Protein AF-0000000076132997 (afdb_homodimer)

Solvent-accessible surface area (backbone atoms only — not comparable to full-atom values): 40543 Å² total; per-residue (Å²): 135,85,76,78,79,75,76,79,73,79,73,77,73,76,73,78,69,74,70,75,71,73,73,69,75,58,68,64,57,65,65,56,61,73,71,50,74,66,46,76,61,50,54,50,43,50,59,69,36,38,69,49,48,53,42,41,68,69,57,68,76,78,86,68,78,77,67,80,53,58,55,96,90,33,54,37,46,26,43,32,27,31,47,39,60,66,30,21,49,60,46,42,64,18,65,30,39,36,47,31,55,47,46,53,37,48,62,67,44,53,37,32,36,37,35,36,40,25,42,33,83,62,15,62,50,51,49,40,44,38,55,59,55,49,78,49,71,70,61,56,66,55,81,64,80,68,66,42,55,48,77,49,64,54,68,75,31,30,78,47,94,95,37,48,23,25,39,33,41,40,33,25,42,70,73,41,44,40,81,64,48,72,50,58,53,42,70,48,85,95,46,76,68,69,44,83,34,37,40,39,37,36,33,36,35,33,66,49,19,54,38,40,41,34,40,39,52,48,53,54,32,61,78,93,46,74,29,40,65,62,27,51,53,33,53,66,39,47,62,49,46,51,51,35,49,41,67,65,38,60,63,55,44,31,41,36,41,31,27,38,54,52,46,50,77,83,40,73,79,44,45,65,46,43,75,70,46,35,43,69,62,52,64,86,89,58,44,27,30,33,43,86,93,40,68,74,37,87,42,36,27,59,51,40,33,30,24,61,54,32,51,76,31,46,68,82,49,50,40,70,54,73,74,70,49,50,25,44,64,22,59,41,76,57,46,60,46,14,55,64,29,55,38,37,40,34,37,38,31,30,44,26,82,50,55,90,56,82,44,68,75,82,62,75,71,90,66,86,54,41,112,132,85,79,77,80,80,71,81,75,79,81,82,78,76,77,79,72,76,72,73,74,72,72,69,70,60,68,62,55,66,67,55,60,74,71,52,74,68,47,76,61,50,55,50,46,49,59,70,36,36,69,47,49,54,41,42,70,68,56,68,76,76,86,67,77,76,68,81,51,56,55,96,88,33,53,38,44,28,42,31,27,31,46,39,58,66,30,20,50,60,46,42,63,18,64,30,41,35,49,32,56,48,47,52,38,48,62,67,45,54,37,33,36,37,36,36,39,25,43,33,83,62,15,62,50,52,48,40,45,39,56,62,55,49,78,50,71,70,61,55,65,54,80,65,80,68,66,43,57,49,77,49,66,54,67,75,32,32,78,47,94,94,36,49,22,26,40,33,41,41,34,26,42,70,74,39,43,41,82,64,48,73,50,58,51,41,71,48,86,97,45,75,69,70,44,82,32,37,42,39,38,37,34,38,36,32,67,49,20,56,39,40,40,32,39,38,51,50,52,54,33,60,79,94,46,74,28,41,65,61,29,49,52,34,53,66,39,46,63,48,46,50,51,34,47,42,66,65,40,63,62,53,44,31,41,36,42,30,26,37,53,53,46,52,77,84,41,72,78,44,45,64,47,44,76,69,47,35,43,68,61,53,65,85,90,58,42,27,31,32,43,87,94,40,69,74,38,86,40,35,28,61,51,42,34,30,24,61,55,32,52,75,31,46,69,83,51,50,43,71,53,74,74,69,49,50,25,44,65,22,59,40,76,56,46,60,46,14,56,64,28,56,40,34,41,34,38,39,31,30,44,25,84,51,54,91,57,82,42,66,73,83,61,75,71,91,65,87,54,42,112

Secondary structure (DSSP, 8-state):
------------------------TTHHHHHHGGGS---HHHHHHHHHTHHHHHHHHH-----PPPP-SEETTEEEEEEEEEEEEEE-HHHHHSHHHHHHHHHHHHHTT-SEEEEEEES-TTHHHHHHHHHHS--SHHHHH--S----EEEEE-S--EEETTEEEEEEEEEEGGGTEEEEEEEEPPPPTTS--S-SS--EEEEEEETTEEEEEEEEEPPP--GGGTTHHHHHHHHHHHHHHHHHHHHHSTT---EEEEEE-SS-TTSGGGHHHHHTT-EE-SPTT---B--SS-TT-S---EEEEE-HHHHTTEEEEEEE--TT-EETTS-BTTBS-EES-SB--EEEEEE-S---S---TTSPP-S----/------------------------THHHHHHHGGGS---HHHHHHHHHTHHHHHHHHH-----PPPP-SEETTEEEEEEEEEEEEEE-HHHHHSHHHHHHHHHHHHHTT-SEEEEEEES-TTHHHHHHHHHHS--SHHHHH--S----EEEEE-S--EEETTEEEEEEEEEEGGGTEEEEEEEEPBPPTTS--S-SS--EEEEEEETTEEEEEEEEEPPP--GGGTTHHHHHHHHHHHHHHHHHHHHHSTT---EEEEEE-SS-TTSGGGHHHHHTT-EE-SPTT---B--SS-TT-S---EEEEE-HHHHTTEEEEEEE--TT-EEEEEEETTEEEEES-SB--EEEEEE-S---S---TTSPP-S--B-

InterPro domains:
  IPR005135 Endonuclease/exonuclease/phosphatase [PF03372] (80-343)
  IPR036691 Endonuclease/exonuclease/phosphatase superfamily [G3DSA:3.60.10.10] (77-350)
  IPR036691 Endonuclease/exonuclease/phosphatase superfamily [SSF56219] (77-350)
  IPR051675 Endonuclease/exonuclease/phosphatase family domain-containing protein 1 [PTHR21180] (56-235)

Radius of gyration: 35.88 Å; Cα contacts (8 Å, |Δi|>4): 1536; chains: 2; bounding box: 86×121×114 Å

Foldseek 3Di:
DPPPPPPPPPPPPPDPPVPPPPPPPVVVVVVVPVPPDPDVVNVVVCVVCVVLVVQQVPQDDDQDDFDPQDDPRFGKAKEKEDEQAQQEQVLLPQLFLLLLVLCVCRSVRHFKYKYWNHFYQCSVVSSLCCLQPPDDDVSVPDDHDSARKDKDKADFQADDVVGTIIMMMIGGCRQVKDWADKDWADADPPDDDQANGTWIWTWIAGQAATAIEIEDDGDALDDVSVCVVVLLSNLVCVVVLVVLVCVQFPWGQKYKYWYFSNAACPDCSVVVVVVQVKDWLEDPPQDFFAWPVRLRHDHHGITIITGPLQVVFFPSDKYWDRPSQWHQSDDDDVHGTTGSGRGTMIITMTGNPHYRTDTDPNDHGPDRRYD/DPPDPPPPPPDDDDDPPVPPCVVPPVVVVVVPPVPPDPDVVNVVVCVVCVQLVVQQVPQDDDQDDFDPQDDPNFGKAKEKEDEQAQQEQVLLPQPLLLLLVLCVCRSVRHFKYKYWNHQYQCSVVSSLCCLQPPDDDVSVPDDHDSARKDKDKAPFQADDVVGTIIMMMIGGCRQVKDWADKDWADADPPDDDQANGTWIWTWIAGQAATAIEIEDDGDALDDVSPCVVVLLSNLVCVVVLVVLVCVQFPWGQKYKYWYFSNAACPDCSVVVVVVQVKDWLEDPPQDFFAWPVRLRHDHHGITIITGPLQVVFFSSDKYWDRPSQWHQSPDDDVHGTTGSGRGTMIITMTGNPHYRTDTDPNDHGPDRRYD

Sequence (742 aa):
MGIVNSCFDCGSQGGEVEEKEVKRNYDVTETICMHKHLSESTENIINLLEPIITIIKSSSRPQGTQFNFKHKNKGVVRIASWNVERFDEDKANNPGVREVVCMTILENGLGLVAFQELADKMALEKICEELNTPSLSCTKKWHGHRGEWKVVVSEATGRMYRSNEYNGFLYDSSQGITFNHSELLEKAKKAPKAFTRAPFIGTFKIKKFDCVIVSVHLKATGLGNEDLSRLQEEIDKVPELINAIEQRYPGEEDIIILGDFNLDPQKEDFDILRKKDYDNCLPVGEFTNISNSNPKGSQTYDHIWISNGTRKAFSGNSGVIRGNLTSPLIPNGWSWGGVVSDHCPVWTELYTGKDYDSADLSVIPDTNFTLMGIVNSCFDCGSQGGEVEEKEVKRNYDVTETICMHKHLSESTENIINLLEPIITIIKSSSRPQGTQFNFKHKNKGVVRIASWNVERFDEDKANNPGVREVVCMTILENGLGLVAFQELADKMALEKICEELNTPSLSCTKKWHGHRGEWKVVVSEATGRMYRSNEYNGFLYDSSQGITFNHSELLEKAKKAPKAFTRAPFIGTFKIKKFDCVIVSVHLKATGLGNEDLSRLQEEIDKVPELINAIEQRYPGEEDIIILGDFNLDPQKEDFDILRKKDYDNCLPVGEFTNISNSNPKGSQTYDHIWISNGTRKAFSGNSGVIRGNLTSPLIPNGWSWGGVVSDHCPVWTELYTGKDYDSADLSVIPDTNFTL

pLDDT: mean 83.11, std 22.91, range [18.78, 98.94]

Structure (mmCIF, N/CA/C/O backbone):
data_AF-0000000076132997-model_v1
#
loop_
_entity.id
_entity.type
_entity.pdbx_description
1 polymer 'Endonuclease/exonuclease/phosphatase family domain-containing protein 1'
#
loop_
_atom_site.group_PDB
_atom_site.id
_atom_site.type_symbol
_atom_site.label_atom_id
_atom_site.label_alt_id
_atom_site.label_comp_id
_atom_site.label_asym_id
_atom_site.label_entity_id
_atom_site.label_seq_id
_atom_site.pdbx_PDB_ins_code
_atom_site.Cartn_x
_atom_site.Cartn_y
_atom_site.Cartn_z
_atom_site.occupancy
_atom_site.B_iso_or_equiv
_atom_site.auth_seq_id
_atom_site.auth_comp_id
_atom_site.auth_asym_id
_atom_site.auth_atom_id
_atom_site.pdbx_PDB_model_num
ATOM 1 N N . MET A 1 1 ? -39.656 32.75 74.188 1 21.64 1 MET A N 1
ATOM 2 C CA . MET A 1 1 ? -39.656 31.734 75.25 1 21.64 1 MET A CA 1
ATOM 3 C C . MET A 1 1 ? -38.625 30.641 74.938 1 21.64 1 MET A C 1
ATOM 5 O O . MET A 1 1 ? -38.594 30.125 73.812 1 21.64 1 MET A O 1
ATOM 9 N N . GLY A 1 2 ? -37.469 30.625 75.688 1 22.41 2 GLY A N 1
ATOM 10 C CA . GLY A 1 2 ? -36.062 30.344 75.562 1 22.41 2 GLY A CA 1
ATOM 11 C C . GLY A 1 2 ? -35.75 28.859 75.5 1 22.41 2 GLY A C 1
ATOM 12 O O . GLY A 1 2 ? -35.719 28.188 76.562 1 22.41 2 GLY A O 1
ATOM 13 N N . ILE A 1 3 ? -36.406 28.125 74.5 1 22.02 3 ILE A N 1
ATOM 14 C CA . ILE A 1 3 ? -36.719 26.703 74.5 1 22.02 3 ILE A CA 1
ATOM 15 C C . ILE A 1 3 ? -35.406 25.906 74.625 1 22.02 3 ILE A C 1
ATOM 17 O O . ILE A 1 3 ? -34.5 26.078 73.812 1 22.02 3 ILE A O 1
ATOM 21 N N . VAL A 1 4 ? -35.094 25.453 75.875 1 20.66 4 VAL A N 1
ATOM 22 C CA . VAL A 1 4 ? -33.938 24.922 76.562 1 20.66 4 VAL A CA 1
ATOM 23 C C . VAL A 1 4 ? -33.5 23.594 75.938 1 20.66 4 VAL A C 1
ATOM 25 O O . VAL A 1 4 ? -34.281 22.625 75.938 1 20.66 4 VAL A O 1
ATOM 28 N N . ASN A 1 5 ? -32.812 23.656 74.75 1 20.16 5 ASN A N 1
ATOM 29 C CA . ASN A 1 5 ? -32.375 22.719 73.688 1 20.16 5 ASN A CA 1
ATOM 30 C C . ASN A 1 5 ? -31.469 21.641 74.312 1 20.16 5 ASN A C 1
ATOM 32 O O . ASN A 1 5 ? -30.312 21.906 74.625 1 20.16 5 ASN A O 1
ATOM 36 N N . SER A 1 6 ? -32.031 20.891 75.312 1 19.62 6 SER A N 1
ATOM 37 C CA . SER A 1 6 ? -31.297 19.984 76.188 1 19.62 6 SER A CA 1
ATOM 38 C C . SER A 1 6 ? -30.578 18.906 75.438 1 19.62 6 SER A C 1
ATOM 40 O O . SER A 1 6 ? -31.188 18.203 74.625 1 19.62 6 SER A O 1
ATOM 42 N N . CYS A 1 7 ? -29.25 19 75.125 1 21.17 7 CYS A N 1
ATOM 43 C CA . CYS A 1 7 ? -28.156 18.406 74.375 1 21.17 7 CYS A CA 1
ATOM 44 C C . CYS A 1 7 ? -27.844 17 74.938 1 21.17 7 CYS A C 1
ATOM 46 O O . CYS A 1 7 ? -26.844 16.781 75.625 1 21.17 7 CYS A O 1
ATOM 48 N N . PHE A 1 8 ? -28.969 16.172 75.188 1 19.67 8 PHE A N 1
ATOM 49 C CA . PHE A 1 8 ? -28.672 14.977 76 1 19.67 8 PHE A CA 1
ATOM 50 C C . PHE A 1 8 ? -27.578 14.148 75.312 1 19.67 8 PHE A C 1
ATOM 52 O O . PHE A 1 8 ? -27.594 13.969 74.125 1 19.67 8 PHE A O 1
ATOM 59 N N . ASP A 1 9 ? -26.359 13.984 75.938 1 20.27 9 ASP A N 1
ATOM 60 C CA . ASP A 1 9 ? -25.016 13.43 75.812 1 20.27 9 ASP A CA 1
ATOM 61 C C . ASP A 1 9 ? -25.062 11.906 75.75 1 20.27 9 ASP A C 1
ATOM 63 O O . ASP A 1 9 ? -24.562 11.211 76.625 1 20.27 9 ASP A O 1
ATOM 67 N N . CYS A 1 10 ? -26.172 11.375 75.062 1 19.44 10 CYS A N 1
ATOM 68 C CA . CYS A 1 10 ? -26.344 9.945 75.312 1 19.44 10 CYS A CA 1
ATOM 69 C C . CYS A 1 10 ? -25.078 9.18 74.875 1 19.44 10 CYS A C 1
ATOM 71 O O . CYS A 1 10 ? -24.547 9.383 73.812 1 19.44 10 CYS A O 1
ATOM 73 N N . GLY A 1 11 ? -24.234 8.758 75.875 1 21.73 11 GLY A N 1
ATOM 74 C CA . GLY A 1 11 ? -22.984 8.031 76 1 21.73 11 GLY A CA 1
ATOM 75 C C . GLY A 1 11 ? -23.031 6.664 75.312 1 21.73 11 GLY A C 1
ATOM 76 O O . GLY A 1 11 ? -22.172 5.82 75.562 1 21.73 11 GLY A O 1
ATOM 77 N N . SER A 1 12 ? -23.828 6.547 74.188 1 19.83 12 SER A N 1
ATOM 78 C CA . SER A 1 12 ? -24.125 5.199 73.75 1 19.83 12 SER A CA 1
ATOM 79 C C . SER A 1 12 ? -22.859 4.383 73.562 1 19.83 12 SER A C 1
ATOM 81 O O . SER A 1 12 ? -21.859 4.891 73.062 1 19.83 12 SER A O 1
ATOM 83 N N . GLN A 1 13 ? -22.625 3.41 74.438 1 22.19 13 GLN A N 1
ATOM 84 C CA . GLN A 1 13 ? -21.656 2.369 74.75 1 22.19 13 GLN A CA 1
ATOM 85 C C . GLN A 1 13 ? -21.406 1.454 73.562 1 22.19 13 GLN A C 1
ATOM 87 O O . GLN A 1 13 ? -21.422 0.229 73.688 1 22.19 13 GLN A O 1
ATOM 92 N N . GLY A 1 14 ? -21.531 1.933 72.375 1 21.75 14 GLY A N 1
ATOM 93 C CA . GLY A 1 14 ? -21.688 1.015 71.25 1 21.75 14 GLY A CA 1
ATOM 94 C C . GLY A 1 14 ? -20.562 0.007 71.188 1 21.75 14 GLY A C 1
ATOM 95 O O . GLY A 1 14 ? -19.391 0.348 71.375 1 21.75 14 GLY A O 1
ATOM 96 N N . GLY A 1 15 ? -20.891 -1.261 71.625 1 24.06 15 GLY A N 1
ATOM 97 C CA . GLY A 1 15 ? -20.188 -2.539 71.688 1 24.06 15 GLY A CA 1
ATOM 98 C C . GLY A 1 15 ? -19.375 -2.812 70.438 1 24.06 15 GLY A C 1
ATOM 99 O O . GLY A 1 15 ? -19.734 -2.357 69.312 1 24.06 15 GLY A O 1
ATOM 100 N N . GLU A 1 16 ? -18.078 -2.965 70.688 1 23.44 16 GLU A N 1
ATOM 101 C CA . GLU A 1 16 ? -16.906 -3.117 69.812 1 23.44 16 GLU A CA 1
ATOM 102 C C . GLU A 1 16 ? -17.047 -4.336 68.938 1 23.44 16 GLU A C 1
ATOM 104 O O . GLU A 1 16 ? -16.953 -5.477 69.375 1 23.44 16 GLU A O 1
ATOM 109 N N . VAL A 1 17 ? -18.281 -4.438 68.375 1 24.16 17 VAL A N 1
ATOM 110 C CA . VAL A 1 17 ? -18.406 -5.652 67.562 1 24.16 17 VAL A CA 1
ATOM 111 C C . VAL A 1 17 ? -17.172 -5.816 66.688 1 24.16 17 VAL A C 1
ATOM 113 O O . VAL A 1 17 ? -16.812 -4.906 65.938 1 24.16 17 VAL A O 1
ATOM 116 N N . GLU A 1 18 ? -16.234 -6.535 67.25 1 22.23 18 GLU A N 1
ATOM 117 C CA . GLU A 1 18 ? -15 -6.965 66.562 1 22.23 18 GLU A CA 1
ATOM 118 C C . GLU A 1 18 ? -15.289 -7.574 65.188 1 22.23 18 GLU A C 1
ATOM 120 O O . GLU A 1 18 ? -15.906 -8.641 65.125 1 22.23 18 GLU A O 1
ATOM 125 N N . GLU A 1 19 ? -16 -6.828 64.438 1 21.75 19 GLU A N 1
ATOM 126 C CA . GLU A 1 19 ? -16.297 -7.434 63.125 1 21.75 19 GLU A CA 1
ATOM 127 C C . GLU A 1 19 ? -15.031 -8 62.5 1 21.75 19 GLU A C 1
ATOM 129 O O . GLU A 1 19 ? -14.062 -7.277 62.281 1 21.75 19 GLU A O 1
ATOM 134 N N . LYS A 1 20 ? -14.828 -9.289 62.906 1 26.02 20 LYS A N 1
ATOM 135 C CA . LYS A 1 20 ? -13.883 -10.211 62.281 1 26.02 20 LYS A CA 1
ATOM 136 C C . LYS A 1 20 ? -13.922 -10.094 60.75 1 26.02 20 LYS A C 1
ATOM 138 O O . LYS A 1 20 ? -14.938 -10.383 60.125 1 26.02 20 LYS A O 1
ATOM 143 N N . GLU A 1 21 ? -13.492 -8.938 60.312 1 22.14 21 GLU A N 1
ATOM 144 C CA . GLU A 1 21 ? -13.391 -8.766 58.875 1 22.14 21 GLU A CA 1
ATOM 145 C C . GLU A 1 21 ? -12.766 -10 58.219 1 22.14 21 GLU A C 1
ATOM 147 O O . GLU A 1 21 ? -11.609 -10.336 58.469 1 22.14 21 GLU A O 1
ATOM 152 N N . VAL A 1 22 ? -13.523 -11.062 58.188 1 22.73 22 VAL A N 1
ATOM 153 C CA . VAL A 1 22 ? -13.195 -12.203 57.312 1 22.73 22 VAL A CA 1
ATOM 154 C C . VAL A 1 22 ? -12.719 -11.711 55.969 1 22.73 22 VAL A C 1
ATOM 156 O O . VAL A 1 22 ? -13.516 -11.203 55.156 1 22.73 22 VAL A O 1
ATOM 159 N N . LYS A 1 23 ? -11.719 -10.992 55.969 1 22.91 23 LYS A N 1
ATOM 160 C CA . LYS A 1 23 ? -11 -10.703 54.719 1 22.91 23 LYS A CA 1
ATOM 161 C C . LYS A 1 23 ? -10.828 -11.961 53.875 1 22.91 23 LYS A C 1
ATOM 163 O O . LYS A 1 23 ? -10.016 -12.828 54.219 1 22.91 23 LYS A O 1
ATOM 168 N N . ARG A 1 24 ? -12 -12.477 53.469 1 22.11 24 ARG A N 1
ATOM 169 C CA . ARG A 1 24 ? -12.031 -13.617 52.531 1 22.11 24 ARG A CA 1
ATOM 170 C C . ARG A 1 24 ? -10.969 -13.477 51.469 1 22.11 24 ARG A C 1
ATOM 172 O O . ARG A 1 24 ? -10.836 -12.414 50.844 1 22.11 24 ARG A O 1
ATOM 179 N N . ASN A 1 25 ? -9.93 -14.242 51.625 1 24.09 25 ASN A N 1
ATOM 180 C CA . ASN A 1 25 ? -8.805 -14.672 50.781 1 24.09 25 ASN A CA 1
ATOM 181 C C . ASN A 1 25 ? -9.219 -14.867 49.344 1 24.09 25 ASN A C 1
ATOM 183 O O . ASN A 1 25 ? -9.117 -15.977 48.812 1 24.09 25 ASN A O 1
ATOM 187 N N . TYR A 1 26 ? -10.453 -14.445 49.062 1 23.94 26 TYR A N 1
ATOM 188 C CA . TYR A 1 26 ? -10.938 -14.758 47.719 1 23.94 26 TYR A CA 1
ATOM 189 C C . TYR A 1 26 ? -10.016 -14.18 46.656 1 23.94 26 TYR A C 1
ATOM 191 O O . TYR A 1 26 ? -10.203 -14.43 45.438 1 23.94 26 TYR A O 1
ATOM 199 N N . ASP A 1 27 ? -9.461 -13.055 47.094 1 25.5 27 ASP A N 1
ATOM 200 C CA . ASP A 1 27 ? -8.945 -12.242 46 1 25.5 27 ASP A CA 1
ATOM 201 C C . ASP A 1 27 ? -7.824 -12.969 45.25 1 25.5 27 ASP A C 1
ATOM 203 O O . ASP A 1 27 ? -7.445 -12.57 44.156 1 25.5 27 ASP A O 1
ATOM 207 N N . VAL A 1 28 ? -7.098 -13.703 46.062 1 27.81 28 VAL A N 1
ATOM 208 C CA . VAL A 1 28 ? -5.852 -14.258 45.562 1 27.81 28 VAL A CA 1
ATOM 209 C C . VAL A 1 28 ? -6.156 -15.328 44.531 1 27.81 28 VAL A C 1
ATOM 211 O O . VAL A 1 28 ? -5.301 -15.664 43.688 1 27.81 28 VAL A O 1
ATOM 214 N N . THR A 1 29 ? -7.27 -15.977 44.781 1 26.83 29 THR A N 1
ATOM 215 C CA . THR A 1 29 ? -7.484 -17.188 44 1 26.83 29 THR A CA 1
ATOM 216 C C . THR A 1 29 ? -7.695 -16.859 42.531 1 26.83 29 THR A C 1
ATOM 218 O O . THR A 1 29 ? -7.348 -17.656 41.656 1 26.83 29 THR A O 1
ATOM 221 N N . GLU A 1 30 ? -8.539 -15.781 42.406 1 26.33 30 GLU A N 1
ATOM 222 C CA . GLU A 1 30 ? -8.953 -15.602 41 1 26.33 30 GLU A CA 1
ATOM 223 C C . GLU A 1 30 ? -7.789 -15.117 40.125 1 26.33 30 GLU A C 1
ATOM 225 O O . GLU A 1 30 ? -7.871 -15.133 38.906 1 26.33 30 GLU A O 1
ATOM 230 N N . THR A 1 31 ? -6.832 -14.445 40.781 1 26.95 31 THR A N 1
ATOM 231 C CA . THR A 1 31 ? -5.645 -13.922 40.094 1 26.95 31 THR A CA 1
ATOM 232 C C . THR A 1 31 ? -4.805 -15.062 39.531 1 26.95 31 THR A C 1
ATOM 234 O O . THR A 1 31 ? -3.93 -14.844 38.688 1 26.95 31 THR A O 1
ATOM 237 N N . ILE A 1 32 ? -4.801 -16.203 40.219 1 28.19 32 ILE A N 1
ATOM 238 C CA . ILE A 1 32 ? -4.004 -17.391 39.875 1 28.19 32 ILE A CA 1
ATOM 239 C C . ILE A 1 32 ? -4.355 -17.859 38.469 1 28.19 32 ILE A C 1
ATOM 241 O O . ILE A 1 32 ? -3.475 -18.281 37.719 1 28.19 32 ILE A O 1
ATOM 245 N N . CYS A 1 33 ? -5.734 -17.953 38.219 1 25.14 33 CYS A N 1
ATOM 246 C CA . CYS A 1 33 ? -6.188 -18.797 37.125 1 25.14 33 CYS A CA 1
ATOM 247 C C . CYS A 1 33 ? -5.805 -18.188 35.781 1 25.14 33 CYS A C 1
ATOM 249 O O . CYS A 1 33 ? -5.91 -18.859 34.75 1 25.14 33 CYS A O 1
ATOM 251 N N . MET A 1 34 ? -5.762 -16.891 35.75 1 26.61 34 MET A N 1
ATOM 252 C CA . MET A 1 34 ? -5.574 -16.344 34.406 1 26.61 34 MET A CA 1
ATOM 253 C C . MET A 1 34 ? -4.152 -16.594 33.906 1 26.61 34 MET A C 1
ATOM 255 O O . MET A 1 34 ? -3.799 -16.172 32.781 1 26.61 34 MET A O 1
ATOM 259 N N . HIS A 1 35 ? -3.105 -16.75 34.75 1 31.22 35 HIS A N 1
ATOM 260 C CA . HIS A 1 35 ? -1.769 -17.172 34.344 1 31.22 35 HIS A CA 1
ATOM 261 C C . HIS A 1 35 ? -1.817 -18.469 33.562 1 31.22 35 HIS A C 1
ATOM 263 O O . HIS A 1 35 ? -0.805 -19.156 33.438 1 31.22 35 HIS A O 1
ATOM 269 N N . LYS A 1 36 ? -2.904 -19.203 33.562 1 32.22 36 LYS A N 1
ATOM 270 C CA . LYS A 1 36 ? -2.914 -20.484 32.844 1 32.22 36 LYS A CA 1
ATOM 271 C C . LYS A 1 36 ? -2.15 -20.406 31.547 1 32.22 36 LYS A C 1
ATOM 273 O O . LYS A 1 36 ? -1.949 -19.312 31 1 32.22 36 LYS A O 1
ATOM 278 N N . HIS A 1 37 ? -2.215 -21.562 30.719 1 31.28 37 HIS A N 1
ATOM 279 C CA . HIS A 1 37 ? -1.721 -22.078 29.453 1 31.28 37 HIS A CA 1
ATOM 280 C C . HIS A 1 37 ? -1.869 -21.047 28.328 1 31.28 37 HIS A C 1
ATOM 282 O O . HIS A 1 37 ? -2.988 -20.703 27.953 1 31.28 37 HIS A O 1
ATOM 288 N N . LEU A 1 38 ? -1.151 -19.906 28.406 1 37.09 38 LEU A N 1
ATOM 289 C CA . LEU A 1 38 ? -1.262 -19.344 27.062 1 37.09 38 LEU A CA 1
ATOM 290 C C . LEU A 1 38 ? -1.556 -20.438 26.047 1 37.09 38 LEU A C 1
ATOM 292 O O . LEU A 1 38 ? -0.8 -21.406 25.922 1 37.09 38 LEU A O 1
ATOM 296 N N . SER A 1 39 ? -2.666 -20.672 25.703 1 44.03 39 SER A N 1
ATOM 297 C CA . SER A 1 39 ? -2.969 -21.75 24.75 1 44.03 39 SER A CA 1
ATOM 298 C C . SER A 1 39 ? -1.992 -21.734 23.578 1 44.03 39 SER A C 1
ATOM 300 O O . SER A 1 39 ? -1.34 -20.734 23.312 1 44.03 39 SER A O 1
ATOM 302 N N . GLU A 1 40 ? -1.302 -22.828 23.203 1 49.16 40 GLU A N 1
ATOM 303 C CA . GLU A 1 40 ? -0.546 -23.062 21.969 1 49.16 40 GLU A CA 1
ATOM 304 C C . GLU A 1 40 ? -0.91 -22.047 20.891 1 49.16 40 GLU A C 1
ATOM 306 O O . GLU A 1 40 ? -0.042 -21.578 20.141 1 49.16 40 GLU A O 1
ATOM 311 N N . SER A 1 41 ? -2.125 -21.516 21.094 1 53.88 41 SER A N 1
ATOM 312 C CA . SER A 1 41 ? -2.666 -20.562 20.125 1 53.88 41 SER A CA 1
ATOM 313 C C . SER A 1 41 ? -2.09 -19.172 20.344 1 53.88 41 SER A C 1
ATOM 315 O O . SER A 1 41 ? -1.721 -18.5 19.375 1 53.88 41 SER A O 1
ATOM 317 N N . THR A 1 42 ? -1.961 -18.781 21.547 1 54.81 42 THR A N 1
ATOM 318 C CA . THR A 1 42 ? -1.441 -17.453 21.844 1 54.81 42 THR A CA 1
ATOM 319 C C . THR A 1 42 ? 0.052 -17.375 21.531 1 54.81 42 THR A C 1
ATOM 321 O O . THR A 1 42 ? 0.534 -16.375 21.016 1 54.81 42 THR A O 1
ATOM 324 N N . GLU A 1 43 ? 0.728 -18.422 21.891 1 55.59 43 GLU A N 1
ATOM 325 C CA . GLU A 1 43 ? 2.154 -18.453 21.578 1 55.59 43 GLU A CA 1
ATOM 326 C C . GLU A 1 43 ? 2.395 -18.344 20.078 1 55.59 43 GLU A C 1
ATOM 328 O O . GLU A 1 43 ? 3.322 -17.672 19.625 1 55.59 43 GLU A O 1
ATOM 333 N N . ASN A 1 44 ? 1.559 -18.984 19.359 1 58.03 44 ASN A N 1
ATOM 334 C CA . ASN A 1 44 ? 1.66 -18.938 17.906 1 58.03 44 ASN A CA 1
ATOM 335 C C . ASN A 1 44 ? 1.42 -17.531 17.375 1 58.03 44 ASN A C 1
ATOM 337 O O . ASN A 1 44 ? 2.098 -17.078 16.453 1 58.03 44 ASN A O 1
ATOM 341 N N . ILE A 1 45 ? 0.554 -16.938 18.141 1 60.62 45 ILE A N 1
ATOM 342 C CA . ILE A 1 45 ? 0.231 -15.578 17.734 1 60.62 45 ILE A CA 1
ATOM 343 C C . ILE A 1 45 ? 1.42 -14.656 18.016 1 60.62 45 ILE A C 1
ATOM 345 O O . ILE A 1 45 ? 1.791 -13.844 17.156 1 60.62 45 ILE A O 1
ATOM 349 N N . ILE A 1 46 ? 1.963 -14.859 19.156 1 61.06 46 ILE A N 1
ATOM 350 C CA . ILE A 1 46 ? 3.086 -14.016 19.547 1 61.06 46 ILE A CA 1
ATOM 351 C C . ILE A 1 46 ? 4.262 -14.258 18.594 1 61.06 46 ILE A C 1
ATOM 353 O O . ILE A 1 46 ? 4.926 -13.312 18.172 1 61.06 46 ILE A O 1
ATOM 357 N N . ASN A 1 47 ? 4.383 -15.469 18.281 1 60.53 47 ASN A N 1
ATOM 358 C CA . ASN A 1 47 ? 5.465 -15.797 17.359 1 60.53 47 ASN A CA 1
ATOM 359 C C . ASN A 1 47 ? 5.234 -15.172 15.984 1 60.53 47 ASN A C 1
ATOM 361 O O . ASN A 1 47 ? 6.168 -14.664 15.359 1 60.53 47 ASN A O 1
ATOM 365 N N . LEU A 1 48 ? 4.004 -15.18 15.617 1 61.12 48 LEU A N 1
ATOM 366 C CA . LEU A 1 48 ? 3.645 -14.617 14.32 1 61.12 48 LEU A CA 1
ATOM 367 C C . LEU A 1 48 ? 3.879 -13.109 14.305 1 61.12 48 LEU A C 1
ATOM 369 O O . LEU A 1 48 ? 4.289 -12.555 13.281 1 61.12 48 LEU A O 1
ATOM 373 N N . LEU A 1 49 ? 3.699 -12.594 15.461 1 67.69 49 LEU A N 1
ATOM 374 C CA . LEU A 1 49 ? 3.746 -11.141 15.531 1 67.69 49 LEU A CA 1
ATOM 375 C C . LEU A 1 49 ? 5.125 -10.664 15.961 1 67.69 49 LEU A C 1
ATOM 377 O O . LEU A 1 49 ? 5.34 -9.461 16.156 1 67.69 49 LEU A O 1
ATOM 381 N N . GLU A 1 50 ? 6.055 -11.578 16.062 1 62.12 50 GLU A N 1
ATOM 382 C CA . GLU A 1 50 ? 7.383 -11.258 16.578 1 62.12 50 GLU A CA 1
ATOM 383 C C . GLU A 1 50 ? 8.008 -10.094 15.812 1 62.12 50 GLU A C 1
ATOM 385 O O . GLU A 1 50 ? 8.578 -9.18 16.406 1 62.12 50 GLU A O 1
ATOM 390 N N . PRO A 1 51 ? 7.844 -10.141 14.578 1 58.81 51 PRO A N 1
ATOM 391 C CA . PRO A 1 51 ? 8.469 -9.016 13.883 1 58.81 51 PRO A CA 1
ATOM 392 C C . PRO A 1 51 ? 7.855 -7.672 14.266 1 58.81 51 PRO A C 1
ATOM 394 O O . PRO A 1 51 ? 8.57 -6.672 14.383 1 58.81 51 PRO A O 1
ATOM 397 N N . ILE A 1 52 ? 6.566 -7.727 14.383 1 64.12 52 ILE A N 1
ATOM 398 C CA . ILE A 1 52 ? 5.883 -6.492 14.758 1 64.12 52 ILE A CA 1
ATOM 399 C C . ILE A 1 52 ? 6.203 -6.148 16.219 1 64.12 52 ILE A C 1
ATOM 401 O O . ILE A 1 52 ? 6.438 -4.984 16.547 1 64.12 52 ILE A O 1
ATOM 405 N N . ILE A 1 53 ? 6.238 -7.188 17.031 1 62.34 53 ILE A N 1
ATOM 406 C CA . ILE A 1 53 ? 6.508 -7.004 18.453 1 62.34 53 ILE A CA 1
ATOM 407 C C . ILE A 1 53 ? 7.906 -6.418 18.641 1 62.34 53 ILE A C 1
ATOM 409 O O . ILE A 1 53 ? 8.109 -5.535 19.484 1 62.34 53 ILE A O 1
ATOM 413 N N . THR A 1 54 ? 8.82 -6.938 17.875 1 56.47 54 THR A N 1
ATOM 414 C CA . THR A 1 54 ? 10.18 -6.418 17.953 1 56.47 54 THR A CA 1
ATOM 415 C C . THR A 1 54 ? 10.211 -4.926 17.641 1 56.47 54 THR A C 1
ATOM 417 O O . THR A 1 54 ? 10.922 -4.16 18.297 1 56.47 54 THR A O 1
ATOM 420 N N . ILE A 1 55 ? 9.469 -4.574 16.719 1 55.47 55 ILE A N 1
ATOM 421 C CA . ILE A 1 55 ? 9.406 -3.164 16.344 1 55.47 55 ILE A CA 1
ATOM 422 C C . ILE A 1 55 ? 8.781 -2.354 17.469 1 55.47 55 ILE A C 1
ATOM 424 O O . ILE A 1 55 ? 9.258 -1.264 17.797 1 55.47 55 ILE A O 1
ATOM 428 N N . ILE A 1 56 ? 7.746 -2.922 18 1 60.38 56 ILE A N 1
ATOM 429 C CA . ILE A 1 56 ? 7.035 -2.24 19.078 1 60.38 56 ILE A CA 1
ATOM 430 C C . ILE A 1 56 ? 7.977 -2.031 20.266 1 60.38 56 ILE A C 1
ATOM 432 O O . ILE A 1 56 ? 7.996 -0.955 20.859 1 60.38 56 ILE A O 1
ATOM 436 N N . LYS A 1 57 ? 8.719 -3.053 20.562 1 55.59 57 LYS A N 1
ATOM 437 C CA . LYS A 1 57 ? 9.609 -2.984 21.719 1 55.59 57 LYS A CA 1
ATOM 438 C C . LYS A 1 57 ? 10.68 -1.911 21.516 1 55.59 57 LYS A C 1
ATOM 440 O O . LYS A 1 57 ? 11.133 -1.291 22.484 1 55.59 57 LYS A O 1
ATOM 445 N N . SER A 1 58 ? 11.016 -1.702 20.359 1 51.09 58 SER A N 1
ATOM 446 C CA . SER A 1 58 ? 12.062 -0.723 20.078 1 51.09 58 SER A CA 1
ATOM 447 C C . SER A 1 58 ? 11.484 0.682 19.953 1 51.09 58 SER A C 1
ATOM 449 O O . SER A 1 58 ? 12.227 1.662 19.875 1 51.09 58 SER A O 1
ATOM 451 N N . SER A 1 59 ? 10.203 0.743 19.922 1 52.09 59 SER A N 1
ATOM 452 C CA . SER A 1 59 ? 9.609 2.037 19.594 1 52.09 59 SER A CA 1
ATOM 453 C C . SER A 1 59 ? 9.164 2.771 20.859 1 52.09 59 SER A C 1
ATOM 455 O O . SER A 1 59 ? 8.008 2.668 21.266 1 52.09 59 SER A O 1
ATOM 457 N N . SER A 1 60 ? 9.93 2.736 21.922 1 53.16 60 SER A N 1
ATOM 458 C CA . SER A 1 60 ? 9.5 3.527 23.078 1 53.16 60 SER A CA 1
ATOM 459 C C . SER A 1 60 ? 9.586 5.02 22.781 1 53.16 60 SER A C 1
ATOM 461 O O . SER A 1 60 ? 10.562 5.488 22.188 1 53.16 60 SER A O 1
ATOM 463 N N . ARG A 1 61 ? 8.352 5.73 22.906 1 62.62 61 ARG A N 1
ATOM 464 C CA . ARG A 1 61 ? 8.344 7.184 22.75 1 62.62 61 ARG A CA 1
ATOM 465 C C . ARG A 1 61 ? 8.992 7.859 23.953 1 62.62 61 ARG A C 1
ATOM 467 O O . ARG A 1 61 ? 8.617 7.602 25.109 1 62.62 61 ARG A O 1
ATOM 474 N N . PRO A 1 62 ? 10.141 8.445 23.766 1 56.16 62 PRO A N 1
ATOM 475 C CA . PRO A 1 62 ? 10.766 9.125 24.906 1 56.16 62 PRO A CA 1
ATOM 476 C C . PRO A 1 62 ? 9.82 10.117 25.594 1 56.16 62 PRO A C 1
ATOM 478 O O . PRO A 1 62 ? 8.992 10.742 24.922 1 56.16 62 PRO A O 1
ATOM 481 N N . GLN A 1 63 ? 9.695 9.977 26.969 1 58.19 63 GLN A N 1
ATOM 482 C CA . GLN A 1 63 ? 8.922 10.945 27.734 1 58.19 63 GLN A CA 1
ATOM 483 C C . GLN A 1 63 ? 9.602 12.312 27.734 1 58.19 63 GLN A C 1
ATOM 485 O O . GLN A 1 63 ? 10.758 12.445 28.156 1 58.19 63 GLN A O 1
ATOM 490 N N . GLY A 1 64 ? 9.289 13.133 26.812 1 60.12 64 GLY A N 1
ATOM 491 C CA . GLY A 1 64 ? 9.883 14.461 26.828 1 60.12 64 GLY A CA 1
ATOM 492 C C . GLY A 1 64 ? 9.328 15.359 27.906 1 60.12 64 GLY A C 1
ATOM 493 O O . GLY A 1 64 ? 8.422 14.969 28.641 1 60.12 64 GLY A O 1
ATOM 494 N N . THR A 1 65 ? 10.086 16.453 28.203 1 69.75 65 THR A N 1
ATOM 495 C CA . THR A 1 65 ? 9.633 17.484 29.125 1 69.75 65 THR A CA 1
ATOM 496 C C . THR A 1 65 ? 8.328 18.109 28.641 1 69.75 65 THR A C 1
ATOM 498 O O . THR A 1 65 ? 8.172 18.406 27.453 1 69.75 65 THR A O 1
ATOM 501 N N . GLN A 1 66 ? 7.406 18.188 29.562 1 84.81 66 GLN A N 1
ATOM 502 C CA . GLN A 1 66 ? 6.09 18.75 29.266 1 84.81 66 GLN A CA 1
ATOM 503 C C . GLN A 1 66 ? 6.176 20.25 29.016 1 84.81 66 GLN A C 1
ATOM 505 O O . GLN A 1 66 ? 6.883 20.969 29.734 1 84.81 66 GLN A O 1
ATOM 510 N N . PHE A 1 67 ? 5.648 20.688 27.984 1 90.88 67 PHE A N 1
ATOM 511 C CA . PHE A 1 67 ? 5.555 22.109 27.672 1 90.88 67 PHE A CA 1
ATOM 512 C C . PHE A 1 67 ? 4.598 22.812 28.625 1 90.88 67 PHE A C 1
ATOM 514 O O . PHE A 1 67 ? 3.518 22.312 28.922 1 90.88 67 PHE A O 1
ATOM 521 N N . ASN A 1 68 ? 4.949 23.953 29.125 1 92.31 68 ASN A N 1
ATOM 522 C CA . ASN A 1 68 ? 4.148 24.609 30.156 1 92.31 68 ASN A CA 1
ATOM 523 C C . ASN A 1 68 ? 3.381 25.797 29.594 1 92.31 68 ASN A C 1
ATOM 525 O O . ASN A 1 68 ? 2.795 26.578 30.344 1 92.31 68 ASN A O 1
ATOM 529 N N . PHE A 1 69 ? 3.479 26.125 28.312 1 95.94 69 PHE A N 1
ATOM 530 C CA . PHE A 1 69 ? 2.699 27.141 27.609 1 95.94 69 PHE A CA 1
ATOM 531 C C . PHE A 1 69 ? 3.139 28.547 28 1 95.94 69 PHE A C 1
ATOM 533 O O . PHE A 1 69 ? 2.33 29.469 28 1 95.94 69 PHE A O 1
ATOM 540 N N . LYS A 1 70 ? 4.359 28.562 28.438 1 96.5 70 LYS A N 1
ATOM 541 C CA . LYS A 1 70 ? 4.965 29.859 28.766 1 96.5 70 LYS A CA 1
ATOM 542 C C . LYS A 1 70 ? 6.348 29.984 28.125 1 96.5 70 LYS A C 1
ATOM 544 O O . LYS A 1 70 ? 7.027 29 27.891 1 96.5 70 LYS A O 1
ATOM 549 N N . HIS A 1 71 ? 6.633 31.203 27.812 1 96.62 71 HIS A N 1
ATOM 550 C CA . HIS A 1 71 ? 7.969 31.609 27.391 1 96.62 71 HIS A CA 1
ATOM 551 C C . HIS A 1 71 ? 8.359 32.938 28 1 96.62 71 HIS A C 1
ATOM 553 O O . HIS A 1 71 ? 7.641 33.938 27.859 1 96.62 71 HIS A O 1
ATOM 559 N N . LYS A 1 72 ? 9.484 33.031 28.719 1 96.25 72 LYS A N 1
ATOM 560 C CA . LYS A 1 72 ? 9.922 34.188 29.453 1 96.25 72 LYS A CA 1
ATOM 561 C C . LYS A 1 72 ? 8.805 34.75 30.328 1 96.25 72 LYS A C 1
ATOM 563 O O . LYS A 1 72 ? 8.492 35.938 30.266 1 96.25 72 LYS A O 1
ATOM 568 N N . ASN A 1 73 ? 8.086 33.875 30.953 1 94.69 73 ASN A N 1
ATOM 569 C CA . ASN A 1 73 ? 7.055 34.125 31.953 1 94.69 73 ASN A CA 1
ATOM 570 C C . ASN A 1 73 ? 5.809 34.75 31.328 1 94.69 73 ASN A C 1
ATOM 572 O O . ASN A 1 73 ? 4.988 35.344 32.031 1 94.69 73 ASN A O 1
ATOM 576 N N . LYS A 1 74 ? 5.711 34.688 30.047 1 97.38 74 LYS A N 1
ATOM 577 C CA . LYS A 1 74 ? 4.512 35.125 29.344 1 97.38 74 LYS A CA 1
ATOM 578 C C . LYS A 1 74 ? 3.812 33.938 28.672 1 97.38 74 LYS A C 1
ATOM 580 O O . LYS A 1 74 ? 4.461 33 28.25 1 97.38 74 LYS A O 1
ATOM 585 N N . GLY A 1 75 ? 2.533 34.062 28.625 1 97.81 75 GLY A N 1
ATOM 586 C CA . GLY A 1 75 ? 1.76 33.031 27.969 1 97.81 75 GLY A CA 1
ATOM 587 C C . GLY A 1 75 ? 2.004 32.938 26.469 1 97.81 75 GLY A C 1
ATOM 588 O O . GLY A 1 75 ? 2.145 33.969 25.812 1 97.81 75 GLY A O 1
ATOM 589 N N . VAL A 1 76 ? 2.102 31.719 25.938 1 98.56 76 VAL A N 1
ATOM 590 C CA . VAL A 1 76 ? 2.34 31.516 24.5 1 98.56 76 VAL A CA 1
ATOM 591 C C . VAL A 1 76 ? 1.438 30.406 23.984 1 98.56 76 VAL A C 1
ATOM 593 O O . VAL A 1 76 ? 0.898 29.609 24.766 1 98.56 76 VAL A O 1
ATOM 596 N N . VAL A 1 77 ? 1.234 30.359 22.75 1 98.62 77 VAL A N 1
ATOM 597 C CA . VAL A 1 77 ? 0.562 29.281 22.031 1 98.62 77 VAL A CA 1
ATOM 598 C C . VAL A 1 77 ? 1.447 28.797 20.891 1 98.62 77 VAL A C 1
ATOM 600 O O . VAL A 1 77 ? 2.205 29.578 20.312 1 98.62 77 VAL A O 1
ATOM 603 N N . ARG A 1 78 ? 1.396 27.516 20.641 1 98.75 78 ARG A N 1
ATOM 604 C CA . ARG A 1 78 ? 2.084 26.938 19.484 1 98.75 78 ARG A CA 1
ATOM 605 C C . ARG A 1 78 ? 1.098 26.609 18.375 1 98.75 78 ARG A C 1
ATOM 607 O O . ARG A 1 78 ? 0.186 25.797 18.578 1 98.75 78 ARG A O 1
ATOM 614 N N . ILE A 1 79 ? 1.297 27.25 17.219 1 98.88 79 ILE A N 1
ATOM 615 C CA . ILE A 1 79 ? 0.503 27.031 16.016 1 98.88 79 ILE A CA 1
ATOM 616 C C . ILE A 1 79 ? 1.301 26.188 15.016 1 98.88 79 ILE A C 1
ATOM 618 O O . ILE A 1 79 ? 2.467 26.484 14.742 1 98.88 79 ILE A O 1
ATOM 622 N N . ALA A 1 80 ? 0.621 25.156 14.477 1 98.94 80 ALA A N 1
ATOM 623 C CA . ALA A 1 80 ? 1.366 24.219 13.641 1 98.94 80 ALA A CA 1
ATOM 624 C C . ALA A 1 80 ? 0.648 23.969 12.32 1 98.94 80 ALA A C 1
ATOM 626 O O . ALA A 1 80 ? -0.527 24.328 12.172 1 98.94 80 ALA A O 1
ATOM 627 N N . SER A 1 81 ? 1.405 23.5 11.375 1 98.94 81 SER A N 1
ATOM 628 C CA . SER A 1 81 ? 0.914 23 10.094 1 98.94 81 SER A CA 1
ATOM 629 C C . SER A 1 81 ? 1.444 21.594 9.805 1 98.94 81 SER A C 1
ATOM 631 O O . SER A 1 81 ? 2.609 21.297 10.078 1 98.94 81 SER A O 1
ATOM 633 N N . TRP A 1 82 ? 0.521 20.75 9.312 1 98.94 82 TRP A N 1
ATOM 634 C CA . TRP A 1 82 ? 0.945 19.391 9.016 1 98.94 82 TRP A CA 1
ATOM 635 C C . TRP A 1 82 ? 0.184 18.828 7.812 1 98.94 82 TRP A C 1
ATOM 637 O O . TRP A 1 82 ? -1.023 18.594 7.895 1 98.94 82 TRP A O 1
ATOM 647 N N . ASN A 1 83 ? 0.906 18.656 6.707 1 98.75 83 ASN A N 1
ATOM 648 C CA . ASN A 1 83 ? 0.362 17.859 5.613 1 98.75 83 ASN A CA 1
ATOM 649 C C . ASN A 1 83 ? 0.382 16.375 5.941 1 98.75 83 ASN A C 1
ATOM 651 O O . ASN A 1 83 ? 1.451 15.773 6.062 1 98.75 83 ASN A O 1
ATOM 655 N N . VAL A 1 84 ? -0.827 15.758 6.023 1 98.44 84 VAL A N 1
ATOM 656 C CA . VAL A 1 84 ? -0.92 14.398 6.555 1 98.44 84 VAL A CA 1
ATOM 657 C C . VAL A 1 84 ? -1.106 13.406 5.41 1 98.44 84 VAL A C 1
ATOM 659 O O . VAL A 1 84 ? -1.456 12.25 5.637 1 98.44 84 VAL A O 1
ATOM 662 N N . GLU A 1 85 ? -0.861 13.766 4.246 1 97 85 GLU A N 1
ATOM 663 C CA . GLU A 1 85 ? -0.734 12.945 3.047 1 97 85 GLU A CA 1
ATOM 664 C C . GLU A 1 85 ? -1.941 12.023 2.879 1 97 85 GLU A C 1
ATOM 666 O O . GLU A 1 85 ? -1.908 10.867 3.293 1 97 85 GLU A O 1
ATOM 671 N N . ARG A 1 86 ? -2.908 12.383 2.217 1 95.62 86 ARG A N 1
ATOM 672 C CA . ARG A 1 86 ? -4.098 11.617 1.856 1 95.62 86 ARG A CA 1
ATOM 673 C C . ARG A 1 86 ? -4.738 10.984 3.09 1 95.62 86 ARG A C 1
ATOM 675 O O . ARG A 1 86 ? -4.922 9.766 3.145 1 95.62 86 ARG A O 1
ATOM 682 N N . PHE A 1 87 ? -5.074 11.781 4.039 1 97.56 87 PHE A N 1
ATOM 683 C CA . PHE A 1 87 ? -5.594 11.359 5.336 1 97.56 87 PHE A CA 1
ATOM 684 C C . PHE A 1 87 ? -7.09 11.078 5.25 1 97.56 87 PHE A C 1
ATOM 686 O O . PHE A 1 87 ? -7.91 11.969 5.484 1 97.56 87 PHE A O 1
ATOM 693 N N . ASP A 1 88 ? -7.422 9.828 4.973 1 96.31 88 ASP A N 1
ATOM 694 C CA . ASP A 1 88 ? -8.82 9.43 4.906 1 96.31 88 ASP A CA 1
ATOM 695 C C . ASP A 1 88 ? -9.242 8.68 6.168 1 96.31 88 ASP A C 1
ATOM 697 O O . ASP A 1 88 ? -8.477 8.586 7.125 1 96.31 88 ASP A O 1
ATOM 701 N N . GLU A 1 89 ? -10.422 8.227 6.172 1 95.19 89 GLU A N 1
ATOM 702 C CA . GLU A 1 89 ? -10.977 7.574 7.352 1 95.19 89 GLU A CA 1
ATOM 703 C C . GLU A 1 89 ? -10.219 6.285 7.672 1 95.19 89 GLU A C 1
ATOM 705 O O . GLU A 1 89 ? -9.977 5.977 8.844 1 95.19 89 GLU A O 1
ATOM 710 N N . ASP A 1 90 ? -9.883 5.465 6.652 1 92.69 90 ASP A N 1
ATOM 711 C CA . ASP A 1 90 ? -9.133 4.23 6.863 1 92.69 90 ASP A CA 1
ATOM 712 C C . ASP A 1 90 ? -7.793 4.512 7.539 1 92.69 90 ASP A C 1
ATOM 714 O O . ASP A 1 90 ? -7.391 3.793 8.453 1 92.69 90 ASP A O 1
ATOM 718 N N . LYS A 1 91 ? -7.094 5.512 7.035 1 95.44 91 LYS A N 1
ATOM 719 C CA . LYS A 1 91 ? -5.824 5.918 7.633 1 95.44 91 LYS A CA 1
ATOM 720 C C . LYS A 1 91 ? -6.02 6.398 9.07 1 95.44 91 LYS A C 1
ATOM 722 O O . LYS A 1 91 ? -5.242 6.047 9.953 1 95.44 91 LYS A O 1
ATOM 727 N N . ALA A 1 92 ? -7.031 7.176 9.328 1 96.44 92 ALA A N 1
ATOM 728 C CA . ALA A 1 92 ? -7.316 7.68 10.672 1 96.44 92 ALA A CA 1
ATOM 729 C C . ALA A 1 92 ? -7.656 6.535 11.625 1 96.44 92 ALA A C 1
ATOM 731 O O . ALA A 1 92 ? -7.406 6.629 12.828 1 96.44 92 ALA A O 1
ATOM 732 N N . ASN A 1 93 ? -8.203 5.508 11.07 1 92.44 93 ASN A N 1
ATOM 733 C CA . ASN A 1 93 ? -8.625 4.375 11.891 1 92.44 93 ASN A CA 1
ATOM 734 C C . ASN A 1 93 ? -7.457 3.447 12.203 1 92.44 93 ASN A C 1
ATOM 736 O O . ASN A 1 93 ? -7.57 2.574 13.07 1 92.44 93 ASN A O 1
ATOM 740 N N . ASN A 1 94 ? -6.402 3.553 11.484 1 90.69 94 ASN A N 1
ATOM 741 C CA . ASN A 1 94 ? -5.199 2.83 11.891 1 90.69 94 ASN A CA 1
ATOM 742 C C . ASN A 1 94 ? -4.703 3.291 13.258 1 90.69 94 ASN A C 1
ATOM 744 O O . ASN A 1 94 ? -4.383 4.465 13.445 1 90.69 94 ASN A O 1
ATOM 748 N N . PRO A 1 95 ? -4.613 2.426 14.203 1 87.38 95 PRO A N 1
ATOM 749 C CA . PRO A 1 95 ? -4.273 2.852 15.562 1 87.38 95 PRO A CA 1
ATOM 750 C C . PRO A 1 95 ? -2.885 3.48 15.648 1 87.38 95 PRO A C 1
ATOM 752 O O . PRO A 1 95 ? -2.664 4.383 16.469 1 87.38 95 PRO A O 1
ATOM 755 N N . GLY A 1 96 ? -1.96 2.955 14.859 1 88.69 96 GLY A N 1
ATOM 756 C CA . GLY A 1 96 ? -0.636 3.559 14.852 1 88.69 96 GLY A CA 1
ATOM 757 C C . GLY A 1 96 ? -0.642 5 14.375 1 88.69 96 GLY A C 1
ATOM 758 O O . GLY A 1 96 ? 0 5.859 14.977 1 88.69 96 GLY A O 1
ATOM 759 N N . VAL A 1 97 ? -1.377 5.234 13.344 1 94.94 97 VAL A N 1
ATOM 760 C CA . VAL A 1 97 ? -1.468 6.586 12.789 1 94.94 97 VAL A CA 1
ATOM 761 C C . VAL A 1 97 ? -2.133 7.512 13.805 1 94.94 97 VAL A C 1
ATOM 763 O O . VAL A 1 97 ? -1.614 8.594 14.109 1 94.94 97 VAL A O 1
ATOM 766 N N . ARG A 1 98 ? -3.26 7.082 14.297 1 95.38 98 ARG A N 1
ATOM 767 C CA . ARG A 1 98 ? -4.016 7.895 15.25 1 95.38 98 ARG A CA 1
ATOM 768 C C . ARG A 1 98 ? -3.182 8.211 16.484 1 95.38 98 ARG A C 1
ATOM 770 O O . ARG A 1 98 ? -3.184 9.352 16.969 1 95.38 98 ARG A O 1
ATOM 777 N N . GLU A 1 99 ? -2.492 7.254 16.953 1 91.69 99 GLU A N 1
ATOM 778 C CA . GLU A 1 99 ? -1.643 7.453 18.125 1 91.69 99 GLU A CA 1
ATOM 779 C C . GLU A 1 99 ? -0.531 8.453 17.844 1 91.69 99 GLU A C 1
ATOM 781 O O . GLU A 1 99 ? -0.281 9.359 18.641 1 91.69 99 GLU A O 1
ATOM 786 N N . VAL A 1 100 ? 0.139 8.258 16.766 1 94.69 100 VAL A N 1
ATOM 787 C CA . VAL A 1 100 ? 1.259 9.125 16.422 1 94.69 100 VAL A CA 1
ATOM 788 C C . VAL A 1 100 ? 0.77 10.562 16.281 1 94.69 100 VAL A C 1
ATOM 790 O O . VAL A 1 100 ? 1.383 11.492 16.812 1 94.69 100 VAL A O 1
ATOM 793 N N . VAL A 1 101 ? -0.32 10.773 15.594 1 98 101 VAL A N 1
ATOM 794 C CA . VAL A 1 101 ? -0.832 12.117 15.367 1 98 101 VAL A CA 1
ATOM 795 C C . VAL A 1 101 ? -1.195 12.766 16.703 1 98 101 VAL A C 1
ATOM 797 O O . VAL A 1 101 ? -0.768 13.883 17 1 98 101 VAL A O 1
ATOM 800 N N . CYS A 1 102 ? -1.93 12.062 17.516 1 97.25 102 CYS A N 1
ATOM 801 C CA . CYS A 1 102 ? -2.363 12.602 18.812 1 97.25 102 CYS A CA 1
ATOM 802 C C . CYS A 1 102 ? -1.169 12.891 19.703 1 97.25 102 CYS A C 1
ATOM 804 O O . CYS A 1 102 ? -1.069 13.977 20.281 1 97.25 102 CYS A O 1
ATOM 806 N N . MET A 1 103 ? -0.275 11.961 19.781 1 94.44 103 MET A N 1
ATOM 807 C CA . MET A 1 103 ? 0.864 12.125 20.672 1 94.44 103 MET A CA 1
ATOM 808 C C . MET A 1 103 ? 1.789 13.234 20.188 1 94.44 103 MET A C 1
ATOM 810 O O . MET A 1 103 ? 2.393 13.945 21 1 94.44 103 MET A O 1
ATOM 814 N N . THR A 1 104 ? 1.972 13.367 18.906 1 96.75 104 THR A N 1
ATOM 815 C CA . THR A 1 104 ? 2.76 14.469 18.375 1 96.75 104 THR A CA 1
ATOM 816 C C . THR A 1 104 ? 2.191 15.812 18.828 1 96.75 104 THR A C 1
ATOM 818 O O . THR A 1 104 ? 2.939 16.703 19.25 1 96.75 104 THR A O 1
ATOM 821 N N . ILE A 1 105 ? 0.887 15.938 18.781 1 97.81 105 ILE A N 1
ATOM 822 C CA . ILE A 1 105 ? 0.209 17.156 19.203 1 97.81 105 ILE A CA 1
ATOM 823 C C . ILE A 1 105 ? 0.422 17.391 20.688 1 97.81 105 ILE A C 1
ATOM 825 O O . ILE A 1 105 ? 0.837 18.484 21.109 1 97.81 105 ILE A O 1
ATOM 829 N N . LEU A 1 106 ? 0.246 16.391 21.469 1 96.38 106 LEU A N 1
ATOM 830 C CA . LEU A 1 106 ? 0.293 16.5 22.922 1 96.38 106 LEU A CA 1
ATOM 831 C C . LEU A 1 106 ? 1.723 16.719 23.406 1 96.38 106 LEU A C 1
ATOM 833 O O . LEU A 1 106 ? 1.98 17.641 24.188 1 96.38 106 LEU A O 1
ATOM 837 N N . GLU A 1 107 ? 2.631 15.938 22.906 1 94.81 107 GLU A N 1
ATOM 838 C CA . GLU A 1 107 ? 4.016 15.984 23.359 1 94.81 107 GLU A CA 1
ATOM 839 C C . GLU A 1 107 ? 4.664 17.328 23.031 1 94.81 107 GLU A C 1
ATOM 841 O O . GLU A 1 107 ? 5.543 17.781 23.766 1 94.81 107 GLU A O 1
ATOM 846 N N . ASN A 1 108 ? 4.242 17.953 22.031 1 96 108 ASN A N 1
ATOM 847 C CA . ASN A 1 108 ? 4.891 19.172 21.578 1 96 108 ASN A CA 1
ATOM 848 C C . ASN A 1 108 ? 4.109 20.422 22.016 1 96 108 ASN A C 1
ATOM 850 O O . ASN A 1 108 ? 4.484 21.547 21.688 1 96 108 ASN A O 1
ATOM 854 N N . GLY A 1 109 ? 3.049 20.219 22.656 1 96.62 109 GLY A N 1
ATOM 855 C CA . GLY A 1 109 ? 2.266 21.312 23.203 1 96.62 109 GLY A CA 1
ATOM 856 C C . GLY A 1 109 ? 1.605 22.172 22.125 1 96.62 109 GLY A C 1
ATOM 857 O O . GLY A 1 109 ? 1.525 23.391 22.266 1 96.62 109 GLY A O 1
ATOM 858 N N . LEU A 1 110 ? 1.167 21.547 21.094 1 98.19 110 LEU A N 1
ATOM 859 C CA . LEU A 1 110 ? 0.504 22.297 20.031 1 98.19 110 LEU A CA 1
ATOM 860 C C . LEU A 1 110 ? -0.906 22.688 20.453 1 98.19 110 LEU A C 1
ATOM 862 O O . LEU A 1 110 ? -1.617 21.906 21.094 1 98.19 110 LEU A O 1
ATOM 866 N N . GLY A 1 111 ? -1.28 23.922 20.109 1 98.69 111 GLY A N 1
ATOM 867 C CA . GLY A 1 111 ? -2.604 24.406 20.453 1 98.69 111 GLY A CA 1
ATOM 868 C C . GLY A 1 111 ? -3.549 24.484 19.281 1 98.69 111 GLY A C 1
ATOM 869 O O . GLY A 1 111 ? -4.766 24.375 19.438 1 98.69 111 GLY A O 1
ATOM 870 N N . LEU A 1 112 ? -3.01 24.766 18.188 1 98.88 112 LEU A N 1
ATOM 871 C CA . LEU A 1 112 ? -3.75 24.844 16.922 1 98.88 112 LEU A CA 1
ATOM 872 C C . LEU A 1 112 ? -2.945 24.25 15.781 1 98.88 112 LEU A C 1
ATOM 874 O O . LEU A 1 112 ? -1.765 24.562 15.609 1 98.88 112 LEU A O 1
ATOM 878 N N . VAL A 1 113 ? -3.586 23.312 15.07 1 98.94 113 VAL A N 1
ATOM 879 C CA . VAL A 1 113 ? -2.898 22.672 13.953 1 98.94 113 VAL A CA 1
ATOM 880 C C . VAL A 1 113 ? -3.738 22.797 12.68 1 98.94 113 VAL A C 1
ATOM 882 O O . VAL A 1 113 ? -4.918 22.453 12.672 1 98.94 113 VAL A O 1
ATOM 885 N N . ALA A 1 114 ? -3.143 23.375 11.633 1 98.94 114 ALA A N 1
ATOM 886 C CA . ALA A 1 114 ? -3.727 23.344 10.297 1 98.94 114 ALA A CA 1
ATOM 887 C C . ALA A 1 114 ? -3.301 22.078 9.547 1 98.94 114 ALA A C 1
ATOM 889 O O . ALA A 1 114 ? -2.105 21.797 9.414 1 98.94 114 ALA A O 1
ATOM 890 N N . PHE A 1 115 ? -4.277 21.328 9.094 1 98.81 115 PHE A N 1
ATOM 891 C CA . PHE A 1 115 ? -3.992 20.094 8.375 1 98.81 115 PHE A CA 1
ATOM 892 C C . PHE A 1 115 ? -4.293 20.25 6.887 1 98.81 115 PHE A C 1
ATOM 894 O O . PHE A 1 115 ? -5.301 20.844 6.512 1 98.81 115 PHE A O 1
ATOM 901 N N . GLN A 1 116 ? -3.365 19.781 6.062 1 98.25 116 GLN A N 1
ATOM 902 C CA . GLN A 1 116 ? -3.588 19.672 4.625 1 98.25 116 GLN A CA 1
ATOM 903 C C . GLN A 1 116 ? -3.729 18.219 4.195 1 98.25 116 GLN A C 1
ATOM 905 O O . GLN A 1 116 ? -3.365 17.297 4.941 1 98.25 116 GLN A O 1
ATOM 910 N N . GLU A 1 117 ? -4.316 17.969 3.037 1 97.44 117 GLU A N 1
ATOM 911 C CA . GLU A 1 117 ? -4.473 16.672 2.359 1 97.44 117 GLU A CA 1
ATOM 912 C C . GLU A 1 117 ? -5.344 15.727 3.176 1 97.44 117 GLU A C 1
ATOM 914 O O . GLU A 1 117 ? -5.035 14.539 3.289 1 97.44 117 GLU A O 1
ATOM 919 N N . LEU A 1 118 ? -6.336 16.344 3.74 1 97.81 118 LEU A N 1
ATOM 920 C CA . LEU A 1 118 ? -7.418 15.492 4.23 1 97.81 118 LEU A CA 1
ATOM 921 C C . LEU A 1 118 ? -8.227 14.93 3.072 1 97.81 118 LEU A C 1
ATOM 923 O O . LEU A 1 118 ? -8.594 15.656 2.145 1 97.81 118 LEU A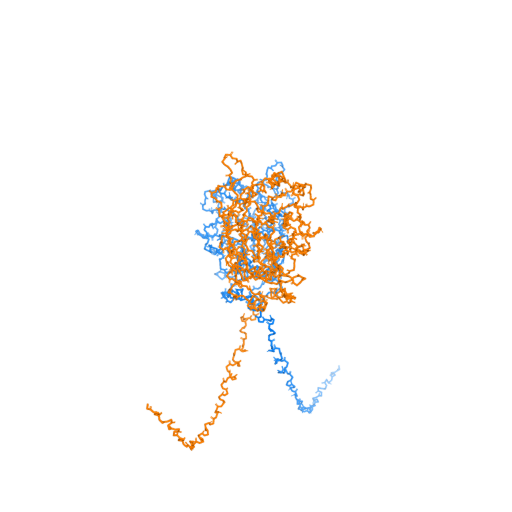 O 1
ATOM 927 N N . ALA A 1 119 ? -8.461 13.594 3.078 1 96.81 119 ALA A N 1
ATOM 928 C CA . ALA A 1 119 ? -9.156 12.938 1.976 1 96.81 119 ALA A CA 1
ATOM 929 C C . ALA A 1 119 ? -10.578 12.562 2.369 1 96.81 119 ALA A C 1
ATOM 931 O O . ALA A 1 119 ? -11.32 11.977 1.57 1 96.81 119 ALA A O 1
ATOM 932 N N . ASP A 1 120 ? -10.938 12.805 3.605 1 94.62 120 ASP A N 1
ATOM 933 C CA . ASP A 1 120 ? -12.266 12.555 4.164 1 94.62 120 ASP A CA 1
ATOM 934 C C . ASP A 1 120 ? -12.609 13.57 5.246 1 94.62 120 ASP A C 1
ATOM 936 O O . ASP A 1 120 ? -11.789 13.852 6.129 1 94.62 120 ASP A O 1
ATOM 940 N N . LYS A 1 121 ? -13.805 14.07 5.262 1 92.31 121 LYS A N 1
ATOM 941 C CA . LYS A 1 121 ? -14.219 15.109 6.207 1 92.31 121 LYS A CA 1
ATOM 942 C C . LYS A 1 121 ? -14.234 14.57 7.633 1 92.31 121 LYS A C 1
ATOM 944 O O . LYS A 1 121 ? -14 15.32 8.586 1 92.31 121 LYS A O 1
ATOM 949 N N . MET A 1 122 ? -14.477 13.328 7.723 1 94.94 122 MET A N 1
ATOM 950 C CA . MET A 1 122 ? -14.656 12.75 9.047 1 94.94 122 MET A CA 1
ATOM 951 C C . MET A 1 122 ? -13.328 12.281 9.625 1 94.94 122 MET A C 1
ATOM 953 O O . MET A 1 122 ? -13.227 12 10.82 1 94.94 122 MET A O 1
ATOM 957 N N . ALA A 1 123 ? -12.312 12.242 8.828 1 97.19 123 ALA A N 1
ATOM 958 C CA . ALA A 1 123 ? -11.031 11.68 9.258 1 97.19 123 ALA A CA 1
ATOM 959 C C . ALA A 1 123 ? -10.453 12.461 10.43 1 97.19 123 ALA A C 1
ATOM 961 O O . ALA A 1 123 ? -10.023 11.875 11.43 1 97.19 123 ALA A O 1
ATOM 962 N N . LEU A 1 124 ? -10.477 13.766 10.344 1 98 124 LEU A N 1
ATOM 963 C CA . LEU A 1 124 ? -9.898 14.609 11.383 1 98 124 LEU A CA 1
ATOM 964 C C . LEU A 1 124 ? -10.711 14.523 12.664 1 98 124 LEU A C 1
ATOM 966 O O . LEU A 1 124 ? -10.164 14.703 13.758 1 98 124 LEU A O 1
ATOM 970 N N . GLU A 1 125 ? -11.977 14.211 12.562 1 98.06 125 GLU A N 1
ATOM 971 C CA . GLU A 1 125 ? -12.836 14.031 13.734 1 98.06 125 GLU A CA 1
ATOM 972 C C . GLU A 1 125 ? -12.352 12.867 14.594 1 98.06 125 GLU A C 1
ATOM 974 O O . GLU A 1 125 ? -12.477 12.898 15.82 1 98.06 125 GLU A O 1
ATOM 979 N N . LYS A 1 126 ? -11.836 11.867 13.969 1 97.44 126 LYS A N 1
ATOM 980 C CA . LYS A 1 126 ? -11.312 10.719 14.711 1 97.44 126 LYS A CA 1
ATOM 981 C C . LYS A 1 126 ? -10.141 11.133 15.602 1 97.44 126 LYS A C 1
ATOM 983 O O . LYS A 1 126 ? -10 10.625 16.719 1 97.44 126 LYS A O 1
ATOM 988 N N . ILE A 1 127 ? -9.328 11.977 15.109 1 98.38 127 ILE A N 1
ATOM 989 C CA . ILE A 1 127 ? -8.219 12.5 15.891 1 98.38 127 ILE A CA 1
ATOM 990 C C . ILE A 1 127 ? -8.75 13.32 17.062 1 98.38 127 ILE A C 1
ATOM 992 O O . ILE A 1 127 ? -8.297 13.164 18.203 1 98.38 127 ILE A O 1
ATOM 996 N N . CYS A 1 128 ? -9.68 14.188 16.719 1 98.62 128 CYS A N 1
ATOM 997 C CA . CYS A 1 128 ? -10.297 15.031 17.734 1 98.62 128 CYS A CA 1
ATOM 998 C C . CYS A 1 128 ? -10.906 14.195 18.844 1 98.62 128 CYS A C 1
ATOM 1000 O O . CYS A 1 128 ? -10.719 14.492 20.031 1 98.62 128 CYS A O 1
ATOM 1002 N N . GLU A 1 129 ? -11.602 13.148 18.469 1 98.25 129 GLU A N 1
ATOM 1003 C CA . GLU A 1 129 ? -12.234 12.258 19.438 1 98.25 129 GLU A CA 1
ATOM 1004 C C . GLU A 1 129 ? -11.195 11.57 20.328 1 98.25 129 GLU A C 1
ATOM 1006 O O . GLU A 1 129 ? -11.367 11.484 21.547 1 98.25 129 GLU A O 1
ATOM 1011 N N . GLU A 1 130 ? -10.156 11.117 19.766 1 96.94 130 GLU A N 1
ATOM 1012 C CA . GLU A 1 130 ? -9.109 10.43 20.531 1 96.94 130 GLU A CA 1
ATOM 1013 C C . GLU A 1 130 ? -8.422 11.383 21.5 1 96.94 130 GLU A C 1
ATOM 1015 O O . GLU A 1 130 ? -8.031 10.984 22.594 1 96.94 130 GLU A O 1
ATOM 1020 N N . LEU A 1 131 ? -8.242 12.586 21.094 1 98.06 131 LEU A N 1
ATOM 1021 C CA . LEU A 1 131 ? -7.633 13.578 21.984 1 98.06 131 LEU A CA 1
ATOM 1022 C C . LEU A 1 131 ? -8.539 13.867 23.172 1 98.06 131 LEU A C 1
ATOM 1024 O O . LEU A 1 131 ? -8.062 14.039 24.297 1 98.06 131 LEU A O 1
ATOM 1028 N N . ASN A 1 132 ? -9.805 13.914 22.922 1 98.56 132 ASN A N 1
ATOM 1029 C CA . ASN A 1 132 ? -10.773 14.273 23.953 1 98.56 132 ASN A CA 1
ATOM 1030 C C . ASN A 1 132 ? -11.133 13.07 24.828 1 98.56 132 ASN A C 1
ATOM 1032 O O . ASN A 1 132 ? -11.336 13.219 26.031 1 98.56 132 ASN A O 1
ATOM 1036 N N . THR A 1 133 ? -11.32 11.922 24.188 1 97.38 133 THR A N 1
ATOM 1037 C CA . THR A 1 133 ? -11.656 10.664 24.844 1 97.38 133 THR A CA 1
ATOM 1038 C C . THR A 1 133 ? -10.664 9.57 24.469 1 97.38 133 THR A C 1
ATOM 1040 O O . THR A 1 133 ? -10.977 8.711 23.625 1 97.38 133 THR A O 1
ATOM 1043 N N . PRO A 1 134 ? -9.523 9.625 25.203 1 94.06 134 PRO A N 1
ATOM 1044 C CA . PRO A 1 134 ? -8.453 8.703 24.812 1 94.06 134 PRO A CA 1
ATOM 1045 C C . PRO A 1 134 ? -8.867 7.234 24.922 1 94.06 134 PRO A C 1
ATOM 1047 O O . PRO A 1 134 ? -9.422 6.824 25.953 1 94.06 134 PRO A O 1
ATOM 1050 N N . SER A 1 135 ? -8.648 6.504 23.859 1 86.81 135 SER A N 1
ATOM 1051 C CA . SER A 1 135 ? -8.961 5.082 23.828 1 86.81 135 SER A CA 1
ATOM 1052 C C . SER A 1 135 ? -7.707 4.242 23.609 1 86.81 135 SER A C 1
ATOM 1054 O O . SER A 1 135 ? -7.668 3.068 24 1 86.81 135 SER A O 1
ATOM 1056 N N . LEU A 1 136 ? -6.691 4.797 23.094 1 83 136 LEU A N 1
ATOM 1057 C CA . LEU A 1 136 ? -5.449 4.094 22.797 1 83 136 LEU A CA 1
ATOM 1058 C C . LEU A 1 136 ? -4.492 4.156 23.984 1 83 136 LEU A C 1
ATOM 1060 O O . LEU A 1 136 ? -4.543 5.098 24.781 1 83 136 LEU A O 1
ATOM 1064 N N . SER A 1 137 ? -3.596 3.24 24.078 1 76.75 137 SER A N 1
ATOM 1065 C CA . SER A 1 137 ? -2.758 3.055 25.25 1 76.75 137 SER A CA 1
ATOM 1066 C C . SER A 1 137 ? -1.9 4.289 25.516 1 76.75 137 SER A C 1
ATOM 1068 O O . SER A 1 137 ? -1.896 4.82 26.641 1 76.75 137 SER A O 1
ATOM 1070 N N . CYS A 1 138 ? -1.197 4.758 24.531 1 81.5 138 CYS A N 1
ATOM 1071 C CA . CYS A 1 138 ? -0.281 5.871 24.734 1 81.5 138 CYS A CA 1
ATOM 1072 C C . CYS A 1 138 ? -1.042 7.152 25.062 1 81.5 138 CYS A C 1
ATOM 1074 O O . CYS A 1 138 ? -0.598 7.945 25.891 1 81.5 138 CYS A O 1
ATOM 1076 N N . THR A 1 139 ? -2.172 7.359 24.406 1 89.81 139 THR A N 1
ATOM 1077 C CA . THR A 1 139 ? -2.947 8.57 24.656 1 89.81 139 THR A CA 1
ATOM 1078 C C . THR A 1 139 ? -3.578 8.531 26.047 1 89.81 139 THR A C 1
ATOM 1080 O O . THR A 1 139 ? -3.662 9.555 26.719 1 89.81 139 THR A O 1
ATOM 1083 N N . LYS A 1 140 ? -3.957 7.348 26.469 1 86.56 140 LYS A N 1
ATOM 1084 C CA . LYS A 1 140 ? -4.516 7.188 27.812 1 86.56 140 LYS A CA 1
ATOM 1085 C C . LYS A 1 140 ? -3.471 7.477 28.891 1 86.56 140 LYS A C 1
ATOM 1087 O O . LYS A 1 140 ? -3.789 8.047 29.938 1 86.56 140 LYS A O 1
ATOM 1092 N N . LYS A 1 141 ? -2.305 7.117 28.594 1 83.5 141 LYS A N 1
ATOM 1093 C CA . LYS A 1 141 ? -1.237 7.203 29.594 1 83.5 141 LYS A CA 1
ATOM 1094 C C . LYS A 1 141 ? -0.627 8.602 29.625 1 83.5 141 LYS A C 1
ATOM 1096 O O . LYS A 1 141 ? 0.202 8.898 30.484 1 83.5 141 LYS A O 1
ATOM 1101 N N . TRP A 1 142 ? -1.03 9.438 28.719 1 89.94 142 TRP A N 1
ATOM 1102 C CA . TRP A 1 142 ? -0.495 10.797 28.688 1 89.94 142 TRP A CA 1
ATOM 1103 C C . TRP A 1 142 ? -0.895 11.562 29.938 1 89.94 142 TRP A C 1
ATOM 1105 O O . TRP A 1 142 ? -2.076 11.633 30.281 1 89.94 142 TRP A O 1
ATOM 1115 N N . HIS A 1 143 ? 0.143 12.164 30.609 1 89.25 143 HIS A N 1
ATOM 1116 C CA . HIS A 1 143 ? -0.122 12.812 31.891 1 89.25 143 HIS A CA 1
ATOM 1117 C C . HIS A 1 143 ? 0.024 14.328 31.781 1 89.25 143 HIS A C 1
ATOM 1119 O O . HIS A 1 143 ? -0.211 15.055 32.75 1 89.25 143 HIS A O 1
ATOM 1125 N N . GLY A 1 144 ? 0.385 14.758 30.641 1 92.31 144 GLY A N 1
ATOM 1126 C CA . GLY A 1 144 ? 0.498 16.188 30.453 1 92.31 144 GLY A CA 1
ATOM 1127 C C . GLY A 1 144 ? -0.831 16.859 30.156 1 92.31 144 GLY A C 1
ATOM 1128 O O . GLY A 1 144 ? -1.892 16.297 30.453 1 92.31 144 GLY A O 1
ATOM 1129 N N . HIS A 1 145 ? -0.702 18.062 29.688 1 94.44 145 HIS A N 1
ATOM 1130 C CA . HIS A 1 145 ? -1.902 18.812 29.312 1 94.44 145 HIS A CA 1
ATOM 1131 C C . HIS A 1 145 ? -2.668 18.094 28.203 1 94.44 145 HIS A C 1
ATOM 1133 O O . HIS A 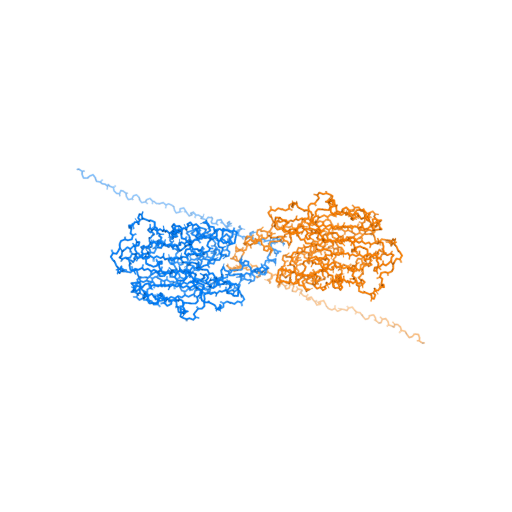1 145 ? -2.141 17.922 27.094 1 94.44 145 HIS A O 1
ATOM 1139 N N . ARG A 1 146 ? -3.865 17.75 28.344 1 94.62 146 ARG A N 1
ATOM 1140 C CA . ARG A 1 146 ? -4.668 17.031 27.375 1 94.62 146 ARG A CA 1
ATOM 1141 C C . ARG A 1 146 ? -5.477 17.984 26.5 1 94.62 146 ARG A C 1
ATOM 1143 O O . ARG A 1 146 ? -5.57 17.797 25.297 1 94.62 146 ARG A O 1
ATOM 1150 N N . GLY A 1 147 ? -6.152 18.891 27.188 1 96.94 147 GLY A N 1
ATOM 1151 C CA . GLY A 1 147 ? -6.875 19.906 26.438 1 96.94 147 GLY A CA 1
ATOM 1152 C C . GLY A 1 147 ? -8.32 19.531 26.172 1 96.94 147 GLY A C 1
ATOM 1153 O O . GLY A 1 147 ? -8.812 18.516 26.672 1 96.94 147 GLY A O 1
ATOM 1154 N N . GLU A 1 148 ? -9.109 20.469 25.531 1 98.62 148 GLU A N 1
ATOM 1155 C CA . GLU A 1 148 ? -10.445 20.344 24.969 1 98.62 148 GLU A CA 1
ATOM 1156 C C . GLU A 1 148 ? -10.461 20.703 23.484 1 98.62 148 GLU A C 1
ATOM 1158 O O . GLU A 1 148 ? -10.523 21.891 23.125 1 98.62 148 GLU A O 1
ATOM 1163 N N . TRP A 1 149 ? -10.57 19.672 22.688 1 98.81 149 TRP A N 1
ATOM 1164 C CA . TRP A 1 149 ? -10.25 19.859 21.281 1 98.81 149 TRP A CA 1
ATOM 1165 C C . TRP A 1 149 ? -11.516 19.984 20.438 1 98.81 149 TRP A C 1
ATOM 1167 O O . TRP A 1 149 ? -12.5 19.297 20.688 1 98.81 149 TRP A O 1
ATOM 1177 N N . LYS A 1 150 ? -11.438 20.891 19.469 1 98.69 150 LYS A N 1
ATOM 1178 C CA . LYS A 1 150 ? -12.477 21.109 18.469 1 98.69 150 LYS A CA 1
ATOM 1179 C C . LYS A 1 150 ? -11.898 21.094 17.062 1 98.69 150 LYS A C 1
ATOM 1181 O O . LYS A 1 150 ? -10.688 21.266 16.875 1 98.69 150 LYS A O 1
ATOM 1186 N N . VAL A 1 151 ? -12.797 20.781 16.094 1 98.38 151 VAL A N 1
ATOM 1187 C CA . VAL A 1 151 ? -12.32 20.609 14.727 1 98.38 151 VAL A CA 1
ATOM 1188 C C . VAL A 1 151 ? -13.211 21.406 13.773 1 98.38 151 VAL A C 1
ATOM 1190 O O . VAL A 1 151 ? -14.422 21.516 14 1 98.38 151 VAL A O 1
ATOM 1193 N N . VAL A 1 152 ? -12.609 22.078 12.797 1 98.19 152 VAL A N 1
ATOM 1194 C CA . VAL A 1 152 ? -13.281 22.688 11.656 1 98.19 152 VAL A CA 1
ATOM 1195 C C . VAL A 1 152 ? -12.68 22.156 10.359 1 98.19 152 VAL A C 1
ATOM 1197 O O . VAL A 1 152 ? -11.469 22.219 10.156 1 98.19 152 VAL A O 1
ATOM 1200 N N . VAL A 1 153 ? -13.539 21.578 9.477 1 98 153 VAL A N 1
ATOM 1201 C CA . VAL A 1 153 ? -13.062 21.031 8.211 1 98 153 VAL A CA 1
ATOM 1202 C C . VAL A 1 153 ? -13.672 21.828 7.047 1 98 153 VAL A C 1
ATOM 1204 O O . VAL A 1 153 ? -14.852 22.172 7.074 1 98 153 VAL A O 1
ATOM 1207 N N . SER A 1 154 ? -12.898 22.078 6.109 1 97 154 SER A N 1
ATOM 1208 C CA . SER A 1 154 ? -13.336 22.859 4.953 1 97 154 SER A CA 1
ATOM 1209 C C . SER A 1 154 ? -14.242 22.031 4.043 1 97 154 SER A C 1
ATOM 1211 O O . SER A 1 154 ? -14.336 20.812 4.191 1 97 154 SER A O 1
ATOM 1213 N N . GLU A 1 155 ? -14.945 22.766 3.113 1 94.31 155 GLU A N 1
ATOM 1214 C CA . GLU A 1 155 ? -15.406 22.094 1.901 1 94.31 155 GLU A CA 1
ATOM 1215 C C . GLU A 1 155 ? -14.234 21.688 1.017 1 94.31 155 GLU A C 1
ATOM 1217 O O . GLU A 1 155 ? -13.078 21.969 1.339 1 94.31 155 GLU A O 1
ATOM 1222 N N . ALA A 1 156 ? -14.555 20.938 -0.102 1 92.88 156 ALA A N 1
ATOM 1223 C CA . ALA A 1 156 ? -13.5 20.453 -0.987 1 92.88 156 ALA A CA 1
ATOM 1224 C C . ALA A 1 156 ? -12.648 21.609 -1.511 1 92.88 156 ALA A C 1
ATOM 1226 O O . ALA A 1 156 ? -13.18 22.594 -2.039 1 92.88 156 ALA A O 1
ATOM 1227 N N . THR A 1 157 ? -11.359 21.531 -1.338 1 91.88 157 THR A N 1
ATOM 1228 C CA . THR A 1 157 ? -10.43 22.562 -1.802 1 91.88 157 THR A CA 1
ATOM 1229 C C . THR A 1 157 ? -9.977 22.266 -3.229 1 91.88 157 THR A C 1
ATOM 1231 O O . THR A 1 157 ? -9.492 23.172 -3.928 1 91.88 157 THR A O 1
ATOM 1234 N N . GLY A 1 158 ? -9.984 21.062 -3.578 1 90.75 158 GLY A N 1
ATOM 1235 C CA . GLY A 1 158 ? -9.562 20.531 -4.863 1 90.75 158 GLY A CA 1
ATOM 1236 C C . GLY A 1 158 ? -9.688 19.031 -4.965 1 90.75 158 GLY A C 1
ATOM 1237 O O . GLY A 1 158 ? -10.391 18.406 -4.164 1 90.75 158 GLY A O 1
ATOM 1238 N N . ARG A 1 159 ? -9.016 18.484 -6.055 1 83.81 159 ARG A N 1
ATOM 1239 C CA . ARG A 1 159 ? -9.102 17.047 -6.289 1 83.81 159 ARG A CA 1
ATOM 1240 C C . ARG A 1 159 ? -7.766 16.359 -6.027 1 83.81 159 ARG A C 1
ATOM 1242 O O . ARG A 1 159 ? -6.711 16.984 -6.184 1 83.81 159 ARG A O 1
ATOM 1249 N N . MET A 1 160 ? -7.875 15.234 -5.434 1 83.62 160 MET A N 1
ATOM 1250 C CA . MET A 1 160 ? -6.738 14.328 -5.328 1 83.62 160 MET A CA 1
ATOM 1251 C C . MET A 1 160 ? -7.031 13.008 -6.035 1 83.62 160 MET A C 1
ATOM 1253 O O . MET A 1 160 ? -8.102 12.836 -6.617 1 83.62 160 MET A O 1
ATOM 1257 N N . TYR A 1 161 ? -6 12.141 -6.066 1 68.31 161 TYR A N 1
ATOM 1258 C CA . TYR A 1 161 ? -6.191 10.836 -6.695 1 68.31 161 TYR A CA 1
ATOM 1259 C C . TYR A 1 161 ? -7.375 10.102 -6.074 1 68.31 161 TYR A C 1
ATOM 1261 O O . TYR A 1 161 ? -7.344 9.742 -4.898 1 68.31 161 TYR A O 1
ATOM 1269 N N . ARG A 1 162 ? -8.398 10 -6.754 1 70.38 162 ARG A N 1
ATOM 1270 C CA . ARG A 1 162 ? -9.586 9.203 -6.488 1 70.38 162 ARG A CA 1
ATOM 1271 C C . ARG A 1 162 ? -10.422 9.805 -5.363 1 70.38 162 ARG A C 1
ATOM 1273 O O . ARG A 1 162 ? -11.219 9.117 -4.73 1 70.38 162 ARG A O 1
ATOM 1280 N N . SER A 1 163 ? -10.117 11.109 -4.988 1 84.94 163 SER A N 1
ATOM 1281 C CA . SER A 1 163 ? -10.922 11.719 -3.934 1 84.94 163 SER A CA 1
ATOM 1282 C C . SER A 1 163 ? -10.789 13.242 -3.955 1 84.94 163 SER A C 1
ATOM 1284 O O . SER A 1 163 ? -9.938 13.781 -4.66 1 84.94 163 SER A O 1
ATOM 1286 N N . ASN A 1 164 ? -11.68 13.883 -3.18 1 93.25 164 ASN A N 1
ATOM 1287 C CA . ASN A 1 164 ? -11.547 15.305 -2.906 1 93.25 164 ASN A CA 1
ATOM 1288 C C . ASN A 1 164 ? -10.523 15.57 -1.801 1 93.25 164 ASN A C 1
ATOM 1290 O O . ASN A 1 164 ? -10.266 14.703 -0.968 1 93.25 164 ASN A O 1
ATOM 1294 N N . GLU A 1 165 ? -9.969 16.734 -1.916 1 96 165 GLU A N 1
ATOM 1295 C CA . GLU A 1 165 ? -9.078 17.172 -0.846 1 96 165 GLU A CA 1
ATOM 1296 C C . GLU A 1 165 ? -9.758 18.203 0.058 1 96 165 GLU A C 1
ATOM 1298 O O . GLU A 1 165 ? -10.477 19.078 -0.42 1 96 165 GLU A O 1
ATOM 1303 N N . TYR A 1 166 ? -9.484 18.109 1.335 1 97.38 166 TYR A N 1
ATOM 1304 C CA . TYR A 1 166 ? -9.984 19.031 2.342 1 97.38 166 TYR A CA 1
ATOM 1305 C C . TYR A 1 166 ? -8.844 19.578 3.199 1 97.38 166 TYR A C 1
ATOM 1307 O O . TYR A 1 166 ? -7.742 19.016 3.195 1 97.38 166 TYR A O 1
ATOM 1315 N N . ASN A 1 167 ? -9.102 20.688 3.824 1 97.81 167 ASN A N 1
ATOM 1316 C CA . ASN A 1 167 ? -8.266 21.25 4.879 1 97.81 167 ASN A CA 1
ATOM 1317 C C . ASN A 1 167 ? -9 21.281 6.215 1 97.81 167 ASN A C 1
ATOM 1319 O O . ASN A 1 167 ? -10.219 21.156 6.262 1 97.81 167 ASN A O 1
ATOM 1323 N N . GLY A 1 168 ? -8.25 21.328 7.25 1 98.5 168 GLY A N 1
ATOM 1324 C CA . GLY A 1 168 ? -8.898 21.359 8.555 1 98.5 168 GLY A CA 1
ATOM 1325 C C . GLY A 1 168 ? -8.07 22.062 9.609 1 98.5 168 GLY A C 1
ATOM 1326 O O . GLY A 1 168 ? -6.844 22.141 9.5 1 98.5 168 GLY A O 1
ATOM 1327 N N . PHE A 1 169 ? -8.766 22.672 10.609 1 98.88 169 PHE A N 1
ATOM 1328 C CA . PHE A 1 169 ? -8.164 23.203 11.828 1 98.88 169 PHE A CA 1
ATOM 1329 C C . PHE A 1 169 ? -8.578 22.391 13.039 1 98.88 169 PHE A C 1
ATOM 1331 O O . PHE A 1 169 ? -9.766 22.109 13.234 1 98.88 169 PHE A O 1
ATOM 1338 N N . LEU A 1 170 ? -7.637 21.906 13.703 1 98.88 170 LEU A N 1
ATOM 1339 C CA . LEU A 1 170 ? -7.805 21.297 15.016 1 98.88 170 LEU A CA 1
ATOM 1340 C C . LEU A 1 170 ? -7.227 22.188 16.109 1 98.88 170 LEU A C 1
ATOM 1342 O O . LEU A 1 170 ? -6.074 22.609 16.031 1 98.88 170 LEU A O 1
ATOM 1346 N N . TYR A 1 171 ? -8.07 22.516 17.156 1 98.88 171 TYR A N 1
ATOM 1347 C CA . TYR A 1 171 ? -7.551 23.469 18.125 1 98.88 171 TYR A CA 1
ATOM 1348 C C . TYR A 1 171 ? -8.039 23.125 19.531 1 98.88 171 TYR A C 1
ATOM 1350 O O . TYR A 1 171 ? -9.109 22.531 19.688 1 98.88 171 TYR A O 1
ATOM 1358 N N . ASP A 1 172 ? -7.254 23.5 20.484 1 98.75 172 ASP A N 1
ATOM 1359 C CA . ASP A 1 172 ? -7.508 23.266 21.891 1 98.75 172 ASP A CA 1
ATOM 1360 C C . ASP A 1 172 ? -8.195 24.453 22.547 1 98.75 172 ASP A C 1
ATOM 1362 O O . ASP A 1 172 ? -7.531 25.406 22.984 1 98.75 172 ASP A O 1
ATOM 1366 N N . SER A 1 173 ? -9.461 24.375 22.812 1 98.69 173 SER A N 1
ATOM 1367 C CA . SER A 1 173 ? -10.219 25.5 23.359 1 98.69 173 SER A CA 1
ATOM 1368 C C . SER A 1 173 ? -9.805 25.781 24.812 1 98.69 173 SER A C 1
ATOM 1370 O O . SER A 1 173 ? -9.969 26.906 25.297 1 98.69 173 SER A O 1
ATOM 1372 N N . SER A 1 174 ? -9.242 24.859 25.5 1 98.25 174 SER A N 1
ATOM 1373 C CA . SER A 1 174 ? -8.82 25.047 26.875 1 98.25 174 SER A CA 1
ATOM 1374 C C . SER A 1 174 ? -7.621 25.984 26.984 1 98.25 174 SER A C 1
ATOM 1376 O O . SER A 1 174 ? -7.32 26.5 28.062 1 98.25 174 SER A O 1
ATOM 1378 N N . GLN A 1 175 ? -6.973 26.234 25.922 1 97.62 175 GLN A N 1
ATOM 1379 C CA . GLN A 1 175 ? -5.859 27.172 25.891 1 97.62 175 GLN A CA 1
ATOM 1380 C C . GLN A 1 175 ? -6.344 28.594 25.578 1 97.62 175 GLN A C 1
ATOM 1382 O O . GLN A 1 175 ? -5.535 29.484 25.297 1 97.62 175 GLN A O 1
ATOM 1387 N N . GLY A 1 176 ? -7.602 28.75 25.531 1 97.75 176 GLY A N 1
ATOM 1388 C CA . GLY A 1 176 ? -8.18 30.047 25.234 1 97.75 176 GLY A CA 1
ATOM 1389 C C . GLY A 1 176 ? -8.328 30.328 23.75 1 97.75 176 GLY A C 1
ATOM 1390 O O . GLY A 1 176 ? -8.43 31.469 23.328 1 97.75 176 GLY A O 1
ATOM 1391 N N . ILE A 1 177 ? -8.297 29.297 22.969 1 98.31 177 ILE A N 1
ATOM 1392 C CA . ILE A 1 177 ? -8.438 29.453 21.516 1 98.31 177 ILE A CA 1
ATOM 1393 C C . ILE A 1 177 ? -9.922 29.375 21.141 1 98.31 177 ILE A C 1
ATOM 1395 O O . ILE A 1 177 ? -10.594 28.375 21.438 1 98.31 177 ILE A O 1
ATOM 1399 N N . THR A 1 178 ? -10.383 30.391 20.5 1 97.12 178 THR A N 1
ATOM 1400 C CA . THR A 1 178 ? -11.758 30.453 20.016 1 97.12 178 THR A CA 1
ATOM 1401 C C . THR A 1 178 ? -11.781 30.609 18.484 1 97.12 178 THR A C 1
ATOM 1403 O O . THR A 1 178 ? -11.07 31.453 17.938 1 97.12 178 THR A O 1
ATOM 1406 N N . PHE A 1 179 ? -12.633 29.812 17.938 1 96.75 179 PHE A N 1
ATOM 1407 C CA . PHE A 1 179 ? -12.852 29.875 16.5 1 96.75 179 PHE A CA 1
ATOM 1408 C C . PHE A 1 179 ? -13.977 30.844 16.172 1 96.75 179 PHE A C 1
ATOM 1410 O O . PHE A 1 179 ? -15.055 30.781 16.781 1 96.75 179 PHE A O 1
ATOM 1417 N N . ASN A 1 180 ? -13.758 31.672 15.18 1 94.56 180 ASN A N 1
ATOM 1418 C CA . ASN A 1 180 ? -14.773 32.656 14.789 1 94.56 180 ASN A CA 1
ATOM 1419 C C . ASN A 1 180 ? -15.469 32.25 13.5 1 94.56 180 ASN A C 1
ATOM 1421 O O . ASN A 1 180 ? -16.688 32.062 13.469 1 94.56 180 ASN A O 1
ATOM 1425 N N . HIS A 1 181 ? -14.562 32.156 12.477 1 93.31 181 HIS A N 1
ATOM 1426 C CA . HIS A 1 181 ? -15.102 31.906 11.141 1 93.31 181 HIS A CA 1
ATOM 1427 C C . HIS A 1 181 ? -14.062 31.266 10.234 1 93.31 181 HIS A C 1
ATOM 1429 O O . HIS A 1 181 ? -12.859 31.391 10.469 1 93.31 181 HIS A O 1
ATOM 1435 N N . SER A 1 182 ? -14.656 30.469 9.281 1 94.56 182 SER A N 1
ATOM 1436 C CA . SER A 1 182 ? -13.758 29.938 8.258 1 94.56 182 SER A CA 1
ATOM 1437 C C . SER A 1 182 ? -14.375 30.047 6.871 1 94.56 182 SER A C 1
ATOM 1439 O O . SER A 1 182 ? -15.602 30.125 6.73 1 94.56 182 SER A O 1
ATOM 1441 N N . GLU A 1 183 ? -13.539 30.078 5.875 1 94 183 GLU A N 1
ATOM 1442 C CA . GLU A 1 183 ? -13.992 30.141 4.488 1 94 183 GLU A CA 1
ATOM 1443 C C . GLU A 1 183 ? -12.891 29.719 3.525 1 94 183 GLU A C 1
ATOM 1445 O O . GLU A 1 183 ? -11.711 29.719 3.889 1 94 183 GLU A O 1
ATOM 1450 N N . LEU A 1 184 ? -13.336 29.312 2.352 1 93.75 184 LEU A N 1
ATOM 1451 C CA . LEU A 1 184 ? -12.414 29.016 1.257 1 93.75 184 LEU A CA 1
ATOM 1452 C C . LEU A 1 184 ? -12.336 30.203 0.286 1 93.75 184 LEU A C 1
ATOM 1454 O O . LEU A 1 184 ? -13.336 30.875 0.053 1 93.75 184 LEU A O 1
ATOM 1458 N N . LEU A 1 185 ? -11.148 30.328 -0.216 1 91.12 185 LEU A N 1
ATOM 1459 C CA . LEU A 1 185 ? -11.062 31.25 -1.339 1 91.12 185 LEU A CA 1
ATOM 1460 C C . LEU A 1 185 ? -11.898 30.75 -2.516 1 91.12 185 LEU A C 1
ATOM 1462 O O . LEU A 1 185 ? -11.719 29.625 -2.971 1 91.12 185 LEU A O 1
ATOM 1466 N N . GLU A 1 186 ? -12.766 31.516 -2.961 1 86.44 186 GLU A N 1
ATOM 1467 C CA . GLU A 1 186 ? -13.648 31.125 -4.055 1 86.44 186 GLU A CA 1
ATOM 1468 C C . GLU A 1 186 ? -13.062 31.531 -5.406 1 86.44 186 GLU A C 1
ATOM 1470 O O . GLU A 1 186 ? -12.273 32.469 -5.488 1 86.44 186 GLU A O 1
ATOM 1475 N N . LYS A 1 187 ? -13.453 30.734 -6.309 1 80.19 187 LYS A N 1
ATOM 1476 C CA . LYS A 1 187 ? -13.102 31.094 -7.68 1 80.19 187 LYS A CA 1
ATOM 1477 C C . LYS A 1 187 ? -13.914 32.281 -8.156 1 80.19 187 LYS A C 1
ATOM 1479 O O . LYS A 1 187 ? -15.133 32.312 -7.973 1 80.19 187 LYS A O 1
ATOM 1484 N N . ALA A 1 188 ? -13.141 33.25 -8.602 1 75.81 188 ALA A N 1
ATOM 1485 C CA . ALA A 1 188 ? -13.875 34.375 -9.195 1 75.81 188 ALA A CA 1
ATOM 1486 C C . ALA A 1 188 ? -14.633 33.938 -10.445 1 75.81 188 ALA A C 1
ATOM 1488 O O . ALA A 1 188 ? -14.219 33 -11.125 1 75.81 188 ALA A O 1
ATOM 1489 N N . LYS A 1 189 ? -15.695 34.562 -10.797 1 67.88 189 LYS A N 1
ATOM 1490 C CA . LYS A 1 189 ? -16.484 34.25 -11.984 1 67.88 189 LYS A CA 1
ATOM 1491 C C . LYS A 1 189 ? -15.648 34.375 -13.25 1 67.88 189 LYS A C 1
ATOM 1493 O O . LYS A 1 189 ? -14.938 35.344 -13.438 1 67.88 189 LYS A O 1
ATOM 1498 N N . LYS A 1 190 ? -15.617 33.406 -14 1 68 190 LYS A N 1
ATOM 1499 C CA . LYS A 1 190 ? -15.047 33.375 -15.344 1 68 190 LYS A CA 1
ATOM 1500 C C . LYS A 1 190 ? -13.523 33.406 -15.297 1 68 190 LYS A C 1
ATOM 1502 O O . LYS A 1 190 ? -12.875 33.875 -16.234 1 68 190 LYS A O 1
ATOM 1507 N N . ALA A 1 191 ? -12.914 33.281 -14.227 1 70.75 191 ALA A N 1
ATOM 1508 C CA . ALA A 1 191 ? -11.453 33.25 -14.133 1 70.75 191 ALA A CA 1
ATOM 1509 C C . ALA A 1 191 ? -10.961 31.828 -13.836 1 70.75 191 ALA A C 1
ATOM 1511 O O . ALA A 1 191 ? -11.68 31.031 -13.242 1 70.75 191 ALA A O 1
ATOM 1512 N N . PRO A 1 192 ? -9.867 31.656 -14.461 1 77.12 192 PRO A N 1
ATOM 1513 C CA . PRO A 1 192 ? -9.281 30.359 -14.094 1 77.12 192 PRO A CA 1
ATOM 1514 C C . PRO A 1 192 ? -8.992 30.234 -12.602 1 77.12 192 PRO A C 1
ATOM 1516 O O . PRO A 1 192 ? -8.859 31.25 -11.914 1 77.12 192 PRO A O 1
ATOM 1519 N N . LYS A 1 193 ? -9.016 29.062 -12.172 1 81.88 193 LYS A N 1
ATOM 1520 C CA . LYS A 1 193 ? -8.688 28.828 -10.773 1 81.88 193 LYS A CA 1
ATOM 1521 C C . LYS A 1 193 ? -7.281 29.328 -10.445 1 81.88 193 LYS A C 1
ATOM 1523 O O . LYS A 1 193 ? -6.316 28.953 -11.117 1 81.88 193 LYS A O 1
ATOM 1528 N N . ALA A 1 194 ? -7.285 30.25 -9.453 1 85.5 194 ALA A N 1
ATOM 1529 C CA . ALA A 1 194 ? -6.004 30.812 -9.039 1 85.5 194 ALA A CA 1
ATOM 1530 C C . ALA A 1 194 ? -5.121 29.75 -8.391 1 85.5 194 ALA A C 1
ATOM 1532 O O . ALA A 1 194 ? -3.9 29.75 -8.562 1 85.5 194 ALA A O 1
ATOM 1533 N N . PHE A 1 195 ? -5.738 28.891 -7.668 1 92.19 195 PHE A N 1
ATOM 1534 C CA . PHE A 1 195 ? -5.047 27.812 -6.969 1 92.19 195 PHE A CA 1
ATOM 1535 C C . PHE A 1 195 ? -5.66 26.453 -7.316 1 92.19 195 PHE A C 1
ATOM 1537 O O . PHE A 1 195 ? -6.883 26.328 -7.426 1 92.19 195 PHE A O 1
ATOM 1544 N N . THR A 1 196 ? -4.77 25.453 -7.559 1 90.25 196 THR A N 1
ATOM 1545 C CA . THR A 1 196 ? -5.273 24.109 -7.777 1 90.25 196 THR A CA 1
ATOM 1546 C C . THR A 1 196 ? -6.086 23.641 -6.574 1 90.25 196 THR A C 1
ATOM 1548 O O . THR A 1 196 ? -7.102 22.953 -6.734 1 90.25 196 THR A O 1
ATOM 1551 N N . ARG A 1 197 ? -5.641 23.938 -5.41 1 94 197 ARG A N 1
ATOM 1552 C CA . ARG A 1 197 ? -6.344 23.75 -4.145 1 94 197 ARG A CA 1
ATOM 1553 C C . ARG A 1 197 ? -6.598 25.078 -3.447 1 94 197 ARG A C 1
ATOM 1555 O O . ARG A 1 197 ? -5.652 25.797 -3.109 1 94 197 ARG A O 1
ATOM 1562 N N . ALA A 1 198 ? -7.82 25.359 -3.172 1 94.81 198 ALA A N 1
ATOM 1563 C CA . ALA A 1 198 ? -8.188 26.672 -2.615 1 94.81 198 ALA A CA 1
ATOM 1564 C C . ALA A 1 198 ? -7.641 26.828 -1.2 1 94.81 198 ALA A C 1
ATOM 1566 O O . ALA A 1 198 ? -7.805 25.953 -0.356 1 94.81 198 ALA A O 1
ATOM 1567 N N . PRO A 1 199 ? -6.973 28.016 -0.965 1 96.69 199 PRO A N 1
ATOM 1568 C CA . PRO A 1 199 ? -6.547 28.297 0.405 1 96.69 199 PRO A CA 1
ATOM 1569 C C . PRO A 1 199 ? -7.703 28.297 1.399 1 96.69 199 PRO A C 1
ATOM 1571 O O . PRO A 1 199 ? -8.805 28.734 1.071 1 96.69 199 PRO A O 1
ATOM 1574 N N . PHE A 1 200 ? -7.488 27.766 2.58 1 97.75 200 PHE A N 1
ATOM 1575 C CA . PHE A 1 200 ? -8.477 27.672 3.648 1 97.75 200 PHE A CA 1
ATOM 1576 C C . PHE A 1 200 ? -8.172 28.688 4.746 1 97.75 200 PHE A C 1
ATOM 1578 O O . PHE A 1 200 ? -7.109 28.641 5.367 1 97.75 200 PHE A O 1
ATOM 1585 N N . ILE A 1 201 ? -9.133 29.594 5.008 1 97.12 201 ILE A N 1
ATOM 1586 C CA . ILE A 1 201 ? -8.906 30.703 5.926 1 97.12 201 ILE A CA 1
ATOM 1587 C C . ILE A 1 201 ? -9.734 30.5 7.191 1 97.12 201 ILE A C 1
ATOM 1589 O O . ILE A 1 201 ? -10.891 30.078 7.129 1 97.12 201 ILE A O 1
ATOM 1593 N N . GLY A 1 202 ? -9.117 30.688 8.297 1 97 202 GLY A N 1
ATOM 1594 C CA . GLY A 1 202 ? -9.789 30.703 9.586 1 97 202 GLY A CA 1
ATOM 1595 C C . GLY A 1 202 ? -9.406 31.906 10.438 1 97 202 GLY A C 1
ATOM 1596 O O . GLY A 1 202 ? -8.25 32.344 10.438 1 97 202 GLY A O 1
ATOM 1597 N N . THR A 1 203 ? -10.406 32.469 11.102 1 96.94 203 THR A N 1
ATOM 1598 C CA . THR A 1 203 ? -10.156 33.531 12.055 1 96.94 203 THR A CA 1
ATOM 1599 C C . THR A 1 203 ? -10.297 33.031 13.492 1 96.94 203 THR A C 1
ATOM 1601 O O . THR A 1 203 ? -11.234 32.281 13.805 1 96.94 203 THR A O 1
ATOM 1604 N N . PHE A 1 204 ? -9.32 33.469 14.312 1 97.75 204 PHE A N 1
ATOM 1605 C CA . PHE A 1 204 ? -9.25 32.938 15.672 1 97.75 204 PHE A CA 1
ATOM 1606 C C . PHE A 1 204 ? -8.977 34.031 16.672 1 97.75 204 PHE A C 1
ATOM 1608 O O . PHE A 1 204 ? -8.328 35.031 16.344 1 97.75 204 PHE A O 1
ATOM 1615 N N . LYS A 1 205 ? -9.523 33.844 17.828 1 96.75 205 LYS A N 1
ATOM 1616 C CA . LYS A 1 205 ? -9.109 34.562 19.016 1 96.75 205 LYS A CA 1
ATOM 1617 C C . LYS A 1 205 ? -8.406 33.656 20.016 1 96.75 205 LYS A C 1
ATOM 1619 O O . LYS A 1 205 ? -8.938 32.625 20.391 1 96.75 205 LYS A O 1
ATOM 1624 N N . ILE A 1 206 ? -7.199 34 20.359 1 97.81 206 ILE A N 1
ATOM 1625 C CA . ILE A 1 206 ? -6.391 33.25 21.312 1 97.81 206 ILE A CA 1
ATOM 1626 C C . ILE A 1 206 ? -6.066 34.125 22.516 1 97.81 206 ILE A C 1
ATOM 1628 O O . ILE A 1 206 ? -5.078 34.875 22.516 1 97.81 206 ILE A O 1
ATOM 1632 N N . LYS A 1 207 ? -6.867 33.938 23.531 1 97 207 LYS A N 1
ATOM 1633 C CA . LYS A 1 207 ? -6.824 34.844 24.656 1 97 207 LYS A CA 1
ATOM 1634 C C . LYS A 1 207 ? -6.973 36.281 24.188 1 97 207 LYS A C 1
ATOM 1636 O O . LYS A 1 207 ? -7.969 36.656 23.562 1 97 207 LYS A O 1
ATOM 1641 N N . LYS A 1 208 ? -5.887 37.062 24.266 1 95.69 208 LYS A N 1
ATOM 1642 C CA . LYS A 1 208 ? -6.02 38.469 23.859 1 95.69 208 LYS A CA 1
ATOM 1643 C C . LYS A 1 208 ? -5.559 38.656 22.406 1 95.69 208 LYS A C 1
ATOM 1645 O O . LYS A 1 208 ? -5.855 39.656 21.797 1 95.69 208 LYS A O 1
ATOM 1650 N N . PHE A 1 209 ? -4.918 37.719 21.891 1 95.75 209 PHE A N 1
ATOM 1651 C CA . PHE A 1 209 ? -4.348 37.781 20.547 1 95.75 209 PHE A CA 1
ATOM 1652 C C . PHE A 1 209 ? -5.336 37.25 19.516 1 95.75 209 PHE A C 1
ATOM 1654 O O . PHE A 1 209 ? -5.863 36.156 19.656 1 95.75 209 PHE A O 1
ATOM 1661 N N . ASP A 1 210 ? -5.742 38.031 18.531 1 94.88 210 ASP A N 1
ATOM 1662 C CA . ASP A 1 210 ? -6.566 37.5 17.438 1 94.88 210 ASP A CA 1
ATOM 1663 C C . ASP A 1 210 ? -5.801 37.5 16.125 1 94.88 210 ASP A C 1
ATOM 1665 O O . ASP A 1 210 ? -4.84 38.25 15.953 1 94.88 210 ASP A O 1
ATOM 1669 N N . CYS A 1 211 ? -6.102 36.625 15.234 1 96.88 211 CYS A N 1
ATOM 1670 C CA . CYS A 1 211 ? -5.336 36.5 14 1 96.88 211 CYS A CA 1
ATOM 1671 C C . CYS A 1 211 ? -6.152 35.812 12.922 1 96.88 211 CYS A C 1
ATOM 1673 O O . CYS A 1 211 ? -7.184 35.188 13.211 1 96.88 211 CYS A O 1
ATOM 1675 N N . VAL A 1 212 ? -5.742 36 11.672 1 96.88 212 VAL A N 1
ATOM 1676 C CA . VAL A 1 212 ? -6.203 35.25 10.516 1 96.88 212 VAL A CA 1
ATOM 1677 C C . VAL A 1 212 ? -5.168 34.188 10.141 1 96.88 212 VAL A C 1
ATOM 1679 O O . VAL A 1 212 ? -3.988 34.5 9.961 1 96.88 212 VAL A O 1
ATOM 1682 N N . ILE A 1 213 ? -5.602 32.938 10.102 1 98.5 213 ILE A N 1
ATOM 1683 C CA . ILE A 1 213 ? -4.719 31.844 9.719 1 98.5 213 ILE A CA 1
ATOM 1684 C C . ILE A 1 213 ? -5.133 31.312 8.352 1 98.5 213 ILE A C 1
ATOM 1686 O O . ILE A 1 213 ? -6.305 30.984 8.133 1 98.5 213 ILE A O 1
ATOM 1690 N N . VAL A 1 214 ? -4.129 31.219 7.461 1 98.19 214 VAL A N 1
ATOM 1691 C CA . VAL A 1 214 ? -4.367 30.75 6.102 1 98.19 214 VAL A CA 1
ATOM 1692 C C . VAL A 1 214 ? -3.586 29.469 5.852 1 98.19 214 VAL A C 1
ATOM 1694 O O . VAL A 1 214 ? -2.354 29.469 5.859 1 98.19 214 VAL A O 1
ATOM 1697 N N . SER A 1 215 ? -4.332 28.406 5.633 1 98.56 215 SER A N 1
ATOM 1698 C CA . SER A 1 215 ? -3.719 27.125 5.281 1 98.56 215 SER A CA 1
ATOM 1699 C C . SER A 1 215 ? -3.631 26.953 3.77 1 98.56 215 SER A C 1
ATOM 1701 O O . SER A 1 215 ? -4.641 27.047 3.068 1 98.56 215 SER A O 1
ATOM 1703 N N . VAL A 1 216 ? -2.393 26.641 3.264 1 97.75 216 VAL A N 1
ATOM 1704 C CA . VAL A 1 216 ? -2.227 26.5 1.821 1 97.75 216 VAL A CA 1
ATOM 1705 C C . VAL A 1 216 ? -1.632 25.125 1.497 1 97.75 216 VAL A C 1
ATOM 1707 O O . VAL A 1 216 ? -0.905 24.547 2.311 1 97.75 216 VAL A O 1
ATOM 1710 N N . HIS A 1 217 ? -1.947 24.547 0.427 1 97.19 217 HIS A N 1
ATOM 1711 C CA . HIS A 1 217 ? -1.357 23.391 -0.233 1 97.19 217 HIS A CA 1
ATOM 1712 C C . HIS A 1 217 ? -1.143 23.656 -1.72 1 97.19 217 HIS A C 1
ATOM 1714 O O . HIS A 1 217 ? -2.035 23.406 -2.533 1 97.19 217 HIS A O 1
ATOM 1720 N N . LEU A 1 218 ? 0.078 24.109 -2.008 1 95.25 218 LEU A N 1
ATOM 1721 C CA . LEU A 1 218 ? 0.375 24.5 -3.383 1 95.25 218 LEU A CA 1
ATOM 1722 C C . LEU A 1 218 ? 0.765 23.281 -4.219 1 95.25 218 LEU A C 1
ATOM 1724 O O . LEU A 1 218 ? 1.059 22.219 -3.67 1 95.25 218 LEU A O 1
ATOM 1728 N N . LYS A 1 219 ? 0.768 23.484 -5.512 1 90.25 219 LYS A N 1
ATOM 1729 C CA . LYS A 1 219 ? 1.034 22.391 -6.441 1 90.25 219 LYS A CA 1
ATOM 1730 C C . LYS A 1 219 ? 2.471 21.891 -6.309 1 90.25 219 LYS A C 1
ATOM 1732 O O . LYS A 1 219 ? 3.398 22.688 -6.164 1 90.25 219 LYS A O 1
ATOM 1737 N N . ALA A 1 220 ? 2.541 20.578 -6.312 1 84.75 220 ALA A N 1
ATOM 1738 C CA . ALA A 1 220 ? 3.873 19.984 -6.312 1 84.75 220 ALA A CA 1
ATOM 1739 C C . ALA A 1 220 ? 4.559 20.172 -7.664 1 84.75 220 ALA A C 1
ATOM 1741 O O . ALA A 1 220 ? 3.891 20.375 -8.68 1 84.75 220 ALA A O 1
ATOM 1742 N N . THR A 1 221 ? 5.797 20.094 -7.648 1 77.06 221 THR A N 1
ATOM 1743 C CA . THR A 1 221 ? 6.566 20.312 -8.867 1 77.06 221 THR A CA 1
ATOM 1744 C C . THR A 1 221 ? 6.426 19.125 -9.812 1 77.06 221 THR A C 1
ATOM 1746 O O . THR A 1 221 ? 6.586 19.25 -11.023 1 77.06 221 THR A O 1
ATOM 1749 N N . GLY A 1 222 ? 6.039 17.938 -9.297 1 73.06 222 GLY A N 1
ATOM 1750 C CA . GLY A 1 222 ? 5.926 16.734 -10.094 1 73.06 222 GLY A CA 1
ATOM 1751 C C . GLY A 1 222 ? 7.266 16.125 -10.453 1 73.06 222 GLY A C 1
ATOM 1752 O O . GLY A 1 222 ? 8.312 16.672 -10.109 1 73.06 222 GLY A O 1
ATOM 1753 N N . LEU A 1 223 ? 7.121 14.914 -11.148 1 68.19 223 LEU A N 1
ATOM 1754 C CA . LEU A 1 223 ? 8.336 14.266 -11.633 1 68.19 223 LEU A CA 1
ATOM 1755 C C . LEU A 1 223 ? 9.016 15.109 -12.711 1 68.19 223 LEU A C 1
ATOM 1757 O O . LEU A 1 223 ? 8.344 15.664 -13.586 1 68.19 223 LEU A O 1
ATOM 1761 N N . GLY A 1 224 ? 10.328 15.328 -12.586 1 68.75 224 GLY A N 1
ATOM 1762 C CA . GLY A 1 224 ? 11.07 16.094 -13.57 1 68.75 224 GLY A CA 1
ATOM 1763 C C . GLY A 1 224 ? 10.664 17.562 -13.617 1 68.75 224 GLY A C 1
ATOM 1764 O O . GLY A 1 224 ? 10.812 18.219 -14.648 1 68.75 224 GLY A O 1
ATOM 1765 N N . ASN A 1 225 ? 9.891 17.984 -12.742 1 73.88 225 ASN A N 1
ATOM 1766 C CA . ASN A 1 225 ? 9.484 19.391 -12.625 1 73.88 225 ASN A CA 1
ATOM 1767 C C . ASN A 1 225 ? 8.453 19.766 -13.68 1 73.88 225 ASN A C 1
ATOM 1769 O O . ASN A 1 225 ? 8.414 20.906 -14.141 1 73.88 225 ASN A O 1
ATOM 1773 N N . GLU A 1 226 ? 7.676 18.781 -14.109 1 75.94 226 GLU A N 1
ATOM 1774 C CA . GLU A 1 226 ? 6.68 19.016 -15.156 1 75.94 226 GLU A CA 1
ATOM 1775 C C . GLU A 1 226 ? 5.637 20.031 -14.703 1 75.94 226 GLU A C 1
ATOM 1777 O O . GLU A 1 226 ? 5.027 20.719 -15.531 1 75.94 226 GLU A O 1
ATOM 1782 N N . ASP A 1 227 ? 5.535 20.25 -13.391 1 81.12 227 ASP A N 1
ATOM 1783 C CA . ASP A 1 227 ? 4.484 21.125 -12.883 1 81.12 227 ASP A CA 1
ATOM 1784 C C . ASP A 1 227 ? 5.074 22.391 -12.258 1 81.12 227 ASP A C 1
ATOM 1786 O O . ASP A 1 227 ? 4.402 23.094 -11.492 1 81.12 227 ASP A O 1
ATOM 1790 N N . LEU A 1 228 ? 6.258 22.688 -12.547 1 82.25 228 LEU A N 1
ATOM 1791 C CA . LEU A 1 228 ? 6.941 23.844 -11.961 1 82.25 228 LEU A CA 1
ATOM 1792 C C . LEU A 1 228 ? 6.258 25.141 -12.367 1 82.25 228 LEU A C 1
ATOM 1794 O O . LEU A 1 228 ? 6.145 26.062 -11.562 1 82.25 228 LEU A O 1
ATOM 1798 N N . SER A 1 229 ? 5.824 25.203 -13.57 1 85.88 229 SER A N 1
ATOM 1799 C CA . SER A 1 229 ? 5.164 26.406 -14.055 1 85.88 229 SER A CA 1
ATOM 1800 C C . SER A 1 229 ? 3.875 26.688 -13.289 1 85.88 229 SER A C 1
ATOM 1802 O O . SER A 1 229 ? 3.611 27.812 -12.891 1 85.88 229 SER A O 1
ATOM 1804 N N . ARG A 1 230 ? 3.143 25.641 -13.148 1 87.62 230 ARG A N 1
ATOM 1805 C CA . ARG A 1 230 ? 1.898 25.812 -12.406 1 87.62 230 ARG A CA 1
ATOM 1806 C C . ARG A 1 230 ? 2.174 26.203 -10.953 1 87.62 230 ARG A C 1
ATOM 1808 O O . ARG A 1 230 ? 1.443 27.016 -10.383 1 87.62 230 ARG A O 1
ATOM 1815 N N . LEU A 1 231 ? 3.119 25.688 -10.367 1 89.62 231 LEU A N 1
ATOM 1816 C CA . LEU A 1 231 ? 3.523 26.062 -9.016 1 89.62 231 LEU A CA 1
ATOM 1817 C C . LEU A 1 231 ? 3.889 27.531 -8.953 1 89.62 231 LEU A C 1
ATOM 1819 O O . LEU A 1 231 ? 3.465 28.234 -8.031 1 89.62 231 LEU A O 1
ATOM 1823 N N . GLN A 1 232 ? 4.605 28 -9.914 1 88.38 232 GLN A N 1
ATOM 1824 C CA . GLN A 1 232 ? 5.004 29.406 -9.953 1 88.38 232 GLN A CA 1
ATOM 1825 C C . GLN A 1 232 ? 3.785 30.328 -10.055 1 88.38 232 GLN A C 1
ATOM 1827 O O . GLN A 1 232 ? 3.727 31.375 -9.406 1 88.38 232 GLN A O 1
ATOM 1832 N N . GLU A 1 233 ? 2.912 29.859 -10.875 1 90 233 GLU A N 1
ATOM 1833 C CA . GLU A 1 233 ? 1.685 30.641 -11.016 1 90 233 GLU A CA 1
ATOM 1834 C C . GLU A 1 233 ? 0.958 30.781 -9.68 1 90 233 GLU A C 1
ATOM 1836 O O . GLU A 1 233 ? 0.422 31.844 -9.367 1 90 233 GLU A O 1
ATOM 1841 N N . GLU A 1 234 ? 0.918 29.75 -8.953 1 92.44 234 GLU A N 1
ATOM 1842 C CA . GLU A 1 234 ? 0.238 29.766 -7.66 1 92.44 234 GLU A CA 1
ATOM 1843 C C . GLU A 1 234 ? 0.987 30.641 -6.656 1 92.44 234 GLU A C 1
ATOM 1845 O O . GLU A 1 234 ? 0.371 31.406 -5.906 1 92.44 234 GLU A O 1
ATOM 1850 N N . ILE A 1 235 ? 2.248 30.516 -6.656 1 90.88 235 ILE A N 1
ATOM 1851 C CA . ILE A 1 235 ? 3.062 31.312 -5.754 1 90.88 235 ILE A CA 1
ATOM 1852 C C . ILE A 1 235 ? 2.852 32.812 -6.051 1 90.88 235 ILE A C 1
ATOM 1854 O O . ILE A 1 235 ? 2.736 33.625 -5.133 1 90.88 235 ILE A O 1
ATOM 1858 N N . ASP A 1 236 ? 2.715 33.094 -7.309 1 90.94 236 ASP A N 1
ATOM 1859 C CA . ASP A 1 236 ? 2.516 34.469 -7.746 1 90.94 236 ASP A CA 1
ATOM 1860 C C . ASP A 1 236 ? 1.168 35 -7.27 1 90.94 236 ASP A C 1
ATOM 1862 O O . ASP A 1 236 ? 0.959 36.219 -7.227 1 90.94 236 ASP A O 1
ATOM 1866 N N . LYS A 1 237 ? 0.335 34.125 -6.918 1 92.25 237 LYS A N 1
ATOM 1867 C CA . LYS A 1 237 ? -1.002 34.531 -6.504 1 92.25 237 LYS A CA 1
ATOM 1868 C C . LYS A 1 237 ? -1.065 34.781 -4.996 1 92.25 237 LYS A C 1
ATOM 1870 O O . LYS A 1 237 ? -2.027 35.344 -4.488 1 92.25 237 LYS A O 1
ATOM 1875 N N . VAL A 1 238 ? -0.059 34.406 -4.277 1 91.88 238 VAL A N 1
ATOM 1876 C CA . VAL A 1 238 ? -0.072 34.5 -2.818 1 91.88 238 VAL A CA 1
ATOM 1877 C C . VAL A 1 238 ? -0.172 35.969 -2.387 1 91.88 238 VAL A C 1
ATOM 1879 O O . VAL A 1 238 ? -0.952 36.281 -1.492 1 91.88 238 VAL A O 1
ATOM 1882 N N . PRO A 1 239 ? 0.531 36.875 -3.062 1 90.69 239 PRO A N 1
ATOM 1883 C CA . PRO A 1 239 ? 0.359 38.281 -2.695 1 90.69 239 PRO A CA 1
ATOM 1884 C C . PRO A 1 239 ? -1.065 38.781 -2.928 1 90.69 239 PRO A C 1
ATOM 1886 O O . PRO A 1 239 ? -1.577 39.594 -2.143 1 90.69 239 PRO A O 1
ATOM 1889 N N . GLU A 1 240 ? -1.61 38.312 -4 1 91.69 240 GLU A N 1
ATOM 1890 C CA . GLU A 1 240 ? -3 38.688 -4.246 1 91.69 240 GLU A CA 1
ATOM 1891 C C . GLU A 1 240 ? -3.922 38.125 -3.172 1 91.69 240 GLU A C 1
ATOM 1893 O O . GLU A 1 240 ? -4.906 38.75 -2.789 1 91.69 240 GLU A O 1
ATOM 1898 N N . LEU A 1 241 ? -3.621 37 -2.771 1 93.56 241 LEU A N 1
ATOM 1899 C CA . LEU A 1 241 ? -4.363 36.375 -1.679 1 93.56 241 LEU A CA 1
ATOM 1900 C C . LEU A 1 241 ? -4.262 37.219 -0.41 1 93.56 241 LEU A C 1
ATOM 1902 O O . LEU A 1 241 ? -5.262 37.438 0.277 1 93.56 241 LEU A O 1
ATOM 1906 N N . ILE A 1 242 ? -3.115 37.688 -0.107 1 93.69 242 ILE A N 1
ATOM 1907 C CA . ILE A 1 242 ? -2.885 38.531 1.061 1 93.69 242 ILE A CA 1
ATOM 1908 C C . ILE A 1 242 ? -3.715 39.812 0.946 1 93.69 242 ILE A C 1
ATOM 1910 O O . ILE A 1 242 ? -4.387 40.219 1.898 1 93.69 242 ILE A O 1
ATOM 1914 N N . ASN A 1 243 ? -3.695 40.375 -0.246 1 92.19 243 ASN A N 1
ATOM 1915 C CA . ASN A 1 243 ? -4.484 41.594 -0.478 1 92.19 243 ASN A CA 1
ATOM 1916 C C . ASN A 1 243 ? -5.973 41.312 -0.261 1 92.19 243 ASN A C 1
ATOM 1918 O O . ASN A 1 243 ? -6.676 42.156 0.316 1 92.19 243 ASN A O 1
ATOM 1922 N N . ALA A 1 244 ? -6.375 40.25 -0.742 1 91.88 244 ALA A N 1
ATOM 1923 C CA . ALA A 1 244 ? -7.781 39.875 -0.586 1 91.88 244 ALA A CA 1
ATOM 1924 C C . ALA A 1 244 ? -8.148 39.719 0.887 1 91.88 244 ALA A C 1
ATOM 1926 O O . ALA A 1 244 ? -9.234 40.125 1.31 1 91.88 244 ALA A O 1
ATOM 1927 N N . ILE A 1 245 ? -7.293 39.156 1.659 1 92.69 245 ILE A N 1
ATOM 1928 C CA . ILE A 1 245 ? -7.512 38.938 3.086 1 92.69 245 ILE A CA 1
ATOM 1929 C C . ILE A 1 245 ? -7.566 40.312 3.799 1 92.69 245 ILE A C 1
ATOM 1931 O O . ILE A 1 245 ? -8.43 40.531 4.648 1 92.69 245 ILE A O 1
ATOM 1935 N N . GLU A 1 246 ? -6.66 41.156 3.412 1 90.25 246 GLU A N 1
ATOM 1936 C CA . GLU A 1 246 ? -6.625 42.5 4.008 1 90.25 246 GLU A CA 1
ATOM 1937 C C . GLU A 1 246 ? -7.91 43.25 3.711 1 90.25 246 GLU A C 1
ATOM 1939 O O . GLU A 1 246 ? -8.391 44.031 4.547 1 90.25 246 GLU A O 1
ATOM 1944 N N . GLN A 1 247 ? -8.391 43.031 2.52 1 89.56 247 GLN A N 1
ATOM 1945 C CA . GLN A 1 247 ? -9.648 43.656 2.148 1 89.56 247 GLN A CA 1
ATOM 1946 C C . GLN A 1 247 ? -10.828 43.031 2.883 1 89.56 247 GLN A C 1
ATOM 1948 O O . GLN A 1 247 ? -11.773 43.719 3.256 1 89.56 247 GLN A O 1
ATOM 1953 N N . ARG A 1 248 ? -10.742 41.781 3.088 1 89.31 248 ARG A N 1
ATOM 1954 C CA . ARG A 1 248 ? -11.805 41.031 3.738 1 89.31 248 ARG A CA 1
ATOM 1955 C C . ARG A 1 248 ? -11.891 41.344 5.223 1 89.31 248 ARG A C 1
ATOM 1957 O O . ARG A 1 248 ? -12.977 41.375 5.805 1 89.31 248 ARG A O 1
ATOM 1964 N N . TYR A 1 249 ? -10.766 41.562 5.82 1 90.38 249 TYR A N 1
ATOM 1965 C CA . TYR A 1 249 ? -10.656 41.875 7.238 1 90.38 249 TYR A CA 1
ATOM 1966 C C . TYR A 1 249 ? -9.891 43.188 7.453 1 90.38 249 TYR A C 1
ATOM 1968 O O . TYR A 1 249 ? -8.789 43.188 8.016 1 90.38 249 TYR A O 1
ATOM 1976 N N . PRO A 1 250 ? -10.602 44.25 7.156 1 89.56 250 PRO A N 1
ATOM 1977 C CA . PRO A 1 250 ? -9.906 45.531 7.258 1 89.56 250 PRO A CA 1
ATOM 1978 C C . PRO A 1 250 ? -9.391 45.812 8.664 1 89.56 250 PRO A C 1
ATOM 1980 O O . PRO A 1 250 ? -10.125 45.625 9.641 1 89.56 250 PRO A O 1
ATOM 1983 N N . GLY A 1 251 ? -8.109 46.188 8.695 1 90.31 251 GLY A N 1
ATOM 1984 C CA . GLY A 1 251 ? -7.512 46.562 9.977 1 90.31 251 GLY A CA 1
ATOM 1985 C C . GLY A 1 251 ? -6.797 45.406 10.656 1 90.31 251 GLY A C 1
ATOM 1986 O O . GLY A 1 251 ? -6.02 45.594 11.586 1 90.31 251 GLY A O 1
ATOM 1987 N N . GLU A 1 252 ? -7.125 44.25 10.242 1 92.06 252 GLU A N 1
ATOM 1988 C CA . GLU A 1 252 ? -6.426 43.094 10.812 1 92.06 252 GLU A CA 1
ATOM 1989 C C . GLU A 1 252 ? -4.988 43.031 10.312 1 92.06 252 GLU A C 1
ATOM 1991 O O . GLU A 1 252 ? -4.75 42.969 9.102 1 92.06 252 GLU A O 1
ATOM 1996 N N . GLU A 1 253 ? -4.059 42.969 11.219 1 93.94 253 GLU A N 1
ATOM 1997 C CA . GLU A 1 253 ? -2.648 43.031 10.852 1 93.94 253 GLU A CA 1
ATOM 1998 C C . GLU A 1 253 ? -1.954 41.688 11.172 1 93.94 253 GLU A C 1
ATOM 2000 O O . GLU A 1 253 ? -0.812 41.469 10.766 1 93.94 253 GLU A O 1
ATOM 2005 N N . ASP A 1 254 ? -2.613 40.875 11.922 1 96.31 254 ASP A N 1
ATOM 2006 C CA . ASP A 1 254 ? -2.039 39.594 12.297 1 96.31 254 ASP A CA 1
ATOM 2007 C C . ASP A 1 254 ? -2.494 38.469 11.336 1 96.31 254 ASP A C 1
ATOM 2009 O O . ASP A 1 254 ? -3.5 37.812 11.586 1 96.31 254 ASP A O 1
ATOM 2013 N N . ILE A 1 255 ? -1.688 38.281 10.328 1 96.69 255 ILE A N 1
ATOM 2014 C CA . ILE A 1 255 ? -1.964 37.281 9.305 1 96.69 255 ILE A CA 1
ATOM 2015 C C . ILE A 1 255 ? -0.861 36.219 9.305 1 96.69 255 ILE A C 1
ATOM 2017 O O . ILE A 1 255 ? 0.325 36.562 9.227 1 96.69 255 ILE A O 1
ATOM 2021 N N . ILE A 1 256 ? -1.247 35 9.469 1 98.44 256 ILE A N 1
ATOM 2022 C CA . ILE A 1 256 ? -0.344 33.844 9.453 1 98.44 256 ILE A CA 1
ATOM 2023 C C . ILE A 1 256 ? -0.675 32.938 8.266 1 98.44 256 ILE A C 1
ATOM 2025 O O . ILE A 1 256 ? -1.792 32.438 8.164 1 98.44 256 ILE A O 1
ATOM 2029 N N . ILE A 1 257 ? 0.246 32.75 7.336 1 98.5 257 ILE A N 1
ATOM 2030 C CA . ILE A 1 257 ? 0.094 31.859 6.207 1 98.5 257 ILE A CA 1
ATOM 2031 C C . ILE A 1 257 ? 0.984 30.625 6.406 1 98.5 257 ILE A C 1
ATOM 2033 O O . ILE A 1 257 ? 2.203 30.75 6.543 1 98.5 257 ILE A O 1
ATOM 2037 N N . LEU A 1 258 ? 0.359 29.469 6.473 1 98.81 258 LEU A N 1
ATOM 2038 C CA . LEU A 1 258 ? 1.126 28.266 6.758 1 98.81 258 LEU A CA 1
ATOM 2039 C C . LEU A 1 258 ? 0.648 27.094 5.898 1 98.81 258 LEU A C 1
ATOM 2041 O O . LEU A 1 258 ? -0.466 27.125 5.371 1 98.81 258 LEU A O 1
ATOM 2045 N N . GLY A 1 259 ? 1.536 26.094 5.723 1 98.69 259 GLY A N 1
ATOM 2046 C CA . GLY A 1 259 ? 1.145 24.891 5.008 1 98.69 259 GLY A CA 1
ATOM 2047 C C . GLY A 1 259 ? 2.25 24.344 4.129 1 98.69 259 GLY A C 1
ATOM 2048 O O . GLY A 1 259 ? 3.432 24.469 4.453 1 98.69 259 GLY A O 1
ATOM 2049 N N . ASP A 1 260 ? 1.802 23.609 3.139 1 98.25 260 ASP A N 1
ATOM 2050 C CA . ASP A 1 260 ? 2.678 22.984 2.154 1 98.25 260 ASP A CA 1
ATOM 2051 C C . ASP A 1 260 ? 2.838 23.859 0.917 1 98.25 260 ASP A C 1
ATOM 2053 O O . ASP A 1 260 ? 1.951 23.906 0.061 1 98.25 260 ASP A O 1
ATOM 2057 N N . PHE A 1 261 ? 4.035 24.453 0.813 1 97 261 PHE A N 1
ATOM 2058 C CA . PHE A 1 261 ? 4.316 25.375 -0.283 1 97 261 PHE A CA 1
ATOM 2059 C C . PHE A 1 261 ? 5.031 24.656 -1.421 1 97 261 PHE A C 1
ATOM 2061 O O . PHE A 1 261 ? 5.168 25.203 -2.518 1 97 261 PHE A O 1
ATOM 2068 N N . ASN A 1 262 ? 5.578 23.516 -1.199 1 95.25 262 ASN A N 1
ATOM 2069 C CA . ASN A 1 262 ? 6.203 22.609 -2.143 1 95.25 262 ASN A CA 1
ATOM 2070 C C . ASN A 1 262 ? 7.461 23.203 -2.762 1 95.25 262 ASN A C 1
ATOM 2072 O O . ASN A 1 262 ? 7.906 22.766 -3.824 1 95.25 262 ASN A O 1
ATOM 2076 N N . LEU A 1 263 ? 7.992 24.234 -2.193 1 93.25 263 LEU A N 1
ATOM 2077 C CA . LEU A 1 263 ? 9.227 24.859 -2.635 1 93.25 263 LEU A CA 1
ATOM 2078 C C . LEU A 1 263 ? 9.945 25.531 -1.464 1 93.25 263 LEU A C 1
ATOM 2080 O O . LEU A 1 263 ? 9.305 26.062 -0.559 1 93.25 263 LEU A O 1
ATOM 2084 N N . ASP A 1 264 ? 11.227 25.516 -1.539 1 94.44 264 ASP A N 1
ATOM 2085 C CA . ASP A 1 264 ? 12.055 26.078 -0.476 1 94.44 264 ASP A CA 1
ATOM 2086 C C . ASP A 1 264 ? 11.766 27.562 -0.293 1 94.44 264 ASP A C 1
ATOM 2088 O O . ASP A 1 264 ? 11.734 28.328 -1.268 1 94.44 264 ASP A O 1
ATOM 2092 N N . PRO A 1 265 ? 11.555 27.984 0.937 1 95.38 265 PRO A N 1
ATOM 2093 C CA . PRO A 1 265 ? 11.188 29.375 1.193 1 95.38 265 PRO A CA 1
ATOM 2094 C C . PRO A 1 265 ? 12.289 30.359 0.812 1 95.38 265 PRO A C 1
ATOM 2096 O O . PRO A 1 265 ? 12.031 31.562 0.668 1 95.38 265 PRO A O 1
ATOM 2099 N N . GLN A 1 266 ? 13.508 29.938 0.619 1 94.12 266 GLN A N 1
ATOM 2100 C CA . GLN A 1 266 ? 14.617 30.828 0.29 1 94.12 266 GLN A CA 1
ATOM 2101 C C . GLN A 1 266 ? 14.656 31.125 -1.205 1 94.12 266 GLN A C 1
ATOM 2103 O O . GLN A 1 266 ? 15.367 32.031 -1.642 1 94.12 266 GLN A O 1
ATOM 2108 N N . LYS A 1 267 ? 13.867 30.422 -1.931 1 92 267 LYS A N 1
ATOM 2109 C CA . LYS A 1 267 ? 13.836 30.641 -3.373 1 92 267 LYS A CA 1
ATOM 2110 C C . LYS A 1 267 ? 13.289 32.031 -3.699 1 92 267 LYS A C 1
ATOM 2112 O O . LYS A 1 267 ? 12.484 32.594 -2.947 1 92 267 LYS A O 1
ATOM 2117 N N . GLU A 1 268 ? 13.703 32.562 -4.832 1 91.38 268 GLU A N 1
ATOM 2118 C CA . GLU A 1 268 ? 13.344 33.906 -5.258 1 91.38 268 GLU A CA 1
ATOM 2119 C C . GLU A 1 268 ? 11.836 34.031 -5.465 1 91.38 268 GLU A C 1
ATOM 2121 O O . GLU A 1 268 ? 11.281 35.125 -5.332 1 91.38 268 GLU A O 1
ATOM 2126 N N . ASP A 1 269 ? 11.219 32.969 -5.684 1 88.25 269 ASP A N 1
ATOM 2127 C CA . ASP A 1 269 ? 9.773 32.938 -5.891 1 88.25 269 ASP A CA 1
ATOM 2128 C C . ASP A 1 269 ? 9.039 33.531 -4.699 1 88.25 269 ASP A C 1
ATOM 2130 O O . ASP A 1 269 ? 7.957 34.094 -4.859 1 88.25 269 ASP A O 1
ATOM 2134 N N . PHE A 1 270 ? 9.656 33.5 -3.568 1 93.38 270 PHE A N 1
ATOM 2135 C CA . PHE A 1 270 ? 8.977 33.969 -2.365 1 93.38 270 PHE A CA 1
ATOM 2136 C C . PHE A 1 270 ? 9.461 35.375 -1.988 1 93.38 270 PHE A C 1
ATOM 2138 O O . PHE A 1 270 ? 9.125 35.875 -0.919 1 93.38 270 PHE A O 1
ATOM 2145 N N . ASP A 1 271 ? 10.242 35.969 -2.857 1 93.69 271 ASP A N 1
ATOM 2146 C CA . ASP A 1 271 ? 10.664 37.344 -2.629 1 93.69 271 ASP A CA 1
ATOM 2147 C C . ASP A 1 271 ? 9.461 38.281 -2.523 1 93.69 271 ASP A C 1
ATOM 2149 O O . ASP A 1 271 ? 9.516 39.281 -1.81 1 93.69 271 ASP A O 1
ATOM 2153 N N . ILE A 1 272 ? 8.492 37.938 -3.191 1 90.75 272 ILE A N 1
ATOM 2154 C CA . ILE A 1 272 ? 7.297 38.75 -3.213 1 90.75 272 ILE A CA 1
ATOM 2155 C C . ILE A 1 272 ? 6.695 38.844 -1.811 1 90.75 272 ILE A C 1
ATOM 2157 O O . ILE A 1 272 ? 6.164 39.875 -1.411 1 90.75 272 ILE A O 1
ATOM 2161 N N . LEU A 1 273 ? 6.719 37.781 -1.035 1 94.5 273 LEU A N 1
ATOM 2162 C CA . LEU A 1 273 ? 6.258 37.781 0.349 1 94.5 273 LEU A CA 1
ATOM 2163 C C . LEU A 1 273 ? 7.188 38.625 1.229 1 94.5 273 LEU A C 1
ATOM 2165 O O . LEU A 1 273 ? 6.73 39.375 2.078 1 94.5 273 LEU A O 1
ATOM 2169 N N . ARG A 1 274 ? 8.414 38.469 0.989 1 95.25 274 ARG A N 1
ATOM 2170 C CA . ARG A 1 274 ? 9.398 39.25 1.741 1 95.25 274 ARG A CA 1
ATOM 2171 C C . ARG A 1 274 ? 9.242 40.719 1.481 1 95.25 274 ARG A C 1
ATOM 2173 O O . ARG A 1 274 ? 9.352 41.531 2.402 1 95.25 274 ARG A O 1
ATOM 2180 N N . LYS A 1 275 ? 9 41.062 0.28 1 93.88 275 LYS A N 1
ATOM 2181 C CA . LYS A 1 275 ? 8.789 42.469 -0.088 1 93.88 275 LYS A CA 1
ATOM 2182 C C . LYS A 1 275 ? 7.539 43.031 0.587 1 93.88 275 LYS A C 1
ATOM 2184 O O . LYS A 1 275 ? 7.461 44.219 0.851 1 93.88 275 LYS A O 1
ATOM 2189 N N . LYS A 1 276 ? 6.598 42.156 0.882 1 93.25 276 LYS A N 1
ATOM 2190 C CA . LYS A 1 276 ? 5.395 42.562 1.605 1 93.25 276 LYS A CA 1
ATOM 2191 C C . LYS A 1 276 ? 5.617 42.5 3.115 1 93.25 276 LYS A C 1
ATOM 2193 O O . LYS A 1 276 ? 4.66 42.562 3.891 1 93.25 276 LYS A O 1
ATOM 2198 N N . ASP A 1 277 ? 6.879 42.281 3.547 1 95.06 277 ASP A N 1
ATOM 2199 C CA . ASP A 1 277 ? 7.336 42.312 4.93 1 95.06 277 ASP A CA 1
ATOM 2200 C C . ASP A 1 277 ? 6.828 41.125 5.707 1 95.06 277 ASP A C 1
ATOM 2202 O O . ASP A 1 277 ? 6.445 41.25 6.871 1 95.06 277 ASP A O 1
ATOM 2206 N N . TYR A 1 278 ? 6.637 40.031 5.012 1 97.06 278 TYR A N 1
ATOM 2207 C CA . TYR A 1 278 ? 6.395 38.75 5.684 1 97.06 278 TYR A CA 1
ATOM 2208 C C . TYR A 1 278 ? 7.707 38.031 5.977 1 97.06 278 TYR A C 1
ATOM 2210 O O . TYR A 1 278 ? 8.648 38.094 5.188 1 97.06 278 TYR A O 1
ATOM 2218 N N . ASP A 1 279 ? 7.676 37.344 7.121 1 96.38 279 ASP A N 1
ATOM 2219 C CA . ASP A 1 279 ? 8.852 36.562 7.516 1 96.38 279 ASP A CA 1
ATOM 2220 C C . ASP A 1 279 ? 8.5 35.094 7.699 1 96.38 279 ASP A C 1
ATOM 2222 O O . ASP A 1 279 ? 7.469 34.75 8.289 1 96.38 279 ASP A O 1
ATOM 2226 N N . ASN A 1 280 ? 9.367 34.281 7.145 1 97.06 280 ASN A N 1
ATOM 2227 C CA . ASN A 1 280 ? 9.25 32.844 7.461 1 97.06 280 ASN A CA 1
ATOM 2228 C C . ASN A 1 280 ? 9.82 32.531 8.844 1 97.06 280 ASN A C 1
ATOM 2230 O O . ASN A 1 280 ? 10.969 32.875 9.133 1 97.06 280 ASN A O 1
ATOM 2234 N N . CYS A 1 281 ? 9.031 31.812 9.68 1 96.5 281 CYS A N 1
ATOM 2235 C CA . CYS A 1 281 ? 9.391 31.578 11.07 1 96.5 281 CYS A CA 1
ATOM 2236 C C . CYS A 1 281 ? 10.367 30.406 11.195 1 96.5 281 CYS A C 1
ATOM 2238 O O . CYS A 1 281 ? 11.078 30.297 12.195 1 96.5 281 CYS A O 1
ATOM 2240 N N . LEU A 1 282 ? 10.406 29.531 10.242 1 96.75 282 LEU A N 1
ATOM 2241 C CA . LEU A 1 282 ? 11.172 28.297 10.406 1 96.75 282 LEU A CA 1
ATOM 2242 C C . LEU A 1 282 ? 12.656 28.547 10.195 1 96.75 282 LEU A C 1
ATOM 2244 O O . LEU A 1 282 ? 13.039 29.375 9.375 1 96.75 282 LEU A O 1
ATOM 2248 N N . PRO A 1 283 ? 13.438 27.812 10.984 1 92.69 283 PRO A N 1
ATOM 2249 C CA . PRO A 1 283 ? 14.883 27.953 10.789 1 92.69 283 PRO A CA 1
ATOM 2250 C C . PRO A 1 283 ? 15.32 27.594 9.367 1 92.69 283 PRO A C 1
ATOM 2252 O O . PRO A 1 283 ? 14.812 26.641 8.781 1 92.69 283 PRO A O 1
ATOM 2255 N N . VAL A 1 284 ? 16.312 28.375 8.914 1 90.5 284 VAL A N 1
ATOM 2256 C CA . VAL A 1 284 ? 16.844 28.156 7.574 1 90.5 284 VAL A CA 1
ATOM 2257 C C . VAL A 1 284 ? 17.594 26.828 7.527 1 90.5 284 VAL A C 1
ATOM 2259 O O . VAL A 1 284 ? 18.344 26.5 8.453 1 90.5 284 VAL A O 1
ATOM 2262 N N . GLY A 1 285 ? 17.391 26.062 6.508 1 89.94 285 GLY A N 1
ATOM 2263 C CA . GLY A 1 285 ? 18.156 24.859 6.277 1 89.94 285 GLY A CA 1
ATOM 2264 C C . GLY A 1 285 ? 17.5 23.609 6.852 1 89.94 285 GLY A C 1
ATOM 2265 O O . GLY A 1 285 ? 17.969 22.5 6.613 1 89.94 285 GLY A O 1
ATOM 2266 N N . GLU A 1 286 ? 16.438 23.797 7.605 1 95.38 286 GLU A N 1
ATOM 2267 C CA . GLU A 1 286 ? 15.75 22.625 8.148 1 95.38 286 GLU A CA 1
ATOM 2268 C C . GLU A 1 286 ? 14.812 22 7.121 1 95.38 286 GLU A C 1
ATOM 2270 O O . GLU A 1 286 ? 13.953 22.688 6.562 1 95.38 286 GLU A O 1
ATOM 2275 N N . PHE A 1 287 ? 15.039 20.734 6.887 1 97.88 287 PHE A N 1
ATOM 2276 C CA . PHE A 1 287 ? 14.188 20.031 5.938 1 97.88 287 PHE A CA 1
ATOM 2277 C C . PHE A 1 287 ? 12.852 19.656 6.574 1 97.88 287 PHE A C 1
ATOM 2279 O O . PHE A 1 287 ? 12.781 19.422 7.781 1 97.88 287 PHE A O 1
ATOM 2286 N N . THR A 1 288 ? 11.758 19.594 5.75 1 98.44 288 THR A N 1
ATOM 2287 C CA . THR A 1 288 ? 10.43 19.359 6.301 1 98.44 288 THR A CA 1
ATOM 2288 C C . THR A 1 288 ? 9.805 18.109 5.695 1 98.44 288 THR A C 1
ATOM 2290 O O . THR A 1 288 ? 8.672 17.75 6.023 1 98.44 288 THR A O 1
ATOM 2293 N N . ASN A 1 289 ? 10.484 17.438 4.785 1 97.81 289 ASN A N 1
ATOM 2294 C CA . ASN A 1 289 ? 10.039 16.141 4.309 1 97.81 289 ASN A CA 1
ATOM 2295 C C . ASN A 1 289 ? 10.695 15 5.094 1 97.81 289 ASN A C 1
ATOM 2297 O O . ASN A 1 289 ? 11.711 15.203 5.758 1 97.81 289 ASN A O 1
ATOM 2301 N N . ILE A 1 290 ? 10.039 13.828 5.066 1 97.75 290 ILE A N 1
ATOM 2302 C CA . ILE A 1 290 ? 10.555 12.672 5.785 1 97.75 290 ILE A CA 1
ATOM 2303 C C . ILE A 1 290 ? 10.102 11.391 5.09 1 97.75 290 ILE A C 1
ATOM 2305 O O . ILE A 1 290 ? 9.0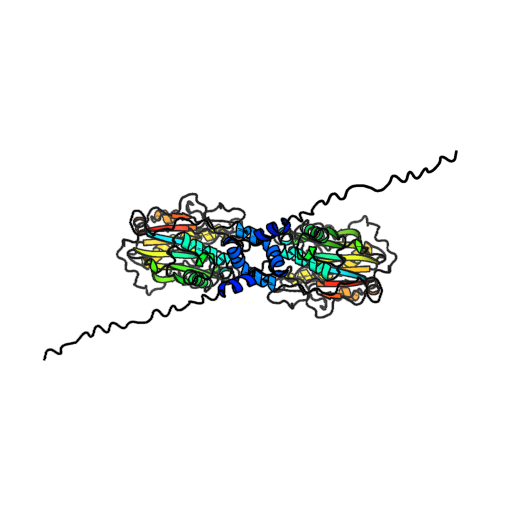78 11.375 4.406 1 97.75 290 ILE A O 1
ATOM 2309 N N . SER A 1 291 ? 10.914 10.367 5.172 1 95.94 291 SER A N 1
ATOM 2310 C CA . SER A 1 291 ? 10.586 9.016 4.746 1 95.94 291 SER A CA 1
ATOM 2311 C C . SER A 1 291 ? 11.352 7.977 5.559 1 95.94 291 SER A C 1
ATOM 2313 O O . SER A 1 291 ? 12.305 8.312 6.266 1 95.94 291 SER A O 1
ATOM 2315 N N . ASN A 1 292 ? 10.867 6.75 5.48 1 92.69 292 ASN A N 1
ATOM 2316 C CA . ASN A 1 292 ? 11.594 5.688 6.168 1 92.69 292 ASN A CA 1
ATOM 2317 C C . ASN A 1 292 ? 13.023 5.555 5.641 1 92.69 292 ASN A C 1
ATOM 2319 O O . ASN A 1 292 ? 13.953 5.301 6.414 1 92.69 292 ASN A O 1
ATOM 2323 N N . SER A 1 293 ? 13.266 5.699 4.379 1 93.19 293 SER A N 1
ATOM 2324 C CA . SER A 1 293 ? 14.578 5.543 3.758 1 93.19 293 SER A CA 1
ATOM 2325 C C . SER A 1 293 ? 15.438 6.785 3.967 1 93.19 293 SER A C 1
ATOM 2327 O O . SER A 1 293 ? 16.656 6.727 3.834 1 93.19 293 SER A O 1
ATOM 2329 N N . ASN A 1 294 ? 14.82 7.965 4.273 1 95.38 294 ASN A N 1
ATOM 2330 C CA . ASN A 1 294 ? 15.523 9.219 4.516 1 95.38 294 ASN A CA 1
ATOM 2331 C C . ASN A 1 294 ? 14.883 10.008 5.66 1 95.38 294 ASN A C 1
ATOM 2333 O O . ASN A 1 294 ? 14.273 11.055 5.438 1 95.38 294 ASN A O 1
ATOM 2337 N N . PRO A 1 295 ? 15.164 9.57 6.855 1 93.31 295 PRO A N 1
ATOM 2338 C CA . PRO A 1 295 ? 14.516 10.188 8.016 1 93.31 295 PRO A CA 1
ATOM 2339 C C . PRO A 1 295 ? 14.938 11.633 8.242 1 93.31 295 PRO A C 1
ATOM 2341 O O . PRO A 1 295 ? 14.211 12.406 8.875 1 93.31 295 PRO A O 1
ATOM 2344 N N . LYS A 1 296 ? 16.078 12.086 7.719 1 95.31 296 LYS A N 1
ATOM 2345 C CA . LYS A 1 296 ? 16.562 13.445 7.91 1 95.31 296 LYS A CA 1
ATOM 2346 C C . LYS A 1 296 ? 15.945 14.398 6.887 1 95.31 296 LYS A C 1
ATOM 2348 O O . LYS A 1 296 ? 15.992 15.617 7.059 1 95.31 296 LYS A O 1
ATOM 2353 N N . GLY A 1 297 ? 15.414 13.82 5.848 1 96.38 297 GLY A N 1
ATOM 2354 C CA . GLY A 1 297 ? 14.797 14.633 4.805 1 96.38 297 GLY A CA 1
ATOM 2355 C C . GLY A 1 297 ? 15.805 15.258 3.863 1 96.38 297 GLY A C 1
ATOM 2356 O O . GLY A 1 297 ? 17.016 15.141 4.07 1 96.38 297 GLY A O 1
ATOM 2357 N N . SER A 1 298 ? 15.289 15.883 2.791 1 96.5 298 SER A N 1
ATOM 2358 C CA . SER A 1 298 ? 16.156 16.5 1.789 1 96.5 298 SER A CA 1
ATOM 2359 C C . SER A 1 298 ? 15.508 17.75 1.197 1 96.5 298 SER A C 1
ATOM 2361 O O . SER A 1 298 ? 16.125 18.453 0.403 1 96.5 298 SER A O 1
ATOM 2363 N N . GLN A 1 299 ? 14.273 18.031 1.583 1 95.88 299 GLN A N 1
ATOM 2364 C CA . GLN A 1 299 ? 13.539 19.156 1.008 1 95.88 299 GLN A CA 1
ATOM 2365 C C . GLN A 1 299 ? 12.805 19.938 2.09 1 95.88 299 GLN A C 1
ATOM 2367 O O . GLN A 1 299 ? 12.469 19.391 3.143 1 95.88 299 GLN A O 1
ATOM 2372 N N . THR A 1 300 ? 12.625 21.203 1.773 1 96.75 300 THR A N 1
ATOM 2373 C CA . THR A 1 300 ? 11.867 22.109 2.641 1 96.75 300 THR A CA 1
ATOM 2374 C C . THR A 1 300 ? 10.594 22.578 1.946 1 96.75 300 THR A C 1
ATOM 2376 O O . THR A 1 300 ? 10.609 23.578 1.221 1 96.75 300 THR A O 1
ATOM 2379 N N . TYR A 1 301 ? 9.477 21.906 2.279 1 97 301 TYR A N 1
ATOM 2380 C CA . TYR A 1 301 ? 8.242 22.172 1.55 1 97 301 TYR A CA 1
ATOM 2381 C C . TYR A 1 301 ? 7.266 22.969 2.398 1 97 301 TYR A C 1
ATOM 2383 O O . TYR A 1 301 ? 6.426 23.703 1.866 1 97 301 TYR A O 1
ATOM 2391 N N . ASP A 1 302 ? 7.34 22.797 3.695 1 98.5 302 ASP A N 1
ATOM 2392 C CA . ASP A 1 302 ? 6.367 23.375 4.625 1 98.5 302 ASP A CA 1
ATOM 2393 C C . ASP A 1 302 ? 6.93 24.609 5.32 1 98.5 302 ASP A C 1
ATOM 2395 O O . ASP A 1 302 ? 8.055 24.578 5.828 1 98.5 302 ASP A O 1
ATOM 2399 N N . HIS A 1 303 ? 6.043 25.719 5.273 1 97.38 303 HIS A N 1
ATOM 2400 C CA . HIS A 1 303 ? 6.457 27 5.84 1 97.38 303 HIS A CA 1
ATOM 2401 C C . HIS A 1 303 ? 5.391 27.562 6.766 1 97.38 303 HIS A C 1
ATOM 2403 O O . HIS A 1 303 ? 4.242 27.109 6.746 1 97.38 303 HIS A O 1
ATOM 2409 N N . ILE A 1 304 ? 5.855 28.5 7.547 1 98.75 304 ILE A N 1
ATOM 2410 C CA . ILE A 1 304 ? 4.977 29.406 8.281 1 98.75 304 ILE A CA 1
ATOM 2411 C C . ILE A 1 304 ? 5.43 30.844 8.07 1 98.75 304 ILE A C 1
ATOM 2413 O O . ILE A 1 304 ? 6.457 31.266 8.609 1 98.75 304 ILE A O 1
ATOM 2417 N N . TRP A 1 305 ? 4.66 31.625 7.293 1 98.31 305 TRP A N 1
ATOM 2418 C CA . TRP A 1 305 ? 4.926 33.031 7.043 1 98.31 305 TRP A CA 1
ATOM 2419 C C . TRP A 1 305 ? 4.055 33.906 7.93 1 98.31 305 TRP A C 1
ATOM 2421 O O . TRP A 1 305 ? 2.836 33.719 7.996 1 98.31 305 TRP A O 1
ATOM 2431 N N . ILE A 1 306 ? 4.625 34.875 8.625 1 98.31 306 ILE A N 1
ATOM 2432 C CA . ILE A 1 306 ? 3.869 35.75 9.508 1 98.31 306 ILE A CA 1
ATOM 2433 C C . ILE A 1 306 ? 4.023 37.188 9.039 1 98.31 306 ILE A C 1
ATOM 2435 O O . ILE A 1 306 ? 5.09 37.594 8.562 1 98.31 306 ILE A O 1
ATOM 2439 N N . SER A 1 307 ? 2.979 37.969 9.141 1 97.19 307 SER A N 1
ATOM 2440 C CA . SER A 1 307 ? 2.992 39.375 8.781 1 97.19 307 SER A CA 1
ATOM 2441 C C . SER A 1 307 ? 3.855 40.188 9.75 1 97.19 307 SER A C 1
ATOM 2443 O O . SER A 1 307 ? 4.242 39.688 10.805 1 97.19 307 SER A O 1
ATOM 2445 N N . ASN A 1 308 ? 4.152 41.406 9.297 1 94.94 308 ASN A N 1
ATOM 2446 C CA . ASN A 1 308 ? 4.887 42.344 10.164 1 94.94 308 ASN A CA 1
ATOM 2447 C C . ASN A 1 308 ? 4.168 42.531 11.492 1 94.94 308 ASN A C 1
ATOM 2449 O O . ASN A 1 308 ? 4.809 42.656 12.539 1 94.94 308 ASN A O 1
ATOM 2453 N N . GLY A 1 309 ? 2.871 42.656 11.445 1 93.12 309 GLY A N 1
ATOM 2454 C CA . GLY A 1 309 ? 2.086 42.781 12.664 1 93.12 309 GLY A CA 1
ATOM 2455 C C . GLY A 1 309 ? 2.246 41.594 13.594 1 93.12 309 GLY A C 1
ATOM 2456 O O . GLY A 1 309 ? 2.371 41.781 14.812 1 93.12 309 GLY A O 1
ATOM 2457 N N . THR A 1 310 ? 2.268 40.406 13.062 1 96.31 310 THR A N 1
ATOM 2458 C CA . THR A 1 310 ? 2.354 39.188 13.836 1 96.31 310 THR A CA 1
ATOM 2459 C C . THR A 1 310 ? 3.75 39 14.43 1 96.31 310 THR A C 1
ATOM 2461 O O . THR A 1 310 ? 3.924 38.312 15.43 1 96.31 310 THR A O 1
ATOM 2464 N N . ARG A 1 311 ? 4.766 39.625 13.859 1 96.12 311 ARG A N 1
ATOM 2465 C CA . ARG A 1 311 ? 6.148 39.531 14.32 1 96.12 311 ARG A CA 1
ATOM 2466 C C . ARG A 1 311 ? 6.285 39.969 15.766 1 96.12 311 ARG A C 1
ATOM 2468 O O . ARG A 1 311 ? 7.102 39.438 16.516 1 96.12 311 ARG A O 1
ATOM 2475 N N . LYS A 1 312 ? 5.473 40.875 16.125 1 95 312 LYS A N 1
ATOM 2476 C CA . LYS A 1 312 ? 5.504 41.406 17.484 1 95 312 LYS A CA 1
ATOM 2477 C C . LYS A 1 312 ? 5.094 40.312 18.484 1 95 312 LYS A C 1
ATOM 2479 O O . LYS A 1 312 ?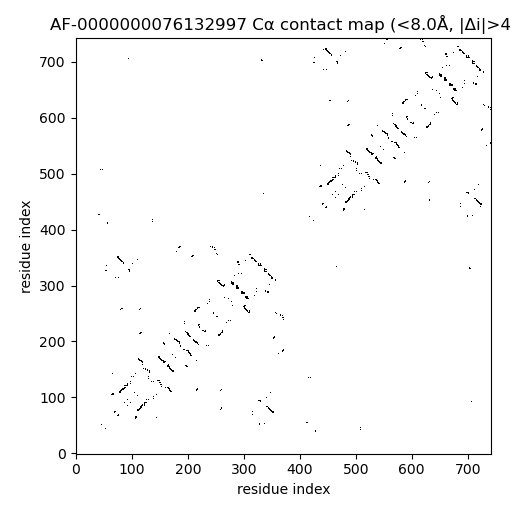 5.543 40.344 19.641 1 95 312 LYS A O 1
ATOM 2484 N N . ALA A 1 313 ? 4.301 39.406 18.031 1 97.25 313 ALA A N 1
ATOM 2485 C CA . ALA A 1 313 ? 3.805 38.344 18.891 1 97.25 313 ALA A CA 1
ATOM 2486 C C . ALA A 1 313 ? 4.723 37.125 18.828 1 97.25 313 ALA A C 1
ATOM 2488 O O . ALA A 1 313 ? 4.621 36.219 19.672 1 97.25 313 ALA A O 1
ATOM 2489 N N . PHE A 1 314 ? 5.625 37.125 17.922 1 98.12 314 PHE A N 1
ATOM 2490 C CA . PHE A 1 314 ? 6.504 35.969 17.734 1 98.12 314 PHE A CA 1
ATOM 2491 C C . PHE A 1 314 ? 7.516 35.875 18.875 1 98.12 314 PHE A C 1
ATOM 2493 O O . PHE A 1 314 ? 8.227 36.812 19.156 1 98.12 314 PHE A O 1
ATOM 2500 N N . SER A 1 315 ? 7.605 34.688 19.453 1 97.81 315 SER A N 1
ATOM 2501 C CA . SER A 1 315 ? 8.469 34.5 20.609 1 97.81 315 SER A CA 1
ATOM 2502 C C . SER A 1 315 ? 9.922 34.281 20.188 1 97.81 315 SER A C 1
ATOM 2504 O O . SER A 1 315 ? 10.836 34.375 21.016 1 97.81 315 SER A O 1
ATOM 2506 N N . GLY A 1 316 ? 10.156 33.906 18.969 1 97.31 316 GLY A N 1
ATOM 2507 C CA . GLY A 1 316 ? 11.461 33.5 18.484 1 97.31 316 GLY A CA 1
ATOM 2508 C C . GLY A 1 316 ? 11.633 32 18.406 1 97.31 316 GLY A C 1
ATOM 2509 O O . GLY A 1 316 ? 12.617 31.516 17.844 1 97.31 316 GLY A O 1
ATOM 2510 N N . ASN A 1 317 ? 10.633 31.297 18.906 1 97.62 317 ASN A N 1
ATOM 2511 C CA . ASN A 1 317 ? 10.711 29.844 18.891 1 97.62 317 ASN A CA 1
ATOM 2512 C C . ASN A 1 317 ? 9.844 29.25 17.797 1 97.62 317 ASN A C 1
ATOM 2514 O O . ASN A 1 317 ? 8.719 29.688 17.562 1 97.62 317 ASN A O 1
ATOM 2518 N N . SER A 1 318 ? 10.383 28.375 17.047 1 98.19 318 SER A N 1
ATOM 2519 C CA . SER A 1 318 ? 9.742 27.609 15.992 1 98.19 318 SER A CA 1
ATOM 2520 C C . SER A 1 318 ? 10.516 26.328 15.703 1 98.19 318 SER A C 1
ATOM 2522 O O . SER A 1 318 ? 11.602 26.109 16.234 1 98.19 318 SER A O 1
ATOM 2524 N N . GLY A 1 319 ? 9.836 25.406 14.914 1 97.56 319 GLY A N 1
ATOM 2525 C CA . GLY A 1 319 ? 10.609 24.203 14.641 1 97.56 319 GLY A CA 1
ATOM 2526 C C . GLY A 1 319 ? 9.883 23.219 13.734 1 97.56 319 GLY A C 1
ATOM 2527 O O . GLY A 1 319 ? 8.75 23.469 13.312 1 97.56 319 GLY A O 1
ATOM 2528 N N . VAL A 1 320 ? 10.703 22.203 13.375 1 98.25 320 VAL A N 1
ATOM 2529 C CA . VAL A 1 320 ? 10.234 21.031 12.648 1 98.25 320 VAL A CA 1
ATOM 2530 C C . VAL A 1 320 ? 10.227 19.812 13.57 1 98.25 320 VAL A C 1
ATOM 2532 O O . VAL A 1 320 ? 11.219 19.531 14.25 1 98.25 320 VAL A O 1
ATOM 2535 N N . ILE A 1 321 ? 9.078 19.141 13.656 1 96.75 321 ILE A N 1
ATOM 2536 C CA . ILE A 1 321 ? 8.984 17.938 14.484 1 96.75 321 ILE A CA 1
ATOM 2537 C C . ILE A 1 321 ? 9.359 16.719 13.656 1 96.75 321 ILE A C 1
ATOM 2539 O O . ILE A 1 321 ? 8.656 16.359 12.703 1 96.75 321 ILE A O 1
ATOM 2543 N N . ARG A 1 322 ? 10.414 16.031 14.047 1 94.69 322 ARG A N 1
ATOM 2544 C CA . ARG A 1 322 ? 10.891 14.898 13.258 1 94.69 322 ARG A CA 1
ATOM 2545 C C . ARG A 1 322 ? 10.828 13.609 14.07 1 94.69 322 ARG A C 1
ATOM 2547 O O . ARG A 1 322 ? 10.859 12.516 13.5 1 94.69 322 ARG A O 1
ATOM 2554 N N . GLY A 1 323 ? 10.805 13.742 15.305 1 91.06 323 GLY A N 1
ATOM 2555 C CA . GLY A 1 323 ? 10.844 12.562 16.156 1 91.06 323 GLY A CA 1
ATOM 2556 C C . GLY A 1 323 ? 9.477 11.914 16.328 1 91.06 323 GLY A C 1
ATOM 2557 O O . GLY A 1 323 ? 8.453 12.602 16.312 1 91.06 323 GLY A O 1
ATOM 2558 N N . ASN A 1 324 ? 9.461 10.609 16.469 1 90.69 324 ASN A N 1
ATOM 2559 C CA . ASN A 1 324 ? 8.297 9.828 16.875 1 90.69 324 ASN A CA 1
ATOM 2560 C C . ASN A 1 324 ? 7.16 9.945 15.867 1 90.69 324 ASN A C 1
ATOM 2562 O O . ASN A 1 324 ? 5.988 10.008 16.25 1 90.69 324 ASN A O 1
ATOM 2566 N N . LEU A 1 325 ? 7.531 10.016 14.625 1 95.81 325 LEU A N 1
ATOM 2567 C CA . LEU A 1 325 ? 6.508 10.125 13.586 1 95.81 325 LEU A CA 1
ATOM 2568 C C . LEU A 1 325 ? 6.227 8.773 12.953 1 95.81 325 LEU A C 1
ATOM 2570 O O . LEU A 1 325 ? 5.543 8.688 11.93 1 95.81 325 LEU A O 1
ATOM 2574 N N . THR A 1 326 ? 6.766 7.676 13.508 1 91.31 326 THR A N 1
ATOM 2575 C CA . THR A 1 326 ? 6.578 6.316 13.016 1 91.31 326 THR A CA 1
ATOM 2576 C C . THR A 1 326 ? 5.855 5.461 14.055 1 91.31 326 THR A C 1
ATOM 2578 O O . THR A 1 326 ? 5.746 5.848 15.219 1 91.31 326 THR A O 1
ATOM 2581 N N . SER A 1 327 ? 5.281 4.371 13.609 1 87.25 327 SER A N 1
ATOM 2582 C CA . SER A 1 327 ? 4.668 3.365 14.469 1 87.25 327 SER A CA 1
ATOM 2583 C C . SER A 1 327 ? 4.789 1.97 13.867 1 87.25 327 SER A C 1
ATOM 2585 O O . SER A 1 327 ? 4.672 1.803 12.648 1 87.25 327 SER A O 1
ATOM 2587 N N . PRO A 1 328 ? 5.016 0.96 14.719 1 80.88 328 PRO A N 1
ATOM 2588 C CA . PRO A 1 328 ? 5.059 -0.413 14.211 1 80.88 328 PRO A CA 1
ATOM 2589 C C . PRO A 1 328 ? 3.752 -0.833 13.539 1 80.88 328 PRO A C 1
ATOM 2591 O O . PRO A 1 328 ? 3.725 -1.819 12.797 1 80.88 328 PRO A O 1
ATOM 2594 N N . LEU A 1 329 ? 2.67 -0.109 13.766 1 81.12 329 LEU A N 1
ATOM 2595 C CA . LEU A 1 329 ? 1.366 -0.493 13.234 1 81.12 329 LEU A CA 1
ATOM 2596 C C . LEU A 1 329 ? 1.068 0.24 11.93 1 81.12 329 LEU A C 1
ATOM 2598 O O . LEU A 1 329 ? 0.036 0.002 11.305 1 81.12 329 LEU A O 1
ATOM 2602 N N . ILE A 1 330 ? 1.962 1.14 11.555 1 88.88 330 ILE A N 1
ATOM 2603 C CA . ILE A 1 330 ? 1.801 1.829 10.281 1 88.88 330 ILE A CA 1
ATOM 2604 C C . ILE A 1 330 ? 2.457 1.016 9.164 1 88.88 330 ILE A C 1
ATOM 2606 O O . ILE A 1 330 ? 3.65 0.709 9.234 1 88.88 330 ILE A O 1
ATOM 2610 N N . PRO A 1 331 ? 1.646 0.707 8.195 1 86.12 331 PRO A N 1
ATOM 2611 C CA . PRO A 1 331 ? 2.215 -0.058 7.082 1 86.12 331 PRO A CA 1
ATOM 2612 C C . PRO A 1 331 ? 3.322 0.699 6.352 1 86.12 331 PRO A C 1
ATOM 2614 O O . PRO A 1 331 ? 3.229 1.916 6.172 1 86.12 331 PRO A O 1
ATOM 2617 N N . ASN A 1 332 ? 4.324 0.039 5.965 1 89.56 332 ASN A N 1
ATOM 2618 C CA . ASN A 1 332 ? 5.43 0.482 5.117 1 89.56 332 ASN A CA 1
ATOM 2619 C C . ASN A 1 332 ? 5.711 -0.513 3.994 1 89.56 332 ASN A C 1
ATOM 2621 O O . ASN A 1 332 ? 6.711 -1.229 4.031 1 89.56 332 ASN A O 1
ATOM 2625 N N . GLY A 1 333 ? 4.824 -0.369 2.973 1 88.31 333 GLY A N 1
ATOM 2626 C CA . GLY A 1 333 ? 4.855 -1.423 1.971 1 88.31 333 GLY A CA 1
ATOM 2627 C C . GLY A 1 333 ? 4.469 -2.781 2.521 1 88.31 333 GLY A C 1
ATOM 2628 O O . GLY A 1 333 ? 3.396 -2.938 3.107 1 88.31 333 GLY A O 1
ATOM 2629 N N . TRP A 1 334 ? 5.363 -3.727 2.242 1 88.19 334 TRP A N 1
ATOM 2630 C CA . TRP A 1 334 ? 5.129 -5.078 2.73 1 88.19 334 TRP A CA 1
ATOM 2631 C C . TRP A 1 334 ? 5.688 -5.254 4.137 1 88.19 334 TRP A C 1
ATOM 2633 O O . TRP A 1 334 ? 5.688 -6.363 4.68 1 88.19 334 TRP A O 1
ATOM 2643 N N . SER A 1 335 ? 6.133 -4.164 4.742 1 82.06 335 SER A N 1
ATOM 2644 C CA . SER A 1 335 ? 6.691 -4.168 6.09 1 82.06 335 SER A CA 1
ATOM 2645 C C . SER A 1 335 ? 5.898 -3.254 7.02 1 82.06 335 SER A C 1
ATOM 2647 O O . SER A 1 335 ? 4.742 -2.93 6.742 1 82.06 335 SER A O 1
ATOM 2649 N N . TRP A 1 336 ? 6.52 -3.025 8.234 1 80.25 336 TRP A N 1
ATOM 2650 C CA . TRP A 1 336 ? 5.906 -2.215 9.281 1 80.25 336 TRP A CA 1
ATOM 2651 C C . TRP A 1 336 ? 6.844 -1.101 9.727 1 80.25 336 TRP A C 1
ATOM 2653 O O . TRP A 1 336 ? 7.969 -0.99 9.227 1 80.25 336 TRP A O 1
ATOM 2663 N N . GLY A 1 337 ? 6.246 -0.208 10.602 1 83.38 337 GLY A N 1
ATOM 2664 C CA . GLY A 1 337 ? 7.082 0.872 11.102 1 83.38 337 GLY A CA 1
ATOM 2665 C C . GLY A 1 337 ? 7.094 2.086 10.195 1 83.38 337 GLY A C 1
ATOM 2666 O O . GLY A 1 337 ? 8.102 2.791 10.109 1 83.38 337 GLY A O 1
ATOM 2667 N N . GLY A 1 338 ? 6.082 2.281 9.484 1 90.94 338 GLY A N 1
ATOM 2668 C CA . GLY A 1 338 ? 6 3.383 8.539 1 90.94 338 GLY A CA 1
ATOM 2669 C C . GLY A 1 338 ? 5.836 4.734 9.211 1 90.94 338 GLY A C 1
ATOM 2670 O O . GLY A 1 338 ? 5.637 4.809 10.43 1 90.94 338 GLY A O 1
ATOM 2671 N N . VAL A 1 339 ? 5.965 5.805 8.43 1 95.38 339 VAL A N 1
ATOM 2672 C CA . VAL A 1 339 ? 5.734 7.176 8.875 1 95.38 339 VAL A CA 1
ATOM 2673 C C . VAL A 1 339 ? 4.301 7.59 8.547 1 95.38 339 VAL A C 1
ATOM 2675 O O . VAL A 1 339 ? 3.701 7.082 7.602 1 95.38 339 VAL A O 1
ATOM 2678 N N . VAL A 1 340 ? 3.754 8.508 9.32 1 96.81 340 VAL A N 1
ATOM 2679 C CA . VAL A 1 340 ? 2.383 8.977 9.133 1 96.81 340 VAL A CA 1
ATOM 2680 C C . VAL A 1 340 ? 2.26 9.703 7.797 1 96.81 340 VAL A C 1
ATOM 2682 O O . VAL A 1 340 ? 1.259 9.562 7.09 1 96.81 340 VAL A O 1
ATOM 2685 N N . SER A 1 341 ? 3.199 10.516 7.523 1 98.12 341 SER A N 1
ATOM 2686 C CA . SER A 1 341 ? 3.227 11.383 6.348 1 98.12 341 SER A CA 1
ATOM 2687 C C . SER A 1 341 ? 4.652 11.602 5.859 1 98.12 341 SER A C 1
ATOM 2689 O O . SER A 1 341 ? 5.605 11.484 6.629 1 98.12 341 SER A O 1
ATOM 2691 N N . ASP A 1 342 ? 4.754 11.891 4.578 1 97.81 342 ASP A N 1
ATOM 2692 C CA . ASP A 1 342 ? 6.078 12.25 4.074 1 97.81 342 ASP A CA 1
ATOM 2693 C C . ASP A 1 342 ? 6.406 13.703 4.402 1 97.81 342 ASP A C 1
ATOM 2695 O O . ASP A 1 342 ? 7.438 14.227 3.971 1 97.81 342 ASP A O 1
ATOM 2699 N N . HIS A 1 343 ? 5.574 14.391 5.164 1 98.62 343 HIS A N 1
ATOM 2700 C CA . HIS A 1 343 ? 5.824 15.727 5.684 1 98.62 343 HIS A CA 1
ATOM 2701 C C . HIS A 1 343 ? 5.961 15.711 7.203 1 98.62 343 HIS A C 1
ATOM 2703 O O . HIS A 1 343 ? 5.238 14.984 7.887 1 98.62 343 HIS A O 1
ATOM 2709 N N . CYS A 1 344 ? 6.805 16.562 7.664 1 98.62 344 CYS A N 1
ATOM 2710 C CA . CYS A 1 344 ? 6.891 16.812 9.102 1 98.62 344 CYS A CA 1
ATOM 2711 C C . CYS A 1 344 ? 5.977 17.953 9.508 1 98.62 344 CYS A C 1
ATOM 2713 O O . CYS A 1 344 ? 5.812 18.922 8.766 1 98.62 344 CYS A O 1
ATOM 2715 N N . PRO A 1 345 ? 5.391 17.828 10.758 1 98.62 345 PRO A N 1
ATOM 2716 C CA . PRO A 1 345 ? 4.746 19.031 11.297 1 98.62 345 PRO A CA 1
ATOM 2717 C C . PRO A 1 345 ? 5.734 20.172 11.539 1 98.62 345 PRO A C 1
ATOM 2719 O O . PRO A 1 345 ? 6.867 19.922 11.969 1 98.62 345 PRO A O 1
ATOM 2722 N N . VAL A 1 346 ? 5.301 21.391 11.227 1 98.88 346 VAL A N 1
ATOM 2723 C CA . VAL A 1 346 ? 6.07 22.594 11.555 1 98.88 346 VAL A CA 1
ATOM 2724 C C . VAL A 1 346 ? 5.266 23.484 12.492 1 98.88 346 VAL A C 1
ATOM 2726 O O . VAL A 1 346 ? 4.031 23.438 12.492 1 98.88 346 VAL A O 1
ATOM 2729 N N . TRP A 1 347 ? 5.965 24.219 13.359 1 98.69 347 TRP A N 1
ATOM 2730 C CA . TRP A 1 347 ? 5.223 25 14.336 1 98.69 347 TRP A CA 1
ATOM 2731 C C . TRP A 1 347 ? 5.938 26.312 14.648 1 98.69 347 TRP A C 1
ATOM 2733 O O . TRP A 1 347 ? 7.133 26.453 14.375 1 98.69 347 TRP A O 1
ATOM 2743 N N . THR A 1 348 ? 5.207 27.312 15.062 1 98.69 348 THR A N 1
ATOM 2744 C CA . THR A 1 348 ? 5.684 28.594 15.57 1 98.69 348 THR A CA 1
ATOM 2745 C C . THR A 1 348 ? 5.008 28.922 16.906 1 98.69 348 THR A C 1
ATOM 2747 O O . THR A 1 348 ? 3.912 28.438 17.188 1 98.69 348 THR A O 1
ATOM 2750 N N . GLU A 1 349 ? 5.699 29.656 17.688 1 98.69 349 GLU A N 1
ATOM 2751 C CA . GLU A 1 349 ? 5.227 30.031 19.016 1 98.69 349 GLU A CA 1
ATOM 2752 C C . GLU A 1 349 ? 4.918 31.516 19.109 1 98.69 349 GLU A C 1
ATOM 2754 O O . GLU A 1 349 ? 5.742 32.344 18.719 1 98.69 349 GLU A O 1
ATOM 2759 N N . LEU A 1 350 ? 3.736 31.891 19.562 1 98.62 350 LEU A N 1
ATOM 2760 C CA . LEU A 1 350 ? 3.307 33.281 19.625 1 98.62 350 LEU A CA 1
ATOM 2761 C C . LEU A 1 350 ? 2.877 33.656 21.047 1 98.62 350 LEU A C 1
ATOM 2763 O O . LEU A 1 350 ? 2.234 32.875 21.734 1 98.62 350 LEU A O 1
ATOM 2767 N N . TYR A 1 351 ? 3.246 34.812 21.438 1 98.44 351 TYR A N 1
ATOM 2768 C CA . TYR A 1 351 ? 2.709 35.375 22.672 1 98.44 351 TYR A CA 1
ATOM 2769 C C . TYR A 1 351 ? 1.233 35.719 22.531 1 98.44 351 TYR A C 1
ATOM 2771 O O . TYR A 1 351 ? 0.81 36.219 21.469 1 98.44 351 TYR A O 1
ATOM 2779 N N . THR A 1 352 ? 0.441 35.562 23.609 1 97.75 352 THR A N 1
ATOM 2780 C CA . THR A 1 352 ? -1.006 35.688 23.469 1 97.75 352 THR A CA 1
ATOM 2781 C C . THR A 1 352 ? -1.532 36.781 24.375 1 97.75 352 THR A C 1
ATOM 2783 O O . THR A 1 352 ? -2.744 36.969 24.531 1 97.75 352 THR A O 1
ATOM 2786 N N . GLY A 1 353 ? -0.679 37.531 24.953 1 95.5 353 GLY A N 1
ATOM 2787 C CA . GLY A 1 353 ? -1.077 38.438 26 1 95.5 353 GLY A CA 1
ATOM 2788 C C . GLY A 1 353 ? -1.545 39.781 25.469 1 95.5 353 GLY A C 1
ATOM 2789 O O . GLY A 1 353 ? -2.039 40.625 26.219 1 95.5 353 GLY A O 1
ATOM 2790 N N . LYS A 1 354 ? -1.438 39.969 24.203 1 93.31 354 LYS A N 1
ATOM 2791 C CA . LYS A 1 354 ? -1.78 41.281 23.641 1 93.31 354 LYS A CA 1
ATOM 2792 C C . LYS A 1 354 ? -2.365 41.125 22.234 1 93.31 354 LYS A C 1
ATOM 2794 O O . LYS A 1 354 ? -2.031 40.188 21.516 1 93.31 354 LYS A O 1
ATOM 2799 N N . ASP A 1 355 ? -3.271 42.031 21.953 1 90.06 355 ASP A N 1
ATOM 2800 C CA . ASP A 1 355 ? -3.719 42.25 20.578 1 90.06 355 ASP A CA 1
ATOM 2801 C C . ASP A 1 355 ? -2.979 43.406 19.938 1 90.06 355 ASP A C 1
ATOM 2803 O O . ASP A 1 355 ? -2.83 44.469 20.562 1 90.06 355 ASP A O 1
ATOM 2807 N N . TYR A 1 356 ? -2.566 43.312 18.781 1 88.88 356 TYR A N 1
ATOM 2808 C CA . TYR A 1 356 ? -1.661 44.281 18.219 1 88.88 356 TYR A CA 1
ATOM 2809 C C . TYR A 1 356 ? -2.371 45.156 17.172 1 88.88 356 TYR A C 1
ATOM 2811 O O . TYR A 1 356 ? -1.729 45.906 16.422 1 88.88 356 TYR A O 1
ATOM 2819 N N . ASP A 1 357 ? -3.701 44.969 16.984 1 88.31 357 ASP A N 1
ATOM 2820 C CA . ASP A 1 357 ? -4.477 45.812 16.078 1 88.31 357 ASP A CA 1
ATOM 2821 C C . ASP A 1 357 ? -5.906 46 16.594 1 88.31 357 ASP A C 1
ATOM 2823 O O . ASP A 1 357 ? -6.258 45.5 17.656 1 88.31 357 ASP A O 1
ATOM 2827 N N . SER A 1 358 ? -6.617 46.812 15.859 1 82.31 358 SER A N 1
ATOM 2828 C CA . SER A 1 358 ? -7.926 47.188 16.391 1 82.31 358 SER A CA 1
ATOM 2829 C C . SER A 1 358 ? -9.047 46.469 15.641 1 82.31 358 SER A C 1
ATOM 2831 O O . SER A 1 358 ? -10.227 46.719 15.906 1 82.31 358 SER A O 1
ATOM 2833 N N . ALA A 1 359 ? -8.672 45.594 14.758 1 86.75 359 ALA A N 1
ATOM 2834 C CA . ALA A 1 359 ? -9.703 44.938 13.969 1 86.75 359 ALA A CA 1
ATOM 2835 C C . ALA A 1 359 ? -10.531 43.969 14.844 1 86.75 359 ALA A C 1
ATOM 2837 O O . ALA A 1 359 ? -10 43.344 15.766 1 86.75 359 ALA A O 1
ATOM 2838 N N . ASP A 1 360 ? -11.805 43.938 14.578 1 81.44 360 ASP A N 1
ATOM 2839 C CA . ASP A 1 360 ? -12.703 43 15.25 1 81.44 360 ASP A CA 1
ATOM 2840 C C . ASP A 1 360 ? -13.047 41.844 14.344 1 81.44 360 ASP A C 1
ATOM 2842 O O . ASP A 1 360 ? -13.922 41.938 13.477 1 81.44 360 ASP A O 1
ATOM 2846 N N . LEU A 1 361 ? -12.539 40.719 14.641 1 85.94 361 LEU A N 1
ATOM 2847 C CA . LEU A 1 361 ? -12.672 39.562 13.773 1 85.94 361 LEU A CA 1
ATOM 2848 C C . LEU A 1 361 ? -13.961 38.781 14.078 1 85.94 361 LEU A C 1
ATOM 2850 O O . LEU A 1 361 ? -14.266 37.781 13.422 1 85.94 361 LEU A O 1
ATOM 2854 N N . SER A 1 362 ? -14.688 39.188 15.008 1 80.31 362 SER A N 1
ATOM 2855 C CA . SER A 1 362 ? -15.961 38.531 15.32 1 80.31 362 SER A CA 1
ATOM 2856 C C . SER A 1 362 ? -17.031 38.875 14.289 1 80.31 362 SER A C 1
ATOM 2858 O O . SER A 1 362 ? -18.062 38.219 14.211 1 80.31 362 SER A O 1
ATOM 2860 N N . VAL A 1 363 ? -16.703 39.875 13.484 1 77.81 363 VAL A N 1
ATOM 2861 C CA . VAL A 1 363 ? -17.641 40.281 12.438 1 77.81 363 VAL A CA 1
ATOM 2862 C C . VAL A 1 363 ? -17.391 39.469 11.18 1 77.81 363 VAL A C 1
ATOM 2864 O O . VAL A 1 363 ? -16.281 39.469 10.633 1 77.81 363 VAL A O 1
ATOM 2867 N N . ILE A 1 364 ? -18.406 38.719 10.711 1 77.06 364 ILE A N 1
ATOM 2868 C CA . ILE A 1 364 ? -18.297 37.906 9.523 1 77.06 364 ILE A CA 1
ATOM 2869 C C . ILE A 1 364 ? -18.594 38.719 8.273 1 77.06 364 ILE A C 1
ATOM 2871 O O . ILE A 1 364 ? -19.656 39.344 8.18 1 77.06 364 ILE A O 1
ATOM 2875 N N . PRO A 1 365 ? -17.672 38.688 7.402 1 77.31 365 PRO A N 1
ATOM 2876 C CA . PRO A 1 365 ? -17.922 39.438 6.176 1 77.31 365 PRO A CA 1
ATOM 2877 C C . PRO A 1 365 ? -19.078 38.875 5.352 1 77.31 365 PRO A C 1
ATOM 2879 O O . PRO A 1 365 ? -19.25 37.656 5.309 1 77.31 365 PRO A O 1
ATOM 2882 N N . ASP A 1 366 ? -19.875 39.625 4.766 1 74.19 366 ASP A N 1
ATOM 2883 C CA . ASP A 1 366 ? -21.078 39.219 4.059 1 74.19 366 ASP A CA 1
ATOM 2884 C C . ASP A 1 366 ? -20.812 39.062 2.561 1 74.19 366 ASP A C 1
ATOM 2886 O O . ASP A 1 366 ? -21.734 38.781 1.789 1 74.19 366 ASP A O 1
ATOM 2890 N N . THR A 1 367 ? -19.625 39.219 2.158 1 73.12 367 THR A N 1
ATOM 2891 C CA . THR A 1 367 ? -19.312 39.125 0.736 1 73.12 367 THR A CA 1
ATOM 2892 C C . THR A 1 367 ? -18.531 37.844 0.433 1 73.12 367 THR A C 1
ATOM 2894 O O . THR A 1 367 ? -18.047 37.188 1.349 1 73.12 367 THR A O 1
ATOM 2897 N N . ASN A 1 368 ? -18.531 37.594 -1.001 1 78.06 368 ASN A N 1
ATOM 2898 C CA . ASN A 1 368 ? -17.734 36.469 -1.437 1 78.06 368 ASN A CA 1
ATOM 2899 C C . ASN A 1 368 ? -16.234 36.75 -1.337 1 78.06 368 ASN A C 1
ATOM 2901 O O . ASN A 1 368 ? -15.805 37.875 -1.593 1 78.06 368 ASN A O 1
ATOM 2905 N N . PHE A 1 369 ? -15.555 35.781 -0.832 1 83.62 369 PHE A N 1
ATOM 2906 C CA . PHE A 1 369 ? -14.109 35.906 -0.691 1 83.62 369 PHE A CA 1
ATOM 2907 C C . PHE A 1 369 ? -13.398 35.469 -1.961 1 83.62 369 PHE A C 1
ATOM 2909 O O . PHE A 1 369 ? -13.25 34.281 -2.203 1 83.62 369 PHE A O 1
ATOM 2916 N N . THR A 1 370 ? -13.047 36.344 -2.824 1 80.25 370 THR A N 1
ATOM 2917 C CA . THR A 1 370 ? -12.383 36.094 -4.098 1 80.25 370 THR A CA 1
ATOM 2918 C C . THR A 1 370 ? -11.117 36.938 -4.219 1 80.25 370 THR A C 1
ATOM 2920 O O . THR A 1 370 ? -10.891 37.844 -3.422 1 80.25 370 THR A O 1
ATOM 2923 N N . LEU A 1 371 ? -10.281 36.562 -5.125 1 85.25 371 LEU A N 1
ATOM 2924 C CA . LEU A 1 371 ? -9.078 37.344 -5.371 1 85.25 371 LEU A CA 1
ATOM 2925 C C . LEU A 1 371 ? -9.422 38.656 -6.062 1 85.25 371 LEU A C 1
ATOM 2927 O O . LEU A 1 371 ? -10.375 38.719 -6.836 1 85.25 371 LEU A O 1
ATOM 2931 N N . MET B 1 1 ? 46.594 -73.25 16.25 1 20.06 1 MET B N 1
ATOM 2932 C CA . MET B 1 1 ? 46.812 -73.438 17.688 1 20.06 1 MET B CA 1
ATOM 2933 C C . MET B 1 1 ? 45.781 -72.625 18.5 1 20.06 1 MET B C 1
ATOM 2935 O O . MET B 1 1 ? 45.5 -71.5 18.219 1 20.06 1 MET B O 1
ATOM 2939 N N . GLY B 1 2 ? 44.844 -73.438 19.156 1 20.55 2 GLY B N 1
ATOM 2940 C CA . GLY B 1 2 ? 43.469 -73.375 19.547 1 20.55 2 GLY B CA 1
ATOM 2941 C C . GLY B 1 2 ? 43.188 -72.438 20.703 1 20.55 2 GLY B C 1
ATOM 2942 O O . GLY B 1 2 ? 43.281 -72.812 21.875 1 20.55 2 GLY B O 1
ATOM 2943 N N . ILE B 1 3 ? 43.906 -71.188 20.641 1 20.73 3 ILE B N 1
ATOM 2944 C CA . ILE B 1 3 ? 44.25 -70.5 21.859 1 20.73 3 ILE B CA 1
ATOM 2945 C C . ILE B 1 3 ? 42.969 -70.188 22.625 1 20.73 3 ILE B C 1
ATOM 2947 O O . ILE B 1 3 ? 42 -69.625 22.047 1 20.73 3 ILE B O 1
ATOM 2951 N N . VAL B 1 4 ? 42.875 -70.75 23.828 1 18.91 4 VAL B N 1
ATOM 2952 C CA . VAL B 1 4 ? 41.969 -71 24.953 1 18.91 4 VAL B CA 1
ATOM 2953 C C . VAL B 1 4 ? 41.406 -69.75 25.516 1 18.91 4 VAL B C 1
ATOM 2955 O O . VAL B 1 4 ? 42.156 -68.75 25.688 1 18.91 4 VAL B O 1
ATOM 2958 N N . ASN B 1 5 ? 40.031 -69.562 25.531 1 18.97 5 ASN B N 1
ATOM 2959 C CA . ASN B 1 5 ? 38.906 -68.625 25.656 1 18.97 5 ASN B CA 1
ATOM 2960 C C . ASN B 1 5 ? 38.75 -68.125 27.078 1 18.97 5 ASN B C 1
ATOM 2962 O O . ASN B 1 5 ? 37.688 -67.562 27.438 1 18.97 5 ASN B O 1
ATOM 2966 N N . SER B 1 6 ? 39.938 -68.188 27.938 1 18.78 6 SER B N 1
ATOM 2967 C CA . SER B 1 6 ? 39.625 -68.312 29.359 1 18.78 6 SER B CA 1
ATOM 2968 C C . SER B 1 6 ? 38.844 -67.125 29.891 1 18.78 6 SER B C 1
ATOM 2970 O O . SER B 1 6 ? 39.219 -66 29.641 1 18.78 6 SER B O 1
ATOM 2972 N N . CYS B 1 7 ? 37.562 -67.312 30.344 1 20.05 7 CYS B N 1
ATOM 2973 C CA . CYS B 1 7 ? 36.312 -66.688 30.766 1 20.05 7 CYS B CA 1
ATOM 2974 C C . CYS B 1 7 ? 36.5 -65.938 32.094 1 20.05 7 CYS B C 1
ATOM 2976 O O . CYS B 1 7 ? 35.5 -65.562 32.719 1 20.05 7 CYS B O 1
ATOM 2978 N N . PHE B 1 8 ? 37.75 -65.375 32.469 1 19.2 8 PHE B N 1
ATOM 2979 C CA . PHE B 1 8 ? 37.875 -65.188 33.906 1 19.2 8 PHE B CA 1
ATOM 2980 C C . PHE B 1 8 ? 36.719 -64.375 34.469 1 19.2 8 PHE B C 1
ATOM 2982 O O . PHE B 1 8 ? 36.375 -63.344 33.875 1 19.2 8 PHE B O 1
ATOM 2989 N N . ASP B 1 9 ? 35.875 -64.938 35.375 1 19.09 9 ASP B N 1
ATOM 2990 C CA . ASP B 1 9 ? 34.625 -64.75 36.094 1 19.09 9 ASP B CA 1
ATOM 2991 C C . ASP B 1 9 ? 34.719 -63.656 37.125 1 19.09 9 ASP B C 1
ATOM 2993 O O . ASP B 1 9 ? 34.906 -63.938 38.312 1 19.09 9 ASP B O 1
ATOM 2997 N N . CYS B 1 10 ? 35.688 -62.688 36.938 1 19.67 10 CYS B N 1
ATOM 2998 C CA . CYS B 1 10 ? 35.969 -61.969 38.156 1 19.67 10 CYS B CA 1
ATOM 2999 C C . CYS B 1 10 ? 34.688 -61.438 38.812 1 19.67 10 CYS B C 1
ATOM 3001 O O . CYS B 1 10 ? 33.812 -60.938 38.094 1 19.67 10 CYS B O 1
ATOM 3003 N N . GLY B 1 11 ? 34.344 -61.812 40.031 1 19.73 11 GLY B N 1
ATOM 3004 C CA . GLY B 1 11 ? 33.344 -61.781 41.094 1 19.73 11 GLY B CA 1
ATOM 3005 C C . GLY B 1 11 ? 32.844 -60.375 41.406 1 19.73 11 GLY B C 1
ATOM 3006 O O . GLY B 1 11 ? 33.406 -59.375 40.938 1 19.73 11 GLY B O 1
ATOM 3007 N N . SER B 1 12 ? 32 -60.219 42.469 1 19.36 12 SER B N 1
ATOM 3008 C CA . SER B 1 12 ? 30.719 -59.656 42.875 1 19.36 12 SER B CA 1
ATOM 3009 C C . SER B 1 12 ? 30.844 -58.188 43.281 1 19.36 12 SER B C 1
ATOM 3011 O O . SER B 1 12 ? 29.969 -57.375 42.969 1 19.36 12 SER B O 1
ATOM 3013 N N . GLN B 1 13 ? 31.812 -57.75 44.188 1 20.12 13 GLN B N 1
ATOM 3014 C CA . GLN B 1 13 ? 31.281 -57.312 45.469 1 20.12 13 GLN B CA 1
ATOM 3015 C C . GLN B 1 13 ? 30.875 -55.844 45.406 1 20.12 13 GLN B C 1
ATOM 3017 O O . GLN B 1 13 ? 30.438 -55.281 46.438 1 20.12 13 GLN B O 1
ATOM 3022 N N . GLY B 1 14 ? 31.031 -55.188 44.406 1 20.95 14 GLY B N 1
ATOM 3023 C CA . GLY B 1 14 ? 31.297 -53.781 44.594 1 20.95 14 GLY B CA 1
ATOM 3024 C C . GLY B 1 14 ? 30.156 -53.031 45.281 1 20.95 14 GLY B C 1
ATOM 3025 O O . GLY B 1 14 ? 28.984 -53.406 45.125 1 20.95 14 GLY B O 1
ATOM 3026 N N . GLY B 1 15 ? 30.531 -52.312 46.438 1 23.17 15 GLY B N 1
ATOM 3027 C CA . GLY B 1 15 ? 29.906 -51.562 47.5 1 23.17 15 GLY B CA 1
ATOM 3028 C C . GLY B 1 15 ? 28.859 -50.562 47.031 1 23.17 15 GLY B C 1
ATOM 3029 O O . GLY B 1 15 ? 28.875 -50.156 45.875 1 23.17 15 GLY B O 1
ATOM 3030 N N . GLU B 1 16 ? 27.734 -50.594 47.75 1 23.36 16 GLU B N 1
ATOM 3031 C CA . GLU B 1 16 ? 26.391 -50.031 47.719 1 23.36 16 GLU B CA 1
ATOM 3032 C C . GLU B 1 16 ? 26.438 -48.5 47.688 1 23.36 16 GLU B C 1
ATOM 3034 O O . GLU B 1 16 ? 26.672 -47.875 48.719 1 23.36 16 GLU B O 1
ATOM 3039 N N . VAL B 1 17 ? 27.484 -47.938 47.094 1 22.36 17 VAL B N 1
ATOM 3040 C CA . VAL B 1 17 ? 27.5 -46.531 47.438 1 22.36 17 VAL B CA 1
ATOM 3041 C C . VAL B 1 17 ? 26.125 -45.906 47.188 1 22.36 17 VAL B C 1
ATOM 3043 O O . VAL B 1 17 ? 25.562 -46.062 46.094 1 22.36 17 VAL B O 1
ATOM 3046 N N . GLU B 1 18 ? 25.391 -45.75 48.219 1 21.92 18 GLU B N 1
ATOM 3047 C CA . GLU B 1 18 ? 24.078 -45.156 48.344 1 21.92 18 GLU B CA 1
ATOM 3048 C C . GLU B 1 18 ? 24.016 -43.781 47.656 1 21.92 18 GLU B C 1
ATOM 3050 O O . GLU B 1 18 ? 24.516 -42.781 48.156 1 21.92 18 GLU B O 1
ATOM 3055 N N . GLU B 1 19 ? 24.656 -43.656 46.562 1 21.62 19 GLU B N 1
ATOM 3056 C CA . GLU B 1 19 ? 24.641 -42.25 46.125 1 21.62 19 GLU B CA 1
ATOM 3057 C C . GLU B 1 19 ? 23.219 -41.719 46.031 1 21.62 19 GLU B C 1
ATOM 3059 O O . GLU B 1 19 ? 22.391 -42.25 45.281 1 21.62 19 GLU B O 1
ATOM 3064 N N . LYS B 1 20 ? 22.781 -41.125 47.125 1 23 20 LYS B N 1
ATOM 3065 C CA . LYS B 1 20 ? 21.562 -40.344 47.344 1 23 20 LYS B CA 1
ATOM 3066 C C . LYS B 1 20 ? 21.281 -39.406 46.156 1 23 20 LYS B C 1
ATOM 3068 O O . LYS B 1 20 ? 22.156 -38.656 45.75 1 23 20 LYS B O 1
ATOM 3073 N N . GLU B 1 21 ? 20.516 -39.875 45.25 1 22.11 21 GLU B N 1
ATOM 3074 C CA . GLU B 1 21 ? 19.953 -39.156 44.094 1 22.11 21 GLU B CA 1
ATOM 3075 C C . GLU B 1 21 ? 19.453 -37.781 44.531 1 22.11 21 GLU B C 1
ATOM 3077 O O . GLU B 1 21 ? 18.406 -37.656 45.156 1 22.11 21 GLU B O 1
ATOM 3082 N N . VAL B 1 22 ? 20.391 -37 45.156 1 23.81 22 VAL B N 1
ATOM 3083 C CA . VAL B 1 22 ? 19.875 -35.656 45.375 1 23.81 22 VAL B CA 1
ATOM 3084 C C . VAL B 1 22 ? 19.219 -35.125 44.094 1 23.81 22 VAL B C 1
ATOM 3086 O O . VAL B 1 22 ? 19.906 -34.875 43.125 1 23.81 22 VAL B O 1
ATOM 3089 N N . LYS B 1 23 ? 18.141 -35.719 43.781 1 25.2 23 LYS B N 1
ATOM 3090 C CA . LYS B 1 23 ? 17.156 -35.25 42.781 1 25.2 23 LYS B CA 1
ATOM 3091 C C . LYS B 1 23 ? 17.031 -33.719 42.844 1 25.2 23 LYS B C 1
ATOM 3093 O O . LYS B 1 23 ? 16.453 -33.156 43.781 1 25.2 23 LYS B O 1
ATOM 3098 N N . ARG B 1 24 ? 18.156 -33.062 42.562 1 22.39 24 ARG B N 1
ATOM 3099 C CA . ARG B 1 24 ? 18.266 -31.625 42.562 1 22.39 24 ARG B CA 1
ATOM 3100 C C . ARG B 1 24 ? 17.047 -30.969 41.906 1 22.39 24 ARG B C 1
ATOM 3102 O O . ARG B 1 24 ? 16.703 -31.312 40.781 1 22.39 24 ARG B O 1
ATOM 3109 N N . ASN B 1 25 ? 16.141 -30.562 42.75 1 24.41 25 ASN B N 1
ATOM 3110 C CA . ASN B 1 25 ? 14.992 -29.656 42.688 1 24.41 25 ASN B CA 1
ATOM 3111 C C . ASN B 1 25 ? 15.266 -28.484 41.75 1 24.41 25 ASN B C 1
ATOM 3113 O O . ASN B 1 25 ? 14.625 -27.438 41.875 1 24.41 25 ASN B O 1
ATOM 3117 N N . TYR B 1 26 ? 16.453 -28.5 41.188 1 23.77 26 TYR B N 1
ATOM 3118 C CA . TYR B 1 26 ? 16.797 -27.281 40.469 1 23.77 26 TYR B CA 1
ATOM 3119 C C . TYR B 1 26 ? 15.812 -27 39.344 1 23.77 26 TYR B C 1
ATOM 3121 O O . TYR B 1 26 ? 15.922 -25.984 38.656 1 23.77 26 TYR B O 1
ATOM 3129 N N . ASP B 1 27 ? 15.312 -28.156 38.844 1 25.91 27 ASP B N 1
ATOM 3130 C CA . ASP B 1 27 ? 14.688 -27.984 37.562 1 25.91 27 ASP B CA 1
ATOM 3131 C C . ASP B 1 27 ? 13.5 -27.016 37.625 1 25.91 27 ASP B C 1
ATOM 3133 O O . ASP B 1 27 ? 13 -26.547 36.625 1 25.91 27 ASP B O 1
ATOM 3137 N N . VAL B 1 28 ? 12.867 -27.141 38.812 1 27.73 28 VAL B N 1
ATOM 3138 C CA . VAL B 1 28 ? 11.578 -26.484 38.969 1 27.73 28 VAL B CA 1
ATOM 3139 C C . VAL B 1 28 ? 11.773 -24.969 39 1 27.73 28 VAL B C 1
ATOM 3141 O O . VAL B 1 28 ? 10.836 -24.219 38.719 1 27.73 28 VAL B O 1
ATOM 3144 N N . THR B 1 29 ? 12.922 -24.656 39.562 1 26.86 29 THR B N 1
ATOM 3145 C CA . THR B 1 29 ? 13.062 -23.234 39.906 1 26.86 29 THR B CA 1
ATOM 3146 C C . THR B 1 29 ? 13.125 -22.391 38.625 1 26.86 29 THR B C 1
ATOM 3148 O O . THR B 1 29 ? 12.734 -21.219 38.656 1 26.86 29 THR B O 1
ATOM 3151 N N . GLU B 1 30 ? 13.914 -22.953 37.688 1 26.67 30 GLU B N 1
ATOM 3152 C CA . GLU B 1 30 ? 14.195 -22.031 36.594 1 26.67 30 GLU B CA 1
ATOM 3153 C C . GLU B 1 30 ? 12.945 -21.781 35.75 1 26.67 30 GLU B C 1
ATOM 3155 O O . GLU B 1 30 ? 12.906 -20.859 34.938 1 26.67 30 GLU B O 1
ATOM 3160 N N . THR B 1 31 ? 12.023 -22.766 35.75 1 27.17 31 THR B N 1
ATOM 3161 C CA . THR B 1 31 ? 10.734 -22.688 35.062 1 27.17 31 THR B CA 1
ATOM 3162 C C . THR B 1 31 ? 9.891 -21.547 35.656 1 27.17 31 THR B C 1
ATOM 3164 O O . THR B 1 31 ? 8.938 -21.094 35.031 1 27.17 31 THR B O 1
ATOM 3167 N N . ILE B 1 32 ? 10.047 -21.281 36.938 1 28.2 32 ILE B N 1
ATOM 3168 C CA . ILE B 1 32 ? 9.266 -20.312 37.688 1 28.2 32 ILE B CA 1
ATOM 3169 C C . ILE B 1 32 ? 9.484 -18.922 37.094 1 28.2 32 ILE B C 1
ATOM 3171 O O . ILE B 1 32 ? 8.555 -18.109 37.031 1 28.2 32 ILE B O 1
ATOM 3175 N N . CYS B 1 33 ? 10.797 -18.609 36.844 1 25.53 33 CYS B N 1
ATOM 3176 C CA . CYS B 1 33 ? 11.172 -17.203 36.75 1 25.53 33 CYS B CA 1
ATOM 3177 C C . CYS B 1 33 ? 10.625 -16.594 35.469 1 25.53 33 CYS B C 1
ATOM 3179 O O . CYS B 1 33 ? 10.633 -15.375 35.281 1 25.53 33 CYS B O 1
ATOM 3181 N N . MET B 1 34 ? 10.531 -17.375 34.438 1 26.69 34 MET B N 1
ATOM 3182 C CA . MET B 1 34 ? 10.172 -16.75 33.188 1 26.69 34 MET B CA 1
ATOM 3183 C C . MET B 1 34 ? 8.719 -16.281 33.188 1 26.69 34 MET B C 1
ATOM 3185 O O . MET B 1 34 ? 8.227 -15.727 32.219 1 26.69 34 MET B O 1
ATOM 3189 N N . HIS B 1 35 ? 7.777 -16.891 33.969 1 30.86 35 HIS B N 1
ATOM 3190 C CA . HIS B 1 35 ? 6.418 -16.391 34.188 1 30.86 35 HIS B CA 1
ATOM 3191 C C . HIS B 1 35 ? 6.43 -14.969 34.719 1 30.86 35 HIS B C 1
ATOM 3193 O O . HIS B 1 35 ? 5.434 -14.508 35.281 1 30.86 35 HIS B O 1
ATOM 3199 N N . LYS B 1 36 ? 7.527 -14.438 35.219 1 32.16 36 LYS B N 1
ATOM 3200 C CA . LYS B 1 36 ? 7.48 -13.109 35.812 1 32.16 36 LYS B CA 1
ATOM 3201 C C . LYS B 1 36 ? 6.582 -12.172 35.031 1 32.16 36 LYS B C 1
ATOM 3203 O O . LYS B 1 36 ? 6.305 -12.414 33.844 1 32.16 36 LYS B O 1
ATOM 3208 N N . HIS B 1 37 ? 6.605 -10.789 35.406 1 31.17 37 HIS B N 1
ATOM 3209 C CA . HIS B 1 37 ? 5.984 -9.5 35.094 1 31.17 37 HIS B CA 1
ATOM 3210 C C . HIS B 1 37 ? 5.965 -9.25 33.594 1 31.17 37 HIS B C 1
ATOM 3212 O O . HIS B 1 37 ? 7.02 -9.094 32.969 1 31.17 37 HIS B O 1
ATOM 3218 N N . LEU B 1 38 ? 5.219 -10.016 32.844 1 37.12 38 LEU B N 1
ATOM 3219 C CA . LEU B 1 38 ? 5.152 -9.305 31.562 1 37.12 38 LEU B CA 1
ATOM 3220 C C . LEU B 1 38 ? 5.379 -7.812 31.766 1 37.12 38 LEU B C 1
ATOM 3222 O O . LEU B 1 38 ? 4.648 -7.16 32.531 1 37.12 38 LEU B O 1
ATOM 3226 N N . SER B 1 39 ? 6.457 -7.312 31.672 1 43.56 39 SER B N 1
ATOM 3227 C CA . SER B 1 39 ? 6.707 -5.898 31.922 1 43.56 39 SER B CA 1
ATOM 3228 C C . SER B 1 39 ? 5.621 -5.027 31.297 1 43.56 39 SER B C 1
ATOM 3230 O O . SER B 1 39 ? 4.91 -5.469 30.391 1 43.56 39 SER B O 1
ATOM 3232 N N . GLU B 1 40 ? 4.941 -4.094 32 1 48.94 40 GLU B N 1
ATOM 3233 C CA . GLU B 1 40 ? 4.09 -3.014 31.5 1 48.94 40 GLU B CA 1
ATOM 3234 C C . GLU B 1 40 ? 4.305 -2.771 30.016 1 48.94 40 GLU B C 1
ATOM 3236 O O . GLU B 1 40 ? 3.355 -2.5 29.281 1 48.94 40 GLU B O 1
ATOM 3241 N N . SER B 1 41 ? 5.508 -3.176 29.594 1 53.44 41 SER B N 1
ATOM 3242 C CA . SER B 1 41 ? 5.918 -2.98 28.203 1 53.44 41 SER B CA 1
ATOM 3243 C C . SER B 1 41 ? 5.305 -4.039 27.297 1 53.44 41 SER B C 1
ATOM 3245 O O . SER B 1 41 ? 4.82 -3.721 26.203 1 53.44 41 SER B O 1
ATOM 3247 N N . THR B 1 42 ? 5.273 -5.23 27.75 1 54.66 42 THR B N 1
ATOM 3248 C CA . THR B 1 42 ? 4.727 -6.309 26.922 1 54.66 42 THR B CA 1
ATOM 3249 C C . THR B 1 42 ? 3.211 -6.188 26.812 1 54.66 42 THR B C 1
ATOM 3251 O O . THR B 1 42 ? 2.641 -6.426 25.75 1 54.66 42 THR B O 1
ATOM 3254 N N . GLU B 1 43 ? 2.611 -5.855 27.922 1 55.34 43 GLU B N 1
ATOM 3255 C CA . GLU B 1 43 ? 1.165 -5.656 27.875 1 55.34 43 GLU B CA 1
ATOM 3256 C C . GLU B 1 43 ? 0.785 -4.547 26.906 1 55.34 43 GLU B C 1
ATOM 3258 O O . GLU B 1 43 ? -0.209 -4.66 26.188 1 55.34 43 GLU B O 1
ATOM 3263 N N . ASN B 1 44 ? 1.58 -3.549 26.922 1 57.94 44 ASN B N 1
ATOM 3264 C CA . ASN B 1 44 ? 1.346 -2.439 26 1 57.94 44 ASN B CA 1
ATOM 3265 C C . ASN B 1 44 ? 1.48 -2.877 24.547 1 57.94 44 ASN B C 1
ATOM 3267 O O . ASN B 1 44 ? 0.705 -2.449 23.688 1 57.94 44 ASN B O 1
ATOM 3271 N N . ILE B 1 45 ? 2.387 -3.791 24.453 1 60.34 45 ILE B N 1
ATOM 3272 C CA . ILE B 1 45 ? 2.617 -4.285 23.109 1 60.34 45 ILE B CA 1
ATOM 3273 C C . ILE B 1 45 ? 1.425 -5.129 22.656 1 60.34 45 ILE B C 1
ATOM 3275 O O . ILE B 1 45 ? 0.947 -4.988 21.531 1 60.34 45 ILE B O 1
ATOM 3279 N N . ILE B 1 46 ? 0.99 -5.934 23.578 1 60.75 46 ILE B N 1
ATOM 3280 C CA . ILE B 1 46 ? -0.126 -6.812 23.234 1 60.75 46 ILE B CA 1
ATOM 3281 C C . ILE B 1 46 ? -1.373 -5.977 22.953 1 60.75 46 ILE B C 1
ATOM 3283 O O . ILE B 1 46 ? -2.111 -6.25 22 1 60.75 46 ILE B O 1
ATOM 3287 N N . ASN B 1 47 ? -1.475 -4.984 23.734 1 60.12 47 ASN B N 1
ATOM 3288 C CA . ASN B 1 47 ? -2.621 -4.105 23.531 1 60.12 47 ASN B CA 1
ATOM 3289 C C . ASN B 1 47 ? -2.541 -3.395 22.188 1 60.12 47 ASN B C 1
ATOM 3291 O O . ASN B 1 47 ? -3.549 -3.26 21.484 1 60.12 47 ASN B O 1
ATOM 3295 N N . LEU B 1 48 ? -1.354 -3.033 21.844 1 61.09 48 LEU B N 1
ATOM 3296 C CA . LEU B 1 48 ? -1.138 -2.346 20.562 1 61.09 48 LEU B CA 1
ATOM 3297 C C . LEU B 1 48 ? -1.431 -3.27 19.391 1 61.09 48 LEU B C 1
ATOM 3299 O O . LEU B 1 48 ? -1.95 -2.828 18.359 1 61.09 48 LEU B O 1
ATOM 3303 N N . LEU B 1 49 ? -1.174 -4.488 19.688 1 66.94 49 LEU B N 1
ATOM 3304 C CA . LEU B 1 49 ? -1.272 -5.441 18.594 1 66.94 49 LEU B CA 1
ATOM 3305 C C . LEU B 1 49 ? -2.625 -6.145 18.594 1 66.94 49 LEU B C 1
ATOM 3307 O O . LEU B 1 49 ? -2.871 -7.039 17.781 1 66.94 49 LEU B O 1
ATOM 3311 N N . GLU B 1 50 ? -3.5 -5.695 19.453 1 61.97 50 GLU B N 1
ATOM 3312 C CA . GLU B 1 50 ? -4.785 -6.367 19.641 1 61.97 50 GLU B CA 1
ATOM 3313 C C . GLU B 1 50 ? -5.527 -6.504 18.312 1 61.97 50 GLU B C 1
ATOM 3315 O O . GLU B 1 50 ? -6.074 -7.566 18.016 1 61.97 50 GLU B O 1
ATOM 3320 N N . PRO B 1 51 ? -5.477 -5.488 17.594 1 57.97 51 PRO B N 1
ATOM 3321 C CA . PRO B 1 51 ? -6.215 -5.672 16.344 1 57.97 51 PRO B CA 1
ATOM 3322 C C . PRO B 1 51 ? -5.621 -6.777 15.469 1 57.97 51 PRO B C 1
ATOM 3324 O O . PRO B 1 51 ? -6.363 -7.523 14.828 1 57.97 51 PRO B O 1
ATOM 3327 N N . ILE B 1 52 ? -4.324 -6.762 15.453 1 63.38 52 ILE B N 1
ATOM 3328 C CA . ILE B 1 52 ? -3.66 -7.785 14.656 1 63.38 52 ILE B CA 1
ATOM 3329 C C . ILE B 1 52 ? -3.852 -9.156 15.305 1 63.38 52 ILE B C 1
ATOM 3331 O O . ILE B 1 52 ? -4.102 -10.148 14.617 1 63.38 52 ILE B O 1
ATOM 3335 N N . ILE B 1 53 ? -3.789 -9.156 16.625 1 61.97 53 ILE B N 1
ATOM 3336 C CA . ILE B 1 53 ? -3.932 -10.398 17.391 1 61.97 53 ILE B CA 1
ATOM 3337 C C . ILE B 1 53 ? -5.328 -10.977 17.172 1 61.97 53 ILE B C 1
ATOM 3339 O O . ILE B 1 53 ? -5.488 -12.188 17 1 61.97 53 ILE B O 1
ATOM 3343 N N . THR B 1 54 ? -6.285 -10.086 17.188 1 56.25 54 THR B N 1
ATOM 3344 C CA . THR B 1 54 ? -7.656 -10.531 16.969 1 56.25 54 THR B CA 1
ATOM 3345 C C . THR B 1 54 ? -7.785 -11.211 15.602 1 56.25 54 THR B C 1
ATOM 3347 O O . THR B 1 54 ? -8.461 -12.234 15.469 1 56.25 54 THR B O 1
ATOM 3350 N N . ILE B 1 55 ? -7.141 -10.656 14.688 1 55.28 55 ILE B N 1
ATOM 3351 C CA . ILE B 1 55 ? -7.172 -11.234 13.352 1 55.28 55 ILE B CA 1
ATOM 3352 C C . ILE B 1 55 ? -6.484 -12.602 13.367 1 55.28 55 ILE B C 1
ATOM 3354 O O . ILE B 1 55 ? -6.977 -13.555 12.758 1 55.28 55 ILE B O 1
ATOM 3358 N N . ILE B 1 56 ? -5.383 -12.617 14.023 1 59.66 56 ILE B N 1
ATOM 3359 C CA . ILE B 1 56 ? -4.605 -13.852 14.094 1 59.66 56 ILE B CA 1
ATOM 3360 C C . ILE B 1 56 ? -5.441 -14.953 14.742 1 59.66 56 ILE B C 1
ATOM 3362 O O . ILE B 1 56 ? -5.449 -16.094 14.273 1 59.66 56 ILE B O 1
ATOM 3366 N N . LYS B 1 57 ? -6.105 -14.594 15.797 1 55.22 57 LYS B N 1
ATOM 3367 C CA . LYS B 1 57 ? -6.898 -15.578 16.531 1 55.22 57 LYS B CA 1
ATOM 3368 C C . LYS B 1 57 ? -8.016 -16.141 15.656 1 55.22 57 LYS B C 1
ATOM 3370 O O . LYS B 1 57 ? -8.398 -17.297 15.805 1 55.22 57 LYS B O 1
ATOM 3375 N N . SER B 1 58 ? -8.461 -15.391 14.789 1 50.5 58 SER B N 1
ATOM 3376 C CA . SER B 1 58 ? -9.562 -15.828 13.938 1 50.5 58 SER B CA 1
ATOM 3377 C C . SER B 1 58 ? -9.047 -16.578 12.711 1 50.5 58 SER B C 1
ATOM 3379 O O . SER B 1 58 ? -9.836 -17.172 11.961 1 50.5 58 SER B O 1
ATOM 3381 N N . SER B 1 59 ? -7.781 -16.531 12.539 1 51.75 59 SER B N 1
ATOM 3382 C CA . SER B 1 59 ? -7.273 -17.047 11.273 1 51.75 59 SER B CA 1
ATOM 3383 C C . SER B 1 59 ? -6.746 -18.469 11.438 1 51.75 59 SER B C 1
ATOM 3385 O O . SER B 1 59 ? -5.559 -18.672 11.695 1 51.75 59 SER B O 1
ATOM 3387 N N . SER B 1 60 ? -7.41 -19.312 12.203 1 52.84 60 SER B N 1
ATOM 3388 C CA . SER B 1 60 ? -6.906 -20.672 12.25 1 52.84 60 SER B CA 1
ATOM 3389 C C . SER B 1 60 ? -7.078 -21.375 10.906 1 52.84 60 SER B C 1
ATOM 3391 O O . SER B 1 60 ? -8.117 -21.25 10.258 1 52.84 60 SER B O 1
ATOM 3393 N N . ARG B 1 61 ? -5.871 -21.859 10.289 1 62.62 61 ARG B N 1
ATOM 3394 C CA . ARG B 1 61 ? -5.945 -22.641 9.062 1 62.62 61 ARG B CA 1
ATOM 3395 C C . ARG B 1 61 ? -6.488 -24.047 9.344 1 62.62 61 ARG B C 1
ATOM 3397 O O . ARG B 1 61 ? -5.973 -24.75 10.211 1 62.62 61 ARG B O 1
ATOM 3404 N N . PRO B 1 62 ? -7.66 -24.328 8.891 1 55.91 62 PRO B N 1
ATOM 3405 C CA . PRO B 1 62 ? -8.188 -25.672 9.125 1 55.91 62 PRO B CA 1
ATOM 3406 C C . PRO B 1 62 ? -7.227 -26.766 8.664 1 55.91 62 PRO B C 1
ATOM 3408 O O . PRO B 1 62 ? -6.504 -26.578 7.68 1 55.91 62 PRO B O 1
ATOM 3411 N N . GLN B 1 63 ? -6.926 -27.75 9.602 1 57.97 63 GLN B N 1
ATOM 3412 C CA . GLN B 1 63 ? -6.129 -28.906 9.219 1 57.97 63 GLN B CA 1
ATOM 3413 C C . GLN B 1 63 ? -6.875 -29.781 8.227 1 57.97 63 GLN B C 1
ATOM 3415 O O . GLN B 1 63 ? -7.973 -30.266 8.523 1 57.97 63 GLN B O 1
ATOM 3420 N N . GLY B 1 64 ? -6.746 -29.547 6.977 1 60.22 64 GLY B N 1
ATOM 3421 C CA . GLY B 1 64 ? -7.41 -30.406 6.012 1 60.22 64 GLY B CA 1
ATOM 3422 C C . GLY B 1 64 ? -6.777 -31.781 5.902 1 60.22 64 GLY B C 1
ATOM 3423 O O . GLY B 1 64 ? -5.773 -32.062 6.562 1 60.22 64 GLY B O 1
ATOM 3424 N N . THR B 1 65 ? -7.555 -32.719 5.301 1 70.12 65 THR B N 1
ATOM 3425 C CA . THR B 1 65 ? -7.059 -34.062 5 1 70.12 65 THR B CA 1
ATOM 3426 C C . THR B 1 65 ? -5.84 -34 4.082 1 70.12 65 THR B C 1
ATOM 3428 O O . THR B 1 65 ? -5.828 -33.219 3.119 1 70.12 65 THR B O 1
ATOM 3431 N N . GLN B 1 66 ? -4.828 -34.719 4.469 1 84.94 66 GLN B N 1
ATOM 3432 C CA . GLN B 1 66 ? -3.586 -34.75 3.705 1 84.94 66 GLN B CA 1
ATOM 3433 C C . GLN B 1 66 ? -3.775 -35.5 2.381 1 84.94 66 GLN B C 1
ATOM 3435 O O . GLN B 1 66 ? -4.43 -36.531 2.33 1 84.94 66 GLN B O 1
ATOM 3440 N N . PHE B 1 67 ? -3.398 -34.906 1.354 1 90.88 67 PHE B N 1
ATOM 3441 C CA . PHE B 1 67 ? -3.414 -35.531 0.034 1 90.88 67 PHE B CA 1
ATOM 3442 C C . PHE B 1 67 ? -2.396 -36.656 -0.046 1 90.88 67 PHE B C 1
ATOM 3444 O O . PHE B 1 67 ? -1.263 -36.531 0.416 1 90.88 67 PHE B O 1
ATOM 3451 N N . ASN B 1 68 ? -2.754 -37.781 -0.611 1 92.5 68 ASN B N 1
ATOM 3452 C CA . ASN B 1 68 ? -1.881 -38.938 -0.594 1 92.5 68 ASN B CA 1
ATOM 3453 C C . ASN B 1 68 ? -1.245 -39.188 -1.959 1 92.5 68 ASN B C 1
ATOM 3455 O O . ASN B 1 68 ? -0.619 -40.219 -2.18 1 92.5 68 ASN B O 1
ATOM 3459 N N . PHE B 1 69 ? -1.511 -38.375 -2.994 1 96.06 69 PHE B N 1
ATOM 3460 C CA . PHE B 1 69 ? -0.87 -38.406 -4.305 1 96.06 69 PHE B CA 1
ATOM 3461 C C . PHE B 1 69 ? -1.339 -39.594 -5.125 1 96.06 69 PHE B C 1
ATOM 3463 O O . PHE B 1 69 ? -0.588 -40.125 -5.945 1 96.06 69 PHE B O 1
ATOM 3470 N N . LYS B 1 70 ? -2.512 -40.031 -4.75 1 96.56 70 LYS B N 1
ATOM 3471 C CA . LYS B 1 70 ? -3.148 -41.094 -5.5 1 96.56 70 LYS B CA 1
ATOM 3472 C C . LYS B 1 70 ? -4.594 -40.75 -5.848 1 96.56 70 LYS B C 1
ATOM 3474 O O . LYS B 1 70 ? -5.242 -39.969 -5.133 1 96.56 70 LYS B O 1
ATOM 3479 N N . HIS B 1 71 ? -4.984 -41.281 -6.969 1 96.75 71 HIS B N 1
ATOM 3480 C CA . HIS B 1 71 ? -6.379 -41.25 -7.402 1 96.75 71 HIS B CA 1
ATOM 3481 C C . HIS B 1 71 ? -6.773 -42.562 -8.039 1 96.75 71 HIS B C 1
ATOM 3483 O O . HIS B 1 71 ? -6.133 -43.031 -8.992 1 96.75 71 HIS B O 1
ATOM 3489 N N . LYS B 1 72 ? -7.816 -43.219 -7.535 1 96.31 72 LYS B N 1
ATOM 3490 C CA . LYS B 1 72 ? -8.242 -44.531 -7.969 1 96.31 72 LYS B CA 1
ATOM 3491 C C . LYS B 1 72 ? -7.062 -45.5 -7.996 1 96.31 72 LYS B C 1
ATOM 3493 O O . LYS B 1 72 ? -6.828 -46.188 -9 1 96.31 72 LYS B O 1
ATOM 3498 N N . ASN B 1 73 ? -6.246 -45.438 -6.988 1 94.69 73 ASN B N 1
ATOM 3499 C CA . ASN B 1 73 ? -5.133 -46.344 -6.695 1 94.69 73 ASN B CA 1
ATOM 3500 C C . ASN B 1 73 ? -3.994 -46.156 -7.699 1 94.69 73 ASN B C 1
ATOM 3502 O O . ASN B 1 73 ? -3.141 -47.031 -7.836 1 94.69 73 ASN B O 1
ATOM 3506 N N . LYS B 1 74 ? -4.012 -45.125 -8.438 1 97.44 74 LYS B N 1
ATOM 3507 C CA . LYS B 1 74 ? -2.918 -44.75 -9.336 1 97.44 74 LYS B CA 1
ATOM 3508 C C . LYS B 1 74 ? -2.23 -43.469 -8.898 1 97.44 74 LYS B C 1
ATOM 3510 O O . LYS B 1 74 ? -2.869 -42.594 -8.336 1 97.44 74 LYS B O 1
ATOM 3515 N N . GLY B 1 75 ? -0.979 -43.438 -9.148 1 97.81 75 GLY B N 1
ATOM 3516 C CA . GLY B 1 75 ? -0.222 -42.25 -8.805 1 97.81 75 GLY B CA 1
ATOM 3517 C C . GLY B 1 75 ? -0.617 -41.031 -9.625 1 97.81 75 GLY B C 1
ATOM 3518 O O . GLY B 1 75 ? -0.881 -41.125 -10.82 1 97.81 75 GLY B O 1
ATOM 3519 N N . VAL B 1 76 ? -0.705 -39.875 -8.984 1 98.56 76 VAL B N 1
ATOM 3520 C CA . VAL B 1 76 ? -1.079 -38.625 -9.672 1 98.56 76 VAL B CA 1
ATOM 3521 C C . VAL B 1 76 ? -0.179 -37.5 -9.211 1 98.56 76 VAL B C 1
ATOM 3523 O O . VAL B 1 76 ? 0.487 -37.594 -8.18 1 98.56 76 VAL B O 1
ATOM 3526 N N . VAL B 1 77 ? -0.105 -36.469 -9.953 1 98.62 77 VAL B N 1
ATOM 3527 C CA . VAL B 1 77 ? 0.544 -35.219 -9.609 1 98.62 77 VAL B CA 1
ATOM 3528 C C . VAL B 1 77 ? -0.429 -34.062 -9.82 1 98.62 77 VAL B C 1
ATOM 3530 O O . VAL B 1 77 ? -1.283 -34.125 -10.711 1 98.62 77 VAL B O 1
ATOM 3533 N N . ARG B 1 78 ? -0.343 -33.062 -8.969 1 98.75 78 ARG B N 1
ATOM 3534 C CA . ARG B 1 78 ? -1.119 -31.859 -9.148 1 98.75 78 ARG B CA 1
ATOM 3535 C C . ARG B 1 78 ? -0.24 -30.719 -9.664 1 98.75 78 ARG B C 1
ATOM 3537 O O . ARG B 1 78 ? 0.737 -30.344 -9.008 1 98.75 78 ARG B O 1
ATOM 3544 N N . ILE B 1 79 ? -0.594 -30.203 -10.844 1 98.88 79 ILE B N 1
ATOM 3545 C CA . ILE B 1 79 ? 0.077 -29.078 -11.492 1 98.88 79 ILE B CA 1
ATOM 3546 C C . ILE B 1 79 ? -0.772 -27.828 -11.352 1 98.88 79 ILE B C 1
ATOM 3548 O O . ILE B 1 79 ? -1.975 -27.844 -11.625 1 98.88 79 ILE B O 1
ATOM 3552 N N . ALA B 1 80 ? -0.102 -26.734 -10.938 1 98.94 80 ALA B N 1
ATOM 3553 C CA . ALA B 1 80 ? -0.878 -25.531 -10.617 1 98.94 80 ALA B CA 1
ATOM 3554 C C . ALA B 1 80 ? -0.29 -24.297 -11.305 1 98.94 80 ALA B C 1
ATOM 3556 O O . ALA B 1 80 ? 0.842 -24.328 -11.789 1 98.94 80 ALA B O 1
ATOM 3557 N N . SER B 1 81 ? -1.114 -23.297 -11.414 1 98.94 81 SER B N 1
ATOM 3558 C CA . SER B 1 81 ? -0.735 -21.969 -11.852 1 98.94 81 SER B CA 1
ATOM 3559 C C . SER B 1 81 ? -1.218 -20.906 -10.867 1 98.94 81 SER B C 1
ATOM 3561 O O . SER B 1 81 ? -2.33 -20.984 -10.344 1 98.94 81 SER B O 1
ATOM 3563 N N . TRP B 1 82 ? -0.305 -19.938 -10.602 1 98.94 82 TRP B N 1
ATOM 3564 C CA . TRP B 1 82 ? -0.685 -18.891 -9.664 1 98.94 82 TRP B CA 1
ATOM 3565 C C . TRP B 1 82 ? -0.025 -17.562 -10.039 1 98.94 82 TRP B C 1
ATOM 3567 O O . TRP B 1 82 ? 1.195 -17.422 -9.93 1 98.94 82 TRP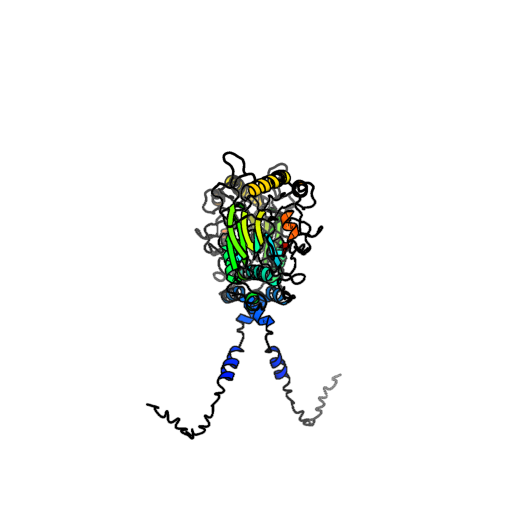 B O 1
ATOM 3577 N N . ASN B 1 83 ? -0.851 -16.625 -10.484 1 98.75 83 ASN B N 1
ATOM 3578 C CA . ASN B 1 83 ? -0.382 -15.242 -10.578 1 98.75 83 ASN B CA 1
ATOM 3579 C C . ASN B 1 83 ? -0.287 -14.586 -9.203 1 98.75 83 ASN B C 1
ATOM 3581 O O . ASN B 1 83 ? -1.305 -14.359 -8.547 1 98.75 83 ASN B O 1
ATOM 3585 N N . VAL B 1 84 ? 0.958 -14.211 -8.797 1 98.44 84 VAL B N 1
ATOM 3586 C CA . VAL B 1 84 ? 1.18 -13.789 -7.418 1 98.44 84 VAL B CA 1
ATOM 3587 C C . VAL B 1 84 ? 1.298 -12.273 -7.352 1 98.44 84 VAL B C 1
ATOM 3589 O O . VAL B 1 84 ? 1.737 -11.719 -6.34 1 98.44 84 VAL B O 1
ATOM 3592 N N . GLU B 1 85 ? 0.924 -11.602 -8.312 1 96.94 85 GLU B N 1
ATOM 3593 C CA . GLU B 1 85 ? 0.719 -10.156 -8.383 1 96.94 85 GLU B CA 1
ATOM 3594 C C . GLU B 1 85 ? 1.952 -9.406 -7.891 1 96.94 85 GLU B C 1
ATOM 3596 O O . GLU B 1 85 ? 2.029 -9.023 -6.723 1 96.94 85 GLU B O 1
ATOM 3601 N N . ARG B 1 86 ? 2.814 -9.055 -8.672 1 95.62 86 ARG B N 1
ATOM 3602 C CA . ARG B 1 86 ? 4 -8.242 -8.414 1 95.62 86 ARG B CA 1
ATOM 3603 C C . ARG B 1 86 ? 4.797 -8.789 -7.238 1 95.62 86 ARG B C 1
ATOM 3605 O O . ARG B 1 86 ? 5.055 -8.078 -6.266 1 95.62 86 ARG B O 1
ATOM 3612 N N . PHE B 1 87 ? 5.188 -10.008 -7.32 1 97.5 87 PHE B N 1
ATOM 3613 C CA . PHE B 1 87 ? 5.863 -10.75 -6.262 1 97.5 87 PHE B CA 1
ATOM 3614 C C . PHE B 1 87 ? 7.355 -10.43 -6.25 1 97.5 87 PHE B C 1
ATOM 3616 O O . PHE B 1 87 ? 8.148 -11.125 -6.891 1 97.5 87 PHE B O 1
ATOM 3623 N N . ASP B 1 88 ? 7.715 -9.414 -5.477 1 96.25 88 ASP B N 1
ATOM 3624 C CA . ASP B 1 88 ? 9.125 -9.047 -5.352 1 96.25 88 ASP B CA 1
ATOM 3625 C C . ASP B 1 88 ? 9.711 -9.555 -4.039 1 96.25 88 ASP B C 1
ATOM 3627 O O . ASP B 1 88 ? 9.055 -10.289 -3.303 1 96.25 88 ASP B O 1
ATOM 3631 N N . GLU B 1 89 ? 10.898 -9.227 -3.811 1 95.25 89 GLU B N 1
ATOM 3632 C CA . GLU B 1 89 ? 11.609 -9.727 -2.637 1 95.25 89 GLU B CA 1
ATOM 3633 C C . GLU B 1 89 ? 10.961 -9.227 -1.348 1 95.25 89 GLU B C 1
ATOM 3635 O O . GLU B 1 89 ? 10.859 -9.969 -0.37 1 95.25 89 GLU B O 1
ATOM 3640 N N . ASP B 1 90 ? 10.562 -7.934 -1.278 1 92.81 90 ASP B N 1
ATOM 3641 C CA . ASP B 1 90 ? 9.906 -7.383 -0.097 1 92.81 90 ASP B CA 1
ATOM 3642 C C . ASP B 1 90 ? 8.633 -8.156 0.233 1 92.81 90 ASP B C 1
ATOM 3644 O O . ASP B 1 90 ? 8.367 -8.461 1.398 1 92.81 90 ASP B O 1
ATOM 3648 N N . LYS B 1 91 ? 7.836 -8.406 -0.784 1 95.56 91 LYS B N 1
ATOM 3649 C CA . LYS B 1 91 ? 6.613 -9.195 -0.606 1 95.56 91 LYS B CA 1
ATOM 3650 C C . LYS B 1 91 ? 6.934 -10.609 -0.135 1 95.56 91 LYS B C 1
ATOM 3652 O O . LYS B 1 91 ? 6.277 -11.133 0.766 1 95.56 91 LYS B O 1
ATOM 3657 N N . ALA B 1 92 ? 7.93 -11.234 -0.701 1 96.5 92 ALA B N 1
ATOM 3658 C CA . ALA B 1 92 ? 8.328 -12.586 -0.313 1 96.5 92 ALA B CA 1
ATOM 3659 C C . ALA B 1 92 ? 8.828 -12.617 1.129 1 96.5 92 ALA B C 1
ATOM 3661 O O . ALA B 1 92 ? 8.695 -13.633 1.815 1 96.5 92 ALA B O 1
ATOM 3662 N N . ASN B 1 93 ? 9.367 -11.523 1.543 1 92.81 93 ASN B N 1
ATOM 3663 C CA . ASN B 1 93 ? 9.938 -11.453 2.887 1 92.81 93 ASN B CA 1
ATOM 3664 C C . ASN B 1 93 ? 8.859 -11.195 3.936 1 92.81 93 ASN B C 1
ATOM 3666 O O . ASN B 1 93 ? 9.109 -11.336 5.133 1 92.81 93 ASN B O 1
ATOM 3670 N N . ASN B 1 94 ? 7.727 -10.742 3.523 1 91.06 94 ASN B N 1
ATOM 3671 C CA . ASN B 1 94 ? 6.617 -10.68 4.465 1 91.06 94 ASN B CA 1
ATOM 3672 C C . ASN B 1 94 ? 6.242 -12.062 4.988 1 91.06 94 ASN B C 1
ATOM 3674 O O . ASN B 1 94 ? 5.883 -12.953 4.211 1 91.06 94 ASN B O 1
ATOM 3678 N N . PRO B 1 95 ? 6.301 -12.273 6.266 1 87.75 95 PRO B N 1
ATOM 3679 C CA . PRO B 1 95 ? 6.082 -13.625 6.789 1 87.75 95 PRO B CA 1
ATOM 3680 C C . PRO B 1 95 ? 4.68 -14.156 6.5 1 87.75 95 PRO B C 1
ATOM 3682 O O . PRO B 1 95 ? 4.5 -15.359 6.305 1 87.75 95 PRO B O 1
ATOM 3685 N N . GLY B 1 96 ? 3.711 -13.258 6.52 1 89 96 GLY B N 1
ATOM 3686 C CA . GLY B 1 96 ? 2.363 -13.688 6.176 1 89 96 GLY B CA 1
ATOM 3687 C C . GLY B 1 96 ? 2.244 -14.203 4.754 1 89 96 GLY B C 1
ATOM 3688 O O . GLY B 1 96 ? 1.626 -15.242 4.516 1 89 96 GLY B O 1
ATOM 3689 N N . VAL B 1 97 ? 2.844 -13.484 3.867 1 95.06 97 VAL B N 1
ATOM 3690 C CA . VAL B 1 97 ? 2.807 -13.891 2.465 1 95.06 97 VAL B CA 1
ATOM 3691 C C . VAL B 1 97 ? 3.521 -15.227 2.289 1 95.06 97 VAL B C 1
ATOM 3693 O O . VAL B 1 97 ? 2.979 -16.156 1.682 1 95.06 97 VAL B O 1
ATOM 3696 N N . ARG B 1 98 ? 4.719 -15.289 2.791 1 95.44 98 ARG B N 1
ATOM 3697 C CA . ARG B 1 98 ? 5.527 -16.5 2.65 1 95.44 98 ARG B CA 1
ATOM 3698 C C . ARG B 1 98 ? 4.812 -17.703 3.236 1 95.44 98 ARG B C 1
ATOM 3700 O O . ARG B 1 98 ? 4.805 -18.781 2.633 1 95.44 98 ARG B O 1
ATOM 3707 N N . GLU B 1 99 ? 4.227 -17.531 4.352 1 91.88 99 GLU B N 1
ATOM 3708 C CA . GLU B 1 99 ? 3.498 -18.609 5 1 91.88 99 GLU B CA 1
ATOM 3709 C C . GLU B 1 99 ? 2.311 -19.062 4.152 1 91.88 99 GLU B C 1
ATOM 3711 O O . GLU B 1 99 ? 2.1 -20.266 3.951 1 91.88 99 GLU B O 1
ATOM 3716 N N . VAL B 1 100 ? 1.542 -18.125 3.732 1 94.75 100 VAL B N 1
ATOM 3717 C CA . VAL B 1 100 ? 0.346 -18.453 2.961 1 94.75 100 VAL B CA 1
ATOM 3718 C C . VAL B 1 100 ? 0.738 -19.188 1.684 1 94.75 100 VAL B C 1
ATOM 3720 O O . VAL B 1 100 ? 0.136 -20.219 1.341 1 94.75 100 VAL B O 1
ATOM 3723 N N . VAL B 1 101 ? 1.727 -18.719 0.988 1 98.06 101 VAL B N 1
ATOM 3724 C CA . VAL B 1 101 ? 2.137 -19.344 -0.265 1 98.06 101 VAL B CA 1
ATOM 3725 C C . VAL B 1 101 ? 2.604 -20.781 0 1 98.06 101 VAL B C 1
ATOM 3727 O O . VAL B 1 101 ? 2.148 -21.719 -0.655 1 98.06 101 VAL B O 1
ATOM 3730 N N . CYS B 1 102 ? 3.471 -20.953 0.954 1 97.25 102 CYS B N 1
ATOM 3731 C CA . CYS B 1 102 ? 4.008 -22.281 1.264 1 97.25 102 CYS B CA 1
ATOM 3732 C C . CYS B 1 102 ? 2.904 -23.219 1.712 1 97.25 102 CYS B C 1
ATOM 3734 O O . CYS B 1 102 ? 2.811 -24.344 1.22 1 97.25 102 CYS B O 1
ATOM 3736 N N . MET B 1 103 ? 2.072 -22.75 2.584 1 94.44 103 MET B N 1
ATOM 3737 C CA . MET B 1 103 ? 1.031 -23.625 3.127 1 94.44 103 MET B CA 1
ATOM 3738 C C . MET B 1 103 ? 0.002 -23.969 2.057 1 94.44 103 MET B C 1
ATOM 3740 O O . MET B 1 103 ? -0.546 -25.078 2.057 1 94.44 103 MET B O 1
ATOM 3744 N N . THR B 1 104 ? -0.327 -23.047 1.195 1 96.81 104 THR B N 1
ATOM 3745 C CA . THR B 1 104 ? -1.224 -23.344 0.085 1 96.81 104 THR B CA 1
ATOM 3746 C C . THR B 1 104 ? -0.681 -24.516 -0.749 1 96.81 104 THR B C 1
ATOM 3748 O O . THR B 1 104 ? -1.425 -25.422 -1.107 1 96.81 104 THR B O 1
ATOM 3751 N N . ILE B 1 105 ? 0.596 -24.484 -1.021 1 97.88 105 ILE B N 1
ATOM 3752 C CA . ILE B 1 105 ? 1.248 -25.516 -1.808 1 97.88 105 ILE B CA 1
ATOM 3753 C C . ILE B 1 105 ? 1.183 -26.844 -1.059 1 97.88 105 ILE B C 1
ATOM 3755 O O . ILE B 1 105 ? 0.758 -27.859 -1.617 1 97.88 105 ILE B O 1
ATOM 3759 N N . LEU B 1 106 ? 1.498 -26.828 0.183 1 96.38 106 LEU B N 1
ATOM 3760 C CA . LEU B 1 106 ? 1.602 -28.047 0.993 1 96.38 106 LEU B CA 1
ATOM 3761 C C . LEU B 1 106 ? 0.223 -28.641 1.263 1 96.38 106 LEU B C 1
ATOM 3763 O O . LEU B 1 106 ? 0.002 -29.828 1.041 1 96.38 106 LEU B O 1
ATOM 3767 N N . GLU B 1 107 ? -0.694 -27.812 1.668 1 94.81 107 GLU B N 1
ATOM 3768 C CA . GLU B 1 107 ? -2.025 -28.266 2.061 1 94.81 107 GLU B CA 1
ATOM 3769 C C . GLU B 1 107 ? -2.773 -28.875 0.876 1 94.81 107 GLU B C 1
ATOM 3771 O O . GLU B 1 107 ? -3.592 -29.781 1.05 1 94.81 107 GLU B O 1
ATOM 3776 N N . ASN B 1 108 ? -2.492 -28.453 -0.27 1 96.06 108 ASN B N 1
ATOM 3777 C CA . ASN B 1 108 ? -3.25 -28.891 -1.438 1 96.06 108 ASN B CA 1
ATOM 3778 C C . ASN B 1 108 ? -2.494 -29.953 -2.229 1 96.06 108 ASN B C 1
ATOM 3780 O O . ASN B 1 108 ? -2.965 -30.406 -3.273 1 96.06 108 ASN B O 1
ATOM 3784 N N . GLY B 1 109 ? -1.368 -30.281 -1.815 1 96.69 109 GLY B N 1
ATOM 3785 C CA . GLY B 1 109 ? -0.59 -31.344 -2.436 1 96.69 109 GLY B CA 1
ATOM 3786 C C . GLY B 1 109 ? -0.092 -30.984 -3.824 1 96.69 109 GLY B C 1
ATOM 3787 O O . GLY B 1 109 ? -0.065 -31.828 -4.719 1 96.69 109 GLY B O 1
ATOM 3788 N N . LEU B 1 110 ? 0.26 -29.766 -4.012 1 98.19 110 LEU B N 1
ATOM 3789 C CA . LEU B 1 110 ? 0.766 -29.344 -5.312 1 98.19 110 LEU B CA 1
ATOM 3790 C C . LEU B 1 110 ? 2.188 -29.859 -5.531 1 98.19 110 LEU B C 1
ATOM 3792 O O . LEU B 1 110 ? 3.004 -29.844 -4.605 1 98.19 110 LEU B O 1
ATOM 3796 N N . GLY B 1 111 ? 2.453 -30.328 -6.75 1 98.69 111 GLY B N 1
ATOM 3797 C CA . GLY B 1 111 ? 3.779 -30.828 -7.059 1 98.69 111 GLY B CA 1
ATOM 3798 C C . GLY B 1 111 ? 4.586 -29.906 -7.945 1 98.69 111 GLY B C 1
ATOM 3799 O O . GLY B 1 111 ? 5.82 -29.891 -7.891 1 98.69 111 GLY B O 1
ATOM 3800 N N . LEU B 1 112 ? 3.922 -29.234 -8.766 1 98.88 112 LEU B N 1
ATOM 3801 C CA . LEU B 1 112 ? 4.516 -28.25 -9.672 1 98.88 112 LEU B CA 1
ATOM 3802 C C . LEU B 1 112 ? 3.631 -27.016 -9.797 1 98.88 112 LEU B C 1
ATOM 3804 O O . LEU B 1 112 ? 2.424 -27.141 -10.023 1 98.88 112 LEU B O 1
ATOM 3808 N N . VAL B 1 113 ? 4.238 -25.859 -9.57 1 98.94 113 VAL B N 1
ATOM 3809 C CA . VAL B 1 113 ? 3.471 -24.609 -9.664 1 98.94 113 VAL B CA 1
ATOM 3810 C C . VAL B 1 113 ? 4.164 -23.656 -10.625 1 98.94 113 VAL B C 1
ATOM 3812 O O . VAL B 1 113 ? 5.352 -23.359 -10.477 1 98.94 113 VAL B O 1
ATOM 3815 N N . ALA B 1 114 ? 3.428 -23.203 -11.641 1 98.94 114 ALA B N 1
ATOM 3816 C CA . ALA B 1 114 ? 3.867 -22.094 -12.484 1 98.94 114 ALA B CA 1
ATOM 3817 C C . ALA B 1 114 ? 3.436 -20.75 -11.898 1 98.94 114 ALA B C 1
ATOM 3819 O O . ALA B 1 114 ? 2.252 -20.531 -11.633 1 98.94 114 ALA B O 1
ATOM 3820 N N . PHE B 1 115 ? 4.395 -19.875 -11.695 1 98.81 115 PHE B N 1
ATOM 3821 C CA . PHE B 1 115 ? 4.105 -18.578 -11.125 1 98.81 115 PHE B CA 1
ATOM 3822 C C . PHE B 1 115 ? 4.234 -17.484 -12.18 1 98.81 115 PHE B C 1
ATOM 3824 O O . PHE B 1 115 ? 5.164 -17.5 -12.992 1 98.81 115 PHE B O 1
ATOM 3831 N N . GLN B 1 116 ? 3.256 -16.594 -12.211 1 98.25 116 GLN B N 1
ATOM 3832 C CA . GLN B 1 116 ? 3.332 -15.383 -13.023 1 98.25 116 GLN B CA 1
ATOM 3833 C C . GLN B 1 116 ? 3.504 -14.141 -12.156 1 98.25 116 GLN B C 1
ATOM 3835 O O . GLN B 1 116 ? 3.27 -14.188 -10.945 1 98.25 116 GLN B O 1
ATOM 3840 N N . GLU B 1 117 ? 3.984 -13.047 -12.719 1 97.44 117 GLU B N 1
ATOM 3841 C CA . GLU B 1 117 ? 4.137 -11.719 -12.141 1 97.44 117 GLU B CA 1
ATOM 3842 C C . GLU B 1 117 ? 5.137 -11.734 -10.984 1 97.44 117 GLU B C 1
ATOM 3844 O O . GLU B 1 117 ? 4.902 -11.117 -9.945 1 97.44 117 GLU B O 1
ATOM 3849 N N . LEU B 1 118 ? 6.156 -12.5 -11.242 1 97.81 118 LEU B N 1
ATOM 3850 C CA . LEU B 1 118 ? 7.328 -12.312 -10.391 1 97.81 118 LEU B CA 1
ATOM 3851 C C . LEU B 1 118 ? 8.047 -11.008 -10.734 1 97.81 118 LEU B C 1
ATOM 3853 O O . LEU B 1 118 ? 8.273 -10.711 -11.906 1 97.81 118 LEU B O 1
ATOM 3857 N N . ALA B 1 119 ? 8.336 -10.188 -9.703 1 96.81 119 ALA B N 1
ATOM 3858 C CA . ALA B 1 119 ? 8.938 -8.883 -9.922 1 96.81 119 ALA B CA 1
ATOM 3859 C C . ALA B 1 119 ? 10.422 -8.891 -9.547 1 96.81 119 ALA B C 1
ATOM 3861 O O . ALA B 1 119 ? 11.102 -7.871 -9.656 1 96.81 119 ALA B O 1
ATOM 3862 N N . ASP B 1 120 ? 10.898 -10 -9.023 1 94.56 120 ASP B N 1
ATOM 3863 C CA . ASP B 1 120 ? 12.281 -10.219 -8.641 1 94.56 120 ASP B CA 1
ATOM 3864 C C . ASP B 1 120 ? 12.688 -11.68 -8.828 1 94.56 120 ASP B C 1
ATOM 3866 O O . ASP B 1 120 ? 11.953 -12.586 -8.422 1 94.56 120 ASP B O 1
ATOM 3870 N N . LYS B 1 121 ? 13.844 -11.93 -9.352 1 92.19 121 LYS B N 1
ATOM 3871 C CA . LYS B 1 121 ? 14.297 -13.289 -9.641 1 92.19 121 LYS B CA 1
ATOM 3872 C C . LYS B 1 121 ? 14.5 -14.086 -8.359 1 92.19 121 LYS B C 1
ATOM 3874 O O . LYS B 1 121 ? 14.32 -15.305 -8.344 1 92.19 121 LYS B O 1
ATOM 3879 N N . MET B 1 122 ? 14.82 -13.383 -7.344 1 94.94 122 MET B N 1
ATOM 3880 C CA . MET B 1 122 ? 15.18 -14.062 -6.105 1 94.94 122 MET B CA 1
ATOM 3881 C C . MET B 1 122 ? 13.945 -14.297 -5.238 1 94.94 122 MET B C 1
ATOM 3883 O O . MET B 1 122 ? 13.992 -15.055 -4.27 1 94.94 122 MET B O 1
ATOM 3887 N N . ALA B 1 123 ? 12.852 -13.688 -5.578 1 97.19 123 ALA B N 1
ATOM 3888 C CA . ALA B 1 123 ? 11.656 -13.75 -4.734 1 97.19 123 ALA B CA 1
ATOM 3889 C C . ALA B 1 123 ? 11.172 -15.18 -4.574 1 97.19 123 ALA B C 1
ATOM 3891 O O . ALA B 1 123 ? 10.891 -15.633 -3.461 1 97.19 123 ALA B O 1
ATOM 3892 N N . LEU B 1 124 ? 11.109 -15.906 -5.664 1 98 124 LEU B N 1
ATOM 3893 C CA . LEU B 1 124 ? 10.594 -17.266 -5.633 1 98 124 LEU B CA 1
ATOM 3894 C C . LEU B 1 124 ? 11.539 -18.188 -4.867 1 98 124 LEU B C 1
ATOM 3896 O O . LEU B 1 124 ? 11.109 -19.188 -4.281 1 98 124 LEU B O 1
ATOM 3900 N N . GLU B 1 125 ? 12.805 -17.859 -4.824 1 98 125 GLU B N 1
ATOM 3901 C CA . GLU B 1 125 ? 13.789 -18.625 -4.062 1 98 125 GLU B CA 1
ATOM 3902 C C . GLU B 1 125 ? 13.461 -18.609 -2.572 1 98 125 GLU B C 1
ATOM 3904 O O . GLU B 1 125 ? 13.719 -19.594 -1.865 1 98 125 GLU B O 1
ATOM 3909 N N . LYS B 1 126 ? 12.938 -17.531 -2.111 1 97.5 126 LYS B N 1
ATOM 3910 C CA . LYS B 1 126 ? 12.555 -17.438 -0.705 1 97.5 126 LYS B CA 1
ATOM 3911 C C . LYS B 1 126 ? 11.469 -18.453 -0.359 1 97.5 126 LYS B C 1
ATOM 3913 O O . LYS B 1 126 ? 11.477 -19.031 0.73 1 97.5 126 LYS B O 1
ATOM 3918 N N . ILE B 1 127 ? 10.562 -18.625 -1.235 1 98.38 127 ILE B N 1
ATOM 3919 C CA . ILE B 1 127 ? 9.508 -19.609 -1.046 1 98.38 127 ILE B CA 1
ATOM 3920 C C . ILE B 1 127 ? 10.117 -21.016 -1.044 1 98.38 127 ILE B C 1
ATOM 3922 O O . ILE B 1 127 ? 9.797 -21.828 -0.179 1 98.38 127 ILE B O 1
ATOM 3926 N N . CYS B 1 128 ? 10.953 -21.234 -2.035 1 98.62 128 CYS B N 1
ATOM 3927 C CA . CYS B 1 128 ? 11.625 -22.516 -2.15 1 98.62 128 CYS B CA 1
ATOM 3928 C C . CYS B 1 128 ? 12.398 -22.844 -0.877 1 98.62 128 CYS B C 1
ATOM 3930 O O . CYS B 1 128 ? 12.32 -23.969 -0.375 1 98.62 128 CYS B O 1
ATOM 3932 N N . GLU B 1 129 ? 13.109 -21.875 -0.358 1 98.25 129 GLU B N 1
ATOM 3933 C CA . GLU B 1 129 ? 13.891 -22.062 0.864 1 98.25 129 GLU B CA 1
ATOM 3934 C C . GLU B 1 129 ? 12.984 -22.391 2.051 1 98.25 129 GLU B C 1
ATOM 3936 O O . GLU B 1 129 ? 13.289 -23.281 2.838 1 98.25 129 GLU B O 1
ATOM 3941 N N . GLU B 1 130 ? 11.922 -21.719 2.18 1 97 130 GLU B N 1
ATOM 3942 C CA . GLU B 1 130 ? 11.008 -21.953 3.291 1 97 130 GLU B CA 1
ATOM 3943 C C . GLU B 1 130 ? 10.375 -23.344 3.207 1 97 130 GLU B C 1
ATOM 3945 O O . GLU B 1 130 ? 10.125 -23.969 4.234 1 97 130 GLU B O 1
ATOM 3950 N N . LEU B 1 131 ? 10.078 -23.781 2.043 1 98.12 131 LEU B N 1
ATOM 3951 C CA . LEU B 1 131 ? 9.523 -25.109 1.866 1 98.12 131 LEU B CA 1
ATOM 3952 C C . LEU B 1 131 ? 10.531 -26.188 2.262 1 98.12 131 LEU B C 1
ATOM 3954 O O . LEU B 1 131 ? 10.172 -27.203 2.857 1 98.12 131 LEU B O 1
ATOM 3958 N N . ASN B 1 132 ? 11.766 -25.953 1.941 1 98.56 132 ASN B N 1
ATOM 3959 C CA . ASN B 1 132 ? 12.82 -26.938 2.186 1 98.56 132 ASN B CA 1
ATOM 3960 C C . ASN B 1 132 ? 13.328 -26.859 3.621 1 98.56 132 ASN B C 1
ATOM 3962 O O . ASN B 1 132 ? 13.648 -27.891 4.223 1 98.56 132 ASN B O 1
ATOM 3966 N N . THR B 1 133 ? 13.508 -25.625 4.109 1 97.38 133 THR B N 1
ATOM 3967 C CA . THR B 1 133 ? 13.984 -25.344 5.461 1 97.38 133 THR B CA 1
ATOM 3968 C C . THR B 1 133 ? 13.023 -24.422 6.195 1 97.38 133 THR B C 1
ATOM 3970 O O . THR B 1 133 ? 13.289 -23.219 6.332 1 97.38 133 THR B O 1
ATOM 3973 N N . PRO B 1 134 ? 11.969 -25.109 6.742 1 94.25 134 PRO B N 1
ATOM 3974 C CA . PRO B 1 134 ? 10.914 -24.297 7.348 1 94.25 134 PRO B CA 1
ATOM 3975 C C . PRO B 1 134 ? 11.414 -23.453 8.523 1 94.25 134 PRO B C 1
ATOM 3977 O O . PRO B 1 134 ? 12.102 -23.969 9.406 1 94.25 134 PRO B O 1
ATOM 3980 N N . SER B 1 135 ? 11.133 -22.172 8.484 1 87.25 135 SER B N 1
ATOM 3981 C CA . SER B 1 135 ? 11.516 -21.25 9.547 1 87.25 135 SER B CA 1
ATOM 3982 C C . SER B 1 135 ? 10.297 -20.625 10.211 1 87.25 135 SER B C 1
ATOM 3984 O O . SER B 1 135 ? 10.367 -20.203 11.367 1 87.25 135 SER B O 1
ATOM 3986 N N . LEU B 1 136 ? 9.188 -20.625 9.562 1 83.31 136 LEU B N 1
ATOM 3987 C CA . LEU B 1 136 ? 7.961 -20.031 10.078 1 83.31 136 LEU B CA 1
ATOM 3988 C C . LEU B 1 136 ? 7.141 -21.062 10.852 1 83.31 136 LEU B C 1
ATOM 3990 O O . LEU B 1 136 ? 7.227 -22.25 10.586 1 83.31 136 LEU B O 1
ATOM 3994 N N . SER B 1 137 ? 6.316 -20.594 11.719 1 76.69 137 SER B N 1
ATOM 3995 C CA . SER B 1 137 ? 5.625 -21.453 12.672 1 76.69 137 SER B CA 1
ATOM 3996 C C . SER B 1 137 ? 4.734 -22.469 11.961 1 76.69 137 SER B C 1
ATOM 3998 O O . SER B 1 137 ? 4.828 -23.672 12.211 1 76.69 137 SER B O 1
ATOM 4000 N N . CYS B 1 138 ? 3.9 -22.016 11.062 1 81.69 138 CYS B N 1
ATOM 4001 C CA . CYS B 1 138 ? 2.949 -22.906 10.406 1 81.69 138 CYS B CA 1
ATOM 4002 C C . CYS B 1 138 ? 3.67 -23.922 9.523 1 81.69 138 CYS B C 1
ATOM 4004 O O . CYS B 1 138 ? 3.275 -25.094 9.461 1 81.69 138 CYS B O 1
ATOM 4006 N N . THR B 1 139 ? 4.703 -23.469 8.836 1 89.94 139 THR B N 1
ATOM 4007 C CA . THR B 1 139 ? 5.426 -24.375 7.957 1 89.94 139 THR B CA 1
ATOM 4008 C C . THR B 1 139 ? 6.207 -25.406 8.766 1 89.94 139 THR B C 1
ATOM 4010 O O . THR B 1 139 ? 6.301 -26.578 8.367 1 89.94 139 THR B O 1
ATOM 4013 N N . LYS B 1 140 ? 6.703 -25 9.906 1 86.62 140 LYS B N 1
ATOM 4014 C CA . LYS B 1 140 ? 7.414 -25.922 10.781 1 86.62 140 LYS B CA 1
ATOM 4015 C C . LYS B 1 140 ? 6.477 -27 11.32 1 86.62 140 LYS B C 1
ATOM 4017 O O . LYS B 1 140 ? 6.875 -28.156 11.477 1 86.62 140 LYS B O 1
ATOM 4022 N N . LYS B 1 141 ? 5.305 -26.609 11.562 1 83.62 141 LYS B N 1
ATOM 4023 C CA . LYS B 1 141 ? 4.348 -27.5 12.219 1 83.62 141 LYS B CA 1
ATOM 4024 C C . LYS B 1 141 ? 3.676 -28.422 11.203 1 83.62 141 LYS B C 1
ATOM 4026 O O . LYS B 1 141 ? 2.934 -29.328 11.586 1 83.62 141 LYS B O 1
ATOM 4031 N N . TRP B 1 142 ? 3.939 -28.188 9.953 1 90.12 142 TRP B N 1
ATOM 4032 C CA . TRP B 1 142 ? 3.336 -29.031 8.93 1 90.12 142 TRP B CA 1
ATOM 4033 C C . TRP B 1 142 ? 3.83 -30.469 9.047 1 90.12 142 TRP B C 1
ATOM 4035 O O . TRP B 1 142 ? 5.039 -30.719 9.078 1 90.12 142 TRP B O 1
ATOM 4045 N N . HIS B 1 143 ? 2.836 -31.438 9.07 1 89.44 143 HIS B N 1
ATOM 4046 C CA . HIS B 1 143 ? 3.205 -32.812 9.305 1 89.44 143 HIS B CA 1
ATOM 4047 C C . HIS B 1 143 ? 2.963 -33.688 8.062 1 89.44 143 HIS B C 1
ATOM 4049 O O . HIS B 1 143 ? 3.268 -34.875 8.055 1 89.44 143 HIS B O 1
ATOM 4055 N N . GLY B 1 144 ? 2.451 -33.094 7.07 1 92.38 144 GLY B N 1
ATOM 4056 C CA . GLY B 1 144 ? 2.242 -33.844 5.836 1 92.38 144 GLY B CA 1
ATOM 4057 C C . GLY B 1 144 ? 3.49 -33.938 4.98 1 92.38 144 GLY B C 1
ATOM 4058 O O . GLY B 1 144 ? 4.605 -33.75 5.477 1 92.38 144 GLY B O 1
ATOM 4059 N N . HIS B 1 145 ? 3.236 -34.312 3.764 1 94.56 145 HIS B N 1
ATOM 4060 C CA . HIS B 1 145 ? 4.348 -34.406 2.824 1 94.56 145 HIS B CA 1
ATOM 4061 C C . HIS B 1 145 ? 5.016 -33.062 2.615 1 94.56 145 HIS B C 1
ATOM 4063 O O . HIS B 1 145 ? 4.379 -32.094 2.145 1 94.56 145 HIS B O 1
ATOM 4069 N N . ARG B 1 146 ? 6.23 -32.875 2.844 1 94.81 146 ARG B N 1
ATOM 4070 C CA . ARG B 1 146 ? 6.957 -31.625 2.738 1 94.81 146 ARG B CA 1
ATOM 4071 C C . ARG B 1 146 ? 7.617 -31.484 1.37 1 94.81 146 ARG B C 1
ATOM 4073 O O . ARG B 1 146 ? 7.57 -30.422 0.758 1 94.81 146 ARG B O 1
ATOM 4080 N N . GLY B 1 147 ? 8.336 -32.531 1.014 1 97 147 GLY B N 1
ATOM 4081 C CA . GLY B 1 147 ? 8.922 -32.531 -0.318 1 97 147 GLY B CA 1
ATOM 4082 C C . GLY B 1 147 ? 10.344 -32.031 -0.349 1 97 147 GLY B C 1
ATOM 4083 O O . GLY B 1 147 ? 10.938 -31.766 0.699 1 97 147 GLY B O 1
ATOM 4084 N N . GLU B 1 148 ? 10.992 -32.062 -1.583 1 98.62 148 GLU B N 1
ATOM 4085 C CA . GLU B 1 148 ? 12.266 -31.469 -1.97 1 98.62 148 GLU B CA 1
ATOM 4086 C C . GLU B 1 148 ? 12.102 -30.531 -3.154 1 98.62 148 GLU B C 1
ATOM 4088 O O . GLU B 1 148 ? 12.047 -30.969 -4.305 1 98.62 148 GLU B O 1
ATOM 4093 N N . TRP B 1 149 ? 12.203 -29.266 -2.836 1 98.81 149 TRP B N 1
ATOM 4094 C CA . TRP B 1 149 ? 11.719 -28.297 -3.801 1 98.81 149 TRP B CA 1
ATOM 4095 C C . TRP B 1 149 ? 12.875 -27.641 -4.543 1 98.81 149 TRP B C 1
ATOM 4097 O O . TRP B 1 149 ? 13.922 -27.359 -3.953 1 98.81 149 TRP B O 1
ATOM 4107 N N . LYS B 1 150 ? 12.641 -27.422 -5.836 1 98.69 150 LYS B N 1
ATOM 4108 C CA . LYS B 1 150 ? 13.555 -26.719 -6.73 1 98.69 150 LYS B CA 1
ATOM 4109 C C . LYS B 1 150 ? 12.828 -25.625 -7.508 1 98.69 150 LYS B C 1
ATOM 4111 O O . LYS B 1 150 ? 11.602 -25.641 -7.625 1 98.69 150 LYS B O 1
ATOM 4116 N N . VAL B 1 151 ? 13.625 -24.625 -7.945 1 98.31 151 VAL B N 1
ATOM 4117 C CA . VAL B 1 151 ? 13.016 -23.469 -8.602 1 98.31 151 VAL B CA 1
ATOM 4118 C C . VAL B 1 151 ? 13.758 -23.156 -9.891 1 98.31 151 VAL B C 1
ATOM 4120 O O . VAL B 1 151 ? 14.977 -23.344 -9.977 1 98.31 151 VAL B O 1
ATOM 4123 N N . VAL B 1 152 ? 13.023 -22.828 -10.945 1 98.12 152 VAL B N 1
ATOM 4124 C CA . VAL B 1 152 ? 13.539 -22.266 -12.195 1 98.12 152 VAL B CA 1
ATOM 4125 C C . VAL B 1 152 ? 12.836 -20.953 -12.492 1 98.12 152 VAL B C 1
ATOM 4127 O O . VAL B 1 152 ? 11.602 -20.891 -12.531 1 98.12 152 VAL B O 1
ATOM 4130 N N . VAL B 1 153 ? 13.617 -19.875 -12.688 1 98 153 VAL B N 1
ATOM 4131 C CA . VAL B 1 153 ? 13.039 -18.562 -12.969 1 98 153 VAL B CA 1
ATOM 4132 C C . VAL B 1 153 ? 13.477 -18.094 -14.359 1 98 153 VAL B C 1
ATOM 4134 O O . VAL B 1 153 ? 14.633 -18.266 -14.742 1 98 153 VAL B O 1
ATOM 4137 N N . SER B 1 154 ? 12.609 -17.547 -15.039 1 96.94 154 SER B N 1
ATOM 4138 C CA . SER B 1 154 ? 12.875 -17.094 -16.406 1 96.94 154 SER B CA 1
ATOM 4139 C C . SER B 1 154 ? 13.727 -15.828 -16.406 1 96.94 154 SER B C 1
ATOM 4141 O O . SER B 1 154 ? 13.906 -15.188 -15.359 1 96.94 154 SER B O 1
ATOM 4143 N N . GLU B 1 155 ? 14.273 -15.5 -17.609 1 94.25 155 GLU B N 1
ATOM 4144 C CA . GLU B 1 155 ? 14.641 -14.109 -17.875 1 94.25 155 GLU B CA 1
ATOM 4145 C C . GLU B 1 155 ? 13.406 -13.219 -17.953 1 94.25 155 GLU B C 1
ATOM 4147 O O . GLU B 1 155 ? 12.273 -13.695 -17.859 1 94.25 155 GLU B O 1
ATOM 4152 N N . ALA B 1 156 ? 13.648 -11.867 -18.078 1 92.75 156 ALA B N 1
ATOM 4153 C CA . ALA B 1 156 ? 12.539 -10.922 -18.125 1 92.75 156 ALA B CA 1
ATOM 4154 C C . ALA B 1 156 ? 11.578 -11.258 -19.25 1 92.75 156 ALA B C 1
ATOM 4156 O O . ALA B 1 156 ? 11.992 -11.406 -20.406 1 92.75 156 ALA B O 1
ATOM 4157 N N . THR B 1 157 ? 10.328 -11.422 -18.953 1 91.56 157 THR B N 1
ATOM 4158 C CA . THR B 1 157 ? 9.297 -11.719 -19.938 1 91.56 157 THR B CA 1
ATOM 4159 C C . THR B 1 157 ? 8.711 -10.438 -20.516 1 91.56 157 THR B C 1
ATOM 4161 O O . THR B 1 157 ? 8.109 -10.453 -21.594 1 91.56 157 THR B O 1
ATOM 4164 N N . GLY B 1 158 ? 8.734 -9.43 -19.781 1 90.62 158 GLY B N 1
ATOM 4165 C CA . GLY B 1 158 ? 8.203 -8.109 -20.094 1 90.62 158 GLY B CA 1
ATOM 4166 C C . GLY B 1 158 ? 8.406 -7.105 -18.984 1 90.62 158 GLY B C 1
ATOM 4167 O O . GLY B 1 158 ? 9.234 -7.316 -18.094 1 90.62 158 GLY B O 1
ATOM 4168 N N . ARG B 1 159 ? 7.672 -5.945 -19.141 1 83.81 159 ARG B N 1
ATOM 4169 C CA . ARG B 1 159 ? 7.812 -4.875 -18.156 1 83.81 159 ARG B CA 1
ATOM 4170 C C . ARG B 1 159 ? 6.547 -4.723 -17.328 1 83.81 159 ARG B C 1
ATOM 4172 O O . ARG B 1 159 ? 5.449 -5.023 -17.797 1 83.81 159 ARG B O 1
ATOM 4179 N N . MET B 1 160 ? 6.785 -4.5 -16.078 1 83.12 160 MET B N 1
ATOM 4180 C CA . MET B 1 160 ? 5.711 -4.078 -15.188 1 83.12 160 MET B CA 1
ATOM 4181 C C . MET B 1 160 ? 6 -2.699 -14.602 1 83.12 160 MET B C 1
ATOM 4183 O O . MET B 1 160 ? 7.016 -2.082 -14.93 1 83.12 160 MET B O 1
ATOM 4187 N N . TYR B 1 161 ? 5.027 -2.195 -13.812 1 67.56 161 TYR B N 1
ATOM 4188 C CA . TYR B 1 161 ? 5.227 -0.894 -13.188 1 67.56 161 TYR B CA 1
ATOM 4189 C C . TYR B 1 161 ? 6.516 -0.868 -12.375 1 67.56 161 TYR B C 1
ATOM 4191 O O . TYR B 1 161 ? 6.641 -1.569 -11.367 1 67.56 161 TYR B O 1
ATOM 4199 N N . ARG B 1 162 ? 7.438 -0.238 -12.82 1 70.38 162 ARG B N 1
ATOM 4200 C CA . ARG B 1 162 ? 8.695 0.106 -12.164 1 70.38 162 ARG B CA 1
ATOM 4201 C C . ARG B 1 162 ? 9.609 -1.11 -12.055 1 70.38 162 ARG B C 1
ATOM 4203 O O . ARG B 1 162 ? 10.516 -1.141 -11.219 1 70.38 162 ARG B O 1
ATOM 4210 N N . SER B 1 163 ? 9.266 -2.227 -12.797 1 84.88 163 SER B N 1
ATOM 4211 C CA . SER B 1 163 ? 10.148 -3.389 -12.734 1 84.88 163 SER B CA 1
ATOM 4212 C C . SER B 1 163 ? 9.93 -4.312 -13.93 1 84.88 163 SER B C 1
ATOM 4214 O O . SER B 1 163 ? 8.969 -4.148 -14.68 1 84.88 163 SER B O 1
ATOM 4216 N N . ASN B 1 164 ? 10.859 -5.258 -14.07 1 93.19 164 ASN B N 1
ATOM 4217 C CA . ASN B 1 164 ? 10.68 -6.355 -15.008 1 93.19 164 ASN B CA 1
ATOM 4218 C C . ASN B 1 164 ? 9.773 -7.441 -14.438 1 93.19 164 ASN B C 1
ATOM 4220 O O . ASN B 1 164 ? 9.648 -7.574 -13.219 1 93.19 164 ASN B O 1
ATOM 4224 N N . GLU B 1 165 ? 9.141 -8.102 -15.375 1 96 165 GLU B N 1
ATOM 4225 C CA . GLU B 1 165 ? 8.336 -9.25 -14.969 1 96 165 GLU B CA 1
ATOM 4226 C C . GLU B 1 165 ? 9.047 -10.562 -15.305 1 96 165 GLU B C 1
ATOM 4228 O O . GLU B 1 165 ? 9.664 -10.688 -16.375 1 96 165 GLU B O 1
ATOM 4233 N N . TYR B 1 166 ? 8.93 -11.523 -14.422 1 97.38 166 TYR B N 1
ATOM 4234 C CA . TYR B 1 166 ? 9.477 -12.859 -14.609 1 97.38 166 TYR B CA 1
ATOM 4235 C C . TYR B 1 166 ? 8.406 -13.922 -14.383 1 97.38 166 TYR B C 1
ATOM 4237 O O . TYR B 1 166 ? 7.344 -13.641 -13.836 1 97.38 166 TYR B O 1
ATOM 4245 N N . ASN B 1 167 ? 8.664 -15.086 -14.914 1 97.75 167 ASN B N 1
ATOM 4246 C CA . ASN B 1 167 ? 7.91 -16.297 -14.625 1 97.75 167 ASN B CA 1
ATOM 4247 C C . ASN B 1 167 ? 8.781 -17.344 -13.93 1 97.75 167 ASN B C 1
ATOM 4249 O O . ASN B 1 167 ? 10.008 -17.25 -13.938 1 97.75 167 ASN B O 1
ATOM 4253 N N . GLY B 1 168 ? 8.148 -18.219 -13.266 1 98.5 168 GLY B N 1
ATOM 4254 C CA . GLY B 1 168 ? 8.922 -19.234 -12.57 1 98.5 168 GLY B CA 1
ATOM 4255 C C . GLY B 1 168 ? 8.18 -20.547 -12.398 1 98.5 168 GLY B C 1
ATOM 4256 O O . GLY B 1 168 ? 6.945 -20.562 -12.398 1 98.5 168 GLY B O 1
ATOM 4257 N N . PHE B 1 169 ? 8.938 -21.672 -12.336 1 98.88 169 PHE B N 1
ATOM 4258 C CA . PHE B 1 169 ? 8.445 -22.984 -11.953 1 98.88 169 PHE B CA 1
ATOM 4259 C C . PHE B 1 169 ? 9.031 -23.422 -10.617 1 98.88 169 PHE B C 1
ATOM 4261 O O . PHE B 1 169 ? 10.242 -23.359 -10.414 1 98.88 169 PHE B O 1
ATOM 4268 N N . LEU B 1 170 ? 8.188 -23.703 -9.734 1 98.88 170 LEU B N 1
ATOM 4269 C CA . LEU B 1 170 ? 8.523 -24.344 -8.469 1 98.88 170 LEU B CA 1
ATOM 4270 C C . LEU B 1 170 ? 8.016 -25.797 -8.445 1 98.88 170 LEU B C 1
ATOM 4272 O O . LEU B 1 170 ? 6.84 -26.047 -8.719 1 98.88 170 LEU B O 1
ATOM 4276 N N . TYR B 1 171 ? 8.945 -26.766 -8.172 1 98.88 171 TYR B N 1
ATOM 4277 C CA . TYR B 1 171 ? 8.492 -28.141 -8.258 1 98.88 171 TYR B CA 1
ATOM 4278 C C . TYR B 1 171 ? 9.148 -29.016 -7.195 1 98.88 171 TYR B C 1
ATOM 4280 O O . TYR B 1 171 ? 10.258 -28.719 -6.742 1 98.88 171 TYR B O 1
ATOM 4288 N N . ASP B 1 172 ? 8.445 -30.031 -6.84 1 98.81 172 ASP B N 1
ATOM 4289 C CA . ASP B 1 172 ? 8.867 -30.984 -5.816 1 98.81 172 ASP B CA 1
ATOM 4290 C C . ASP B 1 172 ? 9.555 -32.188 -6.441 1 98.81 172 ASP B C 1
ATOM 4292 O O . ASP B 1 172 ? 8.891 -33.156 -6.848 1 98.81 172 ASP B O 1
ATOM 4296 N N . SER B 1 173 ? 10.844 -32.312 -6.352 1 98.69 173 SER B N 1
ATOM 4297 C CA . SER B 1 173 ? 11.594 -33.375 -6.973 1 98.69 173 SER B CA 1
ATOM 4298 C C . SER B 1 173 ? 11.328 -34.719 -6.281 1 98.69 173 SER B C 1
ATOM 4300 O O . SER B 1 173 ? 11.484 -35.781 -6.887 1 98.69 173 SER B O 1
ATOM 4302 N N . SER B 1 174 ? 10.891 -34.719 -5.066 1 98.31 174 SER B N 1
ATOM 4303 C CA . SER B 1 174 ? 10.617 -35.938 -4.324 1 98.31 174 SER B CA 1
ATOM 4304 C C . SER B 1 174 ? 9.391 -36.656 -4.867 1 98.31 174 SER B C 1
ATOM 4306 O O . SER B 1 174 ? 9.172 -37.844 -4.586 1 98.31 174 SER B O 1
ATOM 4308 N N . GLN B 1 175 ? 8.609 -36.031 -5.652 1 97.69 175 GLN B N 1
ATOM 4309 C CA . GLN B 1 175 ? 7.449 -36.656 -6.289 1 97.69 175 GLN B CA 1
ATOM 4310 C C . GLN B 1 175 ? 7.816 -37.25 -7.645 1 97.69 175 GLN B C 1
ATOM 4312 O O . GLN B 1 175 ? 6.938 -37.625 -8.422 1 97.69 175 GLN B O 1
ATOM 4317 N N . GLY B 1 176 ? 9.055 -37.219 -7.941 1 97.75 176 GLY B N 1
ATOM 4318 C CA . GLY B 1 176 ? 9.523 -37.75 -9.203 1 97.75 176 GLY B CA 1
ATOM 4319 C C . GLY B 1 176 ? 9.492 -36.75 -10.336 1 97.75 176 GLY B C 1
ATOM 4320 O O . GLY B 1 176 ? 9.469 -37.125 -11.508 1 97.75 176 GLY B O 1
ATOM 4321 N N . ILE B 1 177 ? 9.43 -35.531 -10.016 1 98.31 177 ILE B N 1
ATOM 4322 C CA . ILE B 1 177 ? 9.414 -34.469 -11.023 1 98.31 177 ILE B CA 1
ATOM 4323 C C . ILE B 1 177 ? 10.844 -34.031 -11.352 1 98.31 177 ILE B C 1
ATOM 4325 O O . ILE B 1 177 ? 11.602 -33.625 -10.469 1 98.31 177 ILE B O 1
ATOM 4329 N N . THR B 1 178 ? 11.188 -34.125 -12.594 1 97.12 178 THR B N 1
ATOM 4330 C CA . THR B 1 178 ? 12.492 -33.688 -13.086 1 97.12 178 THR B CA 1
ATOM 4331 C C . THR B 1 178 ? 12.344 -32.594 -14.133 1 97.12 178 THR B C 1
ATOM 4333 O O . THR B 1 178 ? 11.531 -32.719 -15.055 1 97.12 178 THR B O 1
ATOM 4336 N N . PHE B 1 179 ? 13.164 -31.641 -13.93 1 96.62 179 PHE B N 1
ATOM 4337 C CA . PHE B 1 179 ? 13.227 -30.531 -14.875 1 96.62 179 PHE B CA 1
ATOM 4338 C C . PHE B 1 179 ? 14.266 -30.812 -15.961 1 96.62 179 PHE B C 1
ATOM 4340 O O . PHE B 1 179 ? 15.398 -31.188 -15.664 1 96.62 179 PHE B O 1
ATOM 4347 N N . ASN B 1 180 ? 13.891 -30.531 -17.188 1 94.56 180 ASN B N 1
ATOM 4348 C CA . ASN B 1 180 ? 14.812 -30.766 -18.297 1 94.56 180 ASN B CA 1
ATOM 4349 C C . ASN B 1 180 ? 15.383 -29.469 -18.828 1 94.56 180 ASN B C 1
ATOM 4351 O O . ASN B 1 180 ? 16.609 -29.281 -18.859 1 94.56 180 ASN B O 1
ATOM 4355 N N . HIS B 1 181 ? 14.383 -28.641 -19.281 1 93.38 181 HIS B N 1
ATOM 4356 C CA . HIS B 1 181 ? 14.797 -27.406 -19.969 1 93.38 181 HIS B CA 1
ATOM 4357 C C . HIS B 1 181 ? 13.695 -26.359 -19.891 1 93.38 181 HIS B C 1
ATOM 4359 O O . HIS B 1 181 ? 12.523 -26.688 -19.734 1 93.38 181 HIS B O 1
ATOM 4365 N N . SER B 1 182 ? 14.227 -25.094 -19.922 1 94.56 182 SER B N 1
ATOM 4366 C CA . SER B 1 182 ? 13.25 -24.016 -20.031 1 94.56 182 SER B CA 1
ATOM 4367 C C . SER B 1 182 ? 13.711 -22.953 -21.031 1 94.56 182 SER B C 1
ATOM 4369 O O . SER B 1 182 ? 14.906 -22.828 -21.312 1 94.56 182 SER B O 1
ATOM 4371 N N . GLU B 1 183 ? 12.781 -22.234 -21.562 1 93.94 183 GLU B N 1
ATOM 4372 C CA . GLU B 1 183 ? 13.078 -21.156 -22.5 1 93.94 183 GLU B CA 1
ATOM 4373 C C . GLU B 1 183 ? 11.898 -20.188 -22.625 1 93.94 183 GLU B C 1
ATOM 4375 O O . GLU B 1 183 ? 10.773 -20.531 -22.281 1 93.94 183 GLU B O 1
ATOM 4380 N N . LEU B 1 184 ? 12.234 -19 -23.062 1 93.62 184 LEU B N 1
ATOM 4381 C CA . LEU B 1 184 ? 11.219 -18 -23.406 1 93.62 184 LEU B CA 1
ATOM 4382 C C . LEU B 1 184 ? 10.969 -17.953 -24.906 1 93.62 184 LEU B C 1
ATOM 4384 O O . LEU B 1 184 ? 11.898 -18.141 -25.688 1 93.62 184 LEU B O 1
ATOM 4388 N N . LEU B 1 185 ? 9.734 -17.703 -25.172 1 91.06 185 LEU B N 1
ATOM 4389 C CA . LEU B 1 185 ? 9.484 -17.391 -26.578 1 91.06 185 LEU B CA 1
ATOM 4390 C C . LEU B 1 185 ? 10.211 -16.109 -27 1 91.06 185 LEU B C 1
ATOM 4392 O O . LEU B 1 185 ? 10.062 -15.07 -26.359 1 91.06 185 LEU B O 1
ATOM 4396 N N . GLU B 1 186 ? 10.977 -16.188 -27.984 1 86.44 186 GLU B N 1
ATOM 4397 C CA . GLU B 1 186 ? 11.766 -15.047 -28.438 1 86.44 186 GLU B CA 1
ATOM 4398 C C . GLU B 1 186 ? 11.016 -14.258 -29.516 1 86.44 186 GLU B C 1
ATOM 4400 O O . GLU B 1 186 ? 10.172 -14.812 -30.219 1 86.44 186 GLU B O 1
ATOM 4405 N N . LYS B 1 187 ? 11.352 -13.031 -29.453 1 80.44 187 LYS B N 1
ATOM 4406 C CA . LYS B 1 187 ? 10.836 -12.188 -30.531 1 80.44 187 LYS B CA 1
ATOM 4407 C C . LYS B 1 187 ? 11.539 -12.492 -31.859 1 80.44 187 LYS B C 1
ATOM 4409 O O . LYS B 1 187 ? 12.766 -12.602 -31.906 1 80.44 187 LYS B O 1
ATOM 4414 N N . ALA B 1 188 ? 10.648 -12.781 -32.844 1 75.56 188 ALA B N 1
ATOM 4415 C CA . ALA B 1 188 ? 11.25 -12.969 -34.156 1 75.56 188 ALA B CA 1
ATOM 4416 C C . ALA B 1 188 ? 11.898 -11.672 -34.656 1 75.56 188 ALA B C 1
ATOM 4418 O O . ALA B 1 188 ? 11.477 -10.578 -34.281 1 75.56 188 ALA B O 1
ATOM 4419 N N . LYS B 1 189 ? 12.93 -11.773 -35.469 1 69.12 189 LYS B N 1
ATOM 4420 C CA . LYS B 1 189 ? 13.617 -10.602 -36.031 1 69.12 189 LYS B CA 1
ATOM 4421 C C . LYS B 1 189 ? 12.648 -9.719 -36.781 1 69.12 189 LYS B C 1
ATOM 4423 O O . LYS B 1 189 ? 11.867 -10.203 -37.625 1 69.12 189 LYS B O 1
ATOM 4428 N N . LYS B 1 190 ? 12.586 -8.492 -36.5 1 70.19 190 LYS B N 1
ATOM 4429 C CA . LYS B 1 190 ? 11.891 -7.434 -37.219 1 70.19 190 LYS B CA 1
ATOM 4430 C C . LYS B 1 190 ? 10.375 -7.547 -37.031 1 70.19 190 LYS B C 1
ATOM 4432 O O . LYS B 1 190 ? 9.609 -7.105 -37.906 1 70.19 190 LYS B O 1
ATOM 4437 N N . ALA B 1 191 ? 9.867 -8.391 -36.188 1 70.94 191 ALA B N 1
ATOM 4438 C CA . ALA B 1 191 ? 8.43 -8.508 -35.938 1 70.94 191 ALA B CA 1
ATOM 4439 C C . ALA B 1 191 ? 8.055 -7.898 -34.594 1 70.94 191 ALA B C 1
ATOM 4441 O O . ALA B 1 191 ? 8.875 -7.844 -33.688 1 70.94 191 ALA B O 1
ATOM 4442 N N . PRO B 1 192 ? 6.906 -7.34 -34.688 1 77.19 192 PRO B N 1
ATOM 4443 C CA . PRO B 1 192 ? 6.434 -6.863 -33.406 1 77.19 192 PRO B CA 1
ATOM 4444 C C . PRO B 1 192 ? 6.309 -7.984 -32.375 1 77.19 192 PRO B C 1
ATOM 4446 O O . PRO B 1 192 ? 6.199 -9.156 -32.75 1 77.19 192 PRO B O 1
ATOM 4449 N N . LYS B 1 193 ? 6.426 -7.59 -31.188 1 81.94 193 LYS B N 1
ATOM 4450 C CA . LYS B 1 193 ? 6.258 -8.578 -30.125 1 81.94 193 LYS B CA 1
ATOM 4451 C C . LYS B 1 193 ? 4.867 -9.203 -30.172 1 81.94 193 LYS B C 1
ATOM 4453 O O . LYS B 1 193 ? 3.859 -8.5 -30.188 1 81.94 193 LYS B O 1
ATOM 4458 N N . ALA B 1 194 ? 4.93 -10.555 -30.297 1 85.62 194 ALA B N 1
ATOM 4459 C CA . ALA B 1 194 ? 3.666 -11.289 -30.359 1 85.62 194 ALA B CA 1
ATOM 4460 C C . ALA B 1 194 ? 2.92 -11.203 -29.031 1 85.62 194 ALA B C 1
ATOM 4462 O O . ALA B 1 194 ? 1.688 -11.133 -29 1 85.62 194 ALA B O 1
ATOM 4463 N N . PHE B 1 195 ? 3.664 -11.203 -27.984 1 92.12 195 PHE B N 1
ATOM 4464 C CA . PHE B 1 195 ? 3.109 -11.133 -26.625 1 92.12 195 PHE B CA 1
ATOM 4465 C C . PHE B 1 195 ? 3.754 -10 -25.844 1 92.12 195 PHE B C 1
ATOM 4467 O O . PHE B 1 195 ? 4.961 -9.773 -25.938 1 92.12 195 PHE B O 1
ATOM 4474 N N . THR B 1 196 ? 2.896 -9.242 -25.094 1 90.31 196 THR B N 1
ATOM 4475 C CA . THR B 1 196 ? 3.447 -8.219 -24.219 1 90.31 196 THR B CA 1
ATOM 4476 C C . THR B 1 196 ? 4.406 -8.836 -23.203 1 90.31 196 THR B C 1
ATOM 4478 O O . THR B 1 196 ? 5.434 -8.242 -22.875 1 90.31 196 THR B O 1
ATOM 4481 N N . ARG B 1 197 ? 4.07 -9.969 -22.703 1 93.94 197 ARG B N 1
ATOM 4482 C CA . ARG B 1 197 ? 4.914 -10.812 -21.859 1 93.94 197 ARG B CA 1
ATOM 4483 C C . ARG B 1 197 ? 5.164 -12.164 -22.516 1 93.94 197 ARG B C 1
ATOM 4485 O O . ARG B 1 197 ? 4.227 -12.922 -22.766 1 93.94 197 ARG B O 1
ATOM 4492 N N . ALA B 1 198 ? 6.395 -12.492 -22.703 1 94.75 198 ALA B N 1
ATOM 4493 C CA . ALA B 1 198 ? 6.746 -13.711 -23.438 1 94.75 198 ALA B CA 1
ATOM 4494 C C . ALA B 1 198 ? 6.344 -14.953 -22.641 1 94.75 198 ALA B C 1
ATOM 4496 O O . ALA B 1 198 ? 6.645 -15.07 -21.453 1 94.75 198 ALA B O 1
ATOM 4497 N N . PRO B 1 199 ? 5.645 -15.914 -23.359 1 96.69 199 PRO B N 1
ATOM 4498 C CA . PRO B 1 199 ? 5.348 -17.188 -22.719 1 96.69 199 PRO B CA 1
ATOM 4499 C C . PRO B 1 199 ? 6.602 -17.906 -22.234 1 96.69 199 PRO B C 1
ATOM 4501 O O . PRO B 1 199 ? 7.641 -17.875 -22.891 1 96.69 199 PRO B O 1
ATOM 4504 N N . PHE B 1 200 ? 6.555 -18.516 -21.062 1 97.69 200 PHE B N 1
ATOM 4505 C CA . PHE B 1 200 ? 7.656 -19.266 -20.469 1 97.69 200 PHE B CA 1
ATOM 4506 C C . PHE B 1 200 ? 7.414 -20.766 -20.562 1 97.69 200 PHE B C 1
ATOM 4508 O O . PHE B 1 200 ? 6.426 -21.281 -20.031 1 97.69 200 PHE B O 1
ATOM 4515 N N . ILE B 1 201 ? 8.336 -21.469 -21.219 1 97.06 201 ILE B N 1
ATOM 4516 C CA . ILE B 1 201 ? 8.148 -22.891 -21.516 1 97.06 201 ILE B CA 1
ATOM 4517 C C . ILE B 1 201 ? 9.109 -23.719 -20.688 1 97.06 201 ILE B C 1
ATOM 4519 O O . ILE B 1 201 ? 10.273 -23.359 -20.516 1 97.06 201 ILE B O 1
ATOM 4523 N N . GLY B 1 202 ? 8.602 -24.734 -20.094 1 97 202 GLY B N 1
ATOM 4524 C CA .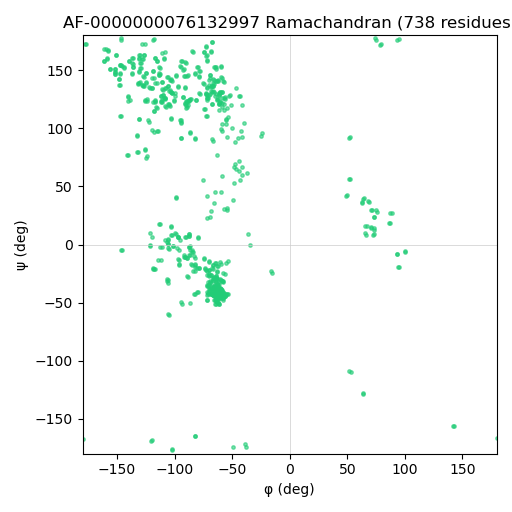 GLY B 1 202 ? 9.398 -25.734 -19.406 1 97 202 GLY B CA 1
ATOM 4525 C C . GLY B 1 202 ? 9.055 -27.156 -19.797 1 97 202 GLY B C 1
ATOM 4526 O O . GLY B 1 202 ? 7.883 -27.484 -20 1 97 202 GLY B O 1
ATOM 4527 N N . THR B 1 203 ? 10.078 -27.984 -19.938 1 96.94 203 THR B N 1
ATOM 4528 C CA . THR B 1 203 ? 9.883 -29.406 -20.172 1 96.94 203 THR B CA 1
ATOM 4529 C C . THR B 1 203 ? 10.195 -30.219 -18.922 1 96.94 203 THR B C 1
ATOM 4531 O O . THR B 1 203 ? 11.195 -29.953 -18.234 1 96.94 203 THR B O 1
ATOM 4534 N N . PHE B 1 204 ? 9.297 -31.188 -18.656 1 97.75 204 PHE B N 1
ATOM 4535 C CA . PHE B 1 204 ? 9.391 -31.938 -17.406 1 97.75 204 PHE B CA 1
ATOM 4536 C C . PHE B 1 204 ? 9.172 -33.406 -17.641 1 97.75 204 PHE B C 1
ATOM 4538 O O . PHE B 1 204 ? 8.43 -33.812 -18.562 1 97.75 204 PHE B O 1
ATOM 4545 N N . LYS B 1 205 ? 9.852 -34.188 -16.844 1 96.81 205 LYS B N 1
ATOM 4546 C CA . LYS B 1 205 ? 9.523 -35.594 -16.656 1 96.81 205 LYS B CA 1
ATOM 4547 C C . LYS B 1 205 ? 8.977 -35.844 -15.25 1 96.81 205 LYS B C 1
ATOM 4549 O O . LYS B 1 205 ? 9.609 -35.469 -14.258 1 96.81 205 LYS B O 1
ATOM 4554 N N . ILE B 1 206 ? 7.809 -36.406 -15.195 1 97.81 206 ILE B N 1
ATOM 4555 C CA . ILE B 1 206 ? 7.145 -36.75 -13.938 1 97.81 206 ILE B CA 1
ATOM 4556 C C . ILE B 1 206 ? 6.902 -38.25 -13.867 1 97.81 206 ILE B C 1
ATOM 4558 O O . ILE B 1 206 ? 5.887 -38.75 -14.359 1 97.81 206 ILE B O 1
ATOM 4562 N N . LYS B 1 207 ? 7.82 -38.875 -13.156 1 97 207 LYS B N 1
ATOM 4563 C CA . LYS B 1 207 ? 7.844 -40.312 -13.195 1 97 207 LYS B CA 1
ATOM 4564 C C . LYS B 1 207 ? 7.867 -40.844 -14.633 1 97 207 LYS B C 1
ATOM 4566 O O . LYS B 1 207 ? 8.773 -40.5 -15.406 1 97 207 LYS B O 1
ATOM 4571 N N . LYS B 1 208 ? 6.758 -41.438 -15.078 1 95.69 208 LYS B N 1
ATOM 4572 C CA . LYS B 1 208 ? 6.773 -41.938 -16.438 1 95.69 208 LYS B CA 1
ATOM 4573 C C . LYS B 1 208 ? 6.152 -40.969 -17.422 1 95.69 208 LYS B C 1
ATOM 4575 O O . LYS B 1 208 ? 6.32 -41.094 -18.625 1 95.69 208 LYS B O 1
ATOM 4580 N N . PHE B 1 209 ? 5.5 -40 -16.953 1 95.75 209 PHE B N 1
ATOM 4581 C CA . PHE B 1 209 ? 4.785 -39 -17.75 1 95.75 209 PHE B CA 1
ATOM 4582 C C . PHE B 1 209 ? 5.691 -37.812 -18.062 1 95.75 209 PHE B C 1
ATOM 4584 O O . PHE B 1 209 ? 6.301 -37.25 -17.172 1 95.75 209 PHE B O 1
ATOM 4591 N N . ASP B 1 210 ? 5.938 -37.469 -19.312 1 94.94 210 ASP B N 1
ATOM 4592 C CA . ASP B 1 210 ? 6.668 -36.25 -19.641 1 94.94 210 ASP B CA 1
ATOM 4593 C C . ASP B 1 210 ? 5.77 -35.25 -20.359 1 94.94 210 ASP B C 1
ATOM 4595 O O . ASP B 1 210 ? 4.754 -35.625 -20.953 1 94.94 210 ASP B O 1
ATOM 4599 N N . CYS B 1 211 ? 6.027 -34.031 -20.25 1 97 211 CYS B N 1
ATOM 4600 C CA . CYS B 1 211 ? 5.141 -33 -20.812 1 97 211 CYS B CA 1
ATOM 4601 C C . CYS B 1 211 ? 5.879 -31.688 -21.016 1 97 211 CYS B C 1
ATOM 4603 O O . CYS B 1 211 ? 6.965 -31.484 -20.469 1 97 211 CYS B O 1
ATOM 4605 N N . VAL B 1 212 ? 5.328 -30.828 -21.875 1 96.94 212 VAL B N 1
ATOM 4606 C CA . VAL B 1 212 ? 5.703 -29.422 -22.031 1 96.94 212 VAL B CA 1
ATOM 4607 C C . VAL B 1 212 ? 4.691 -28.547 -21.297 1 96.94 212 VAL B C 1
ATOM 4609 O O . VAL B 1 212 ? 3.486 -28.641 -21.531 1 96.94 212 VAL B O 1
ATOM 4612 N N . ILE B 1 213 ? 5.184 -27.734 -20.406 1 98.5 213 ILE B N 1
ATOM 4613 C CA . ILE B 1 213 ? 4.328 -26.797 -19.672 1 98.5 213 ILE B CA 1
ATOM 4614 C C . ILE B 1 213 ? 4.621 -25.375 -20.125 1 98.5 213 ILE B C 1
ATOM 4616 O O . ILE B 1 213 ? 5.777 -24.938 -20.125 1 98.5 213 ILE B O 1
ATOM 4620 N N . VAL B 1 214 ? 3.537 -24.656 -20.484 1 98.19 214 VAL B N 1
ATOM 4621 C CA . VAL B 1 214 ? 3.652 -23.297 -20.969 1 98.19 214 VAL B CA 1
ATOM 4622 C C . VAL B 1 214 ? 2.92 -22.344 -20.016 1 98.19 214 VAL B C 1
ATOM 4624 O O . VAL B 1 214 ? 1.697 -22.422 -19.875 1 98.19 214 VAL B O 1
ATOM 4627 N N . SER B 1 215 ? 3.689 -21.484 -19.391 1 98.56 215 SER B N 1
ATOM 4628 C CA . SER B 1 215 ? 3.115 -20.453 -18.531 1 98.56 215 SER B CA 1
ATOM 4629 C C . SER B 1 215 ? 2.877 -19.156 -19.297 1 98.56 215 SER B C 1
ATOM 4631 O O . SER B 1 215 ? 3.801 -18.609 -19.906 1 98.56 215 SER B O 1
ATOM 4633 N N . VAL B 1 216 ? 1.615 -18.625 -19.219 1 97.75 216 VAL B N 1
ATOM 4634 C CA . VAL B 1 216 ? 1.308 -17.406 -19.953 1 97.75 216 VAL B CA 1
ATOM 4635 C C . VAL B 1 216 ? 0.756 -16.344 -19.016 1 97.75 216 VAL B C 1
ATOM 4637 O O . VAL B 1 216 ? 0.159 -16.672 -17.984 1 97.75 216 VAL B O 1
ATOM 4640 N N . HIS B 1 217 ? 0.979 -15.141 -19.234 1 97.19 217 HIS B N 1
ATOM 4641 C CA . HIS B 1 217 ? 0.388 -13.938 -18.656 1 97.19 217 HIS B CA 1
ATOM 4642 C C . HIS B 1 217 ? 0.006 -12.938 -19.75 1 97.19 217 HIS B C 1
ATOM 4644 O O . HIS B 1 217 ? 0.824 -12.102 -20.141 1 97.19 217 HIS B O 1
ATOM 4650 N N . LEU B 1 218 ? -1.247 -13.031 -20.141 1 95.25 218 LEU B N 1
ATOM 4651 C CA . LEU B 1 218 ? -1.709 -12.195 -21.25 1 95.25 218 LEU B CA 1
ATOM 4652 C C . LEU B 1 218 ? -2.117 -10.812 -20.75 1 95.25 218 LEU B C 1
ATOM 4654 O O . LEU B 1 218 ? -2.287 -10.609 -19.547 1 95.25 218 LEU B O 1
ATOM 4658 N N . LYS B 1 219 ? -2.275 -9.922 -21.703 1 90.44 219 LYS B N 1
ATOM 4659 C CA . LYS B 1 219 ? -2.58 -8.531 -21.375 1 90.44 219 LYS B CA 1
ATOM 4660 C C . LYS B 1 219 ? -3.965 -8.406 -20.75 1 90.44 219 LYS B C 1
ATOM 4662 O O . LYS B 1 219 ? -4.914 -9.055 -21.188 1 90.44 219 LYS B O 1
ATOM 4667 N N . ALA B 1 220 ? -3.973 -7.602 -19.703 1 85.06 220 ALA B N 1
ATOM 4668 C CA . ALA B 1 220 ? -5.262 -7.305 -19.094 1 85.06 220 ALA B CA 1
ATOM 4669 C C . ALA B 1 220 ? -6.098 -6.387 -19.984 1 85.06 220 ALA B C 1
ATOM 4671 O O . ALA B 1 220 ? -5.555 -5.676 -20.828 1 85.06 220 ALA B O 1
ATOM 4672 N N . THR B 1 221 ? -7.32 -6.41 -19.766 1 77.44 221 THR B N 1
ATOM 4673 C CA . THR B 1 221 ? -8.227 -5.621 -20.594 1 77.44 221 THR B CA 1
ATOM 4674 C C . THR B 1 221 ? -8.125 -4.137 -20.25 1 77.44 221 THR B C 1
ATOM 4676 O O . THR B 1 221 ? -8.414 -3.277 -21.078 1 77.44 221 THR B O 1
ATOM 4679 N N . GLY B 1 222 ? -7.617 -3.797 -19.062 1 73.62 222 GLY B N 1
ATOM 4680 C CA . GLY B 1 222 ? -7.516 -2.42 -18.594 1 73.62 222 GLY B CA 1
ATOM 4681 C C . GLY B 1 222 ? -8.852 -1.828 -18.188 1 73.62 222 GLY B C 1
ATOM 4682 O O . GLY B 1 222 ? -9.891 -2.488 -18.297 1 73.62 222 GLY B O 1
ATOM 4683 N N . LEU B 1 223 ? -8.703 -0.522 -17.688 1 68.5 223 LEU B N 1
ATOM 4684 C CA . LEU B 1 223 ? -9.922 0.197 -17.328 1 68.5 223 LEU B CA 1
ATOM 4685 C C . LEU B 1 223 ? -10.758 0.492 -18.578 1 68.5 223 LEU B C 1
ATOM 4687 O O . LEU B 1 223 ? -10.219 0.878 -19.609 1 68.5 223 LEU B O 1
ATOM 4691 N N . GLY B 1 224 ? -12.062 0.198 -18.531 1 69.06 224 GLY B N 1
ATOM 4692 C CA . GLY B 1 224 ? -12.953 0.461 -19.641 1 69.06 224 GLY B CA 1
ATOM 4693 C C . GLY B 1 224 ? -12.633 -0.374 -20.875 1 69.06 224 GLY B C 1
ATOM 4694 O O . GLY B 1 224 ? -12.922 0.033 -22 1 69.06 224 GLY B O 1
ATOM 4695 N N . ASN B 1 225 ? -11.805 -1.297 -20.766 1 74 225 ASN B N 1
ATOM 4696 C CA . ASN B 1 225 ? -11.461 -2.227 -21.828 1 74 225 ASN B CA 1
ATOM 4697 C C . ASN B 1 225 ? -10.57 -1.57 -22.891 1 74 225 ASN B C 1
ATOM 4699 O O . ASN B 1 225 ? -10.648 -1.904 -24.062 1 74 225 ASN B O 1
ATOM 4703 N N . GLU B 1 226 ? -9.781 -0.597 -22.469 1 76.25 226 GLU B N 1
ATOM 4704 C CA . GLU B 1 226 ? -8.914 0.128 -23.391 1 76.25 226 GLU B CA 1
ATOM 4705 C C . GLU B 1 226 ? -7.887 -0.801 -24.016 1 76.25 226 GLU B C 1
ATOM 4707 O O . GLU B 1 226 ? -7.406 -0.542 -25.125 1 76.25 226 GLU B O 1
ATOM 4712 N N . ASP B 1 227 ? -7.66 -1.963 -23.391 1 81.31 227 ASP B N 1
ATOM 4713 C CA . ASP B 1 227 ? -6.613 -2.852 -23.891 1 81.31 227 ASP B CA 1
ATOM 4714 C C . ASP B 1 227 ? -7.203 -4.145 -24.453 1 81.31 227 ASP B C 1
ATOM 4716 O O . ASP B 1 227 ? -6.496 -5.141 -24.594 1 81.31 227 ASP B O 1
ATOM 4720 N N . LEU B 1 228 ? -8.422 -4.16 -24.734 1 82.31 228 LEU B N 1
ATOM 4721 C CA . LEU B 1 228 ? -9.102 -5.355 -25.219 1 82.31 228 LEU B CA 1
ATOM 4722 C C . LEU B 1 228 ? -8.539 -5.797 -26.562 1 82.31 228 LEU B C 1
ATOM 4724 O O . LEU B 1 228 ? -8.398 -6.996 -26.812 1 82.31 228 LEU B O 1
ATOM 4728 N N . SER B 1 229 ? -8.25 -4.859 -27.375 1 85.81 229 SER B N 1
ATOM 4729 C CA . SER B 1 229 ? -7.719 -5.184 -28.703 1 85.81 229 SER B CA 1
ATOM 4730 C C . SER B 1 229 ? -6.371 -5.891 -28.594 1 85.81 229 SER B C 1
ATOM 4732 O O . SER B 1 229 ? -6.133 -6.887 -29.281 1 85.81 229 SER B O 1
ATOM 4734 N N . ARG B 1 230 ? -5.57 -5.332 -27.781 1 87.62 230 ARG B N 1
ATOM 4735 C CA . ARG B 1 230 ? -4.266 -5.957 -27.594 1 87.62 230 ARG B CA 1
ATOM 4736 C C . ARG B 1 230 ? -4.406 -7.359 -27 1 87.62 230 ARG B C 1
ATOM 4738 O O . ARG B 1 230 ? -3.674 -8.273 -27.375 1 87.62 230 ARG B O 1
ATOM 4745 N N . LEU B 1 231 ? -5.25 -7.555 -26.125 1 89.75 231 LEU B N 1
ATOM 4746 C CA . LEU B 1 231 ? -5.531 -8.867 -25.562 1 89.75 231 LEU B CA 1
ATOM 4747 C C . LEU B 1 231 ? -5.969 -9.844 -26.656 1 89.75 231 LEU B C 1
ATOM 4749 O O . LEU B 1 231 ? -5.488 -10.977 -26.703 1 89.75 231 LEU B O 1
ATOM 4753 N N . GLN B 1 232 ? -6.805 -9.406 -27.531 1 88.38 232 GLN B N 1
ATOM 4754 C CA . GLN B 1 232 ? -7.281 -10.258 -28.609 1 88.38 232 GLN B CA 1
ATOM 4755 C C . GLN B 1 232 ? -6.137 -10.672 -29.531 1 88.38 232 GLN B C 1
ATOM 4757 O O . GLN B 1 232 ? -6.07 -11.82 -29.969 1 88.38 232 GLN B O 1
ATOM 4762 N N . GLU B 1 233 ? -5.332 -9.711 -29.75 1 89.94 233 GLU B N 1
ATOM 4763 C CA . GLU B 1 233 ? -4.172 -10.016 -30.578 1 89.94 233 GLU B CA 1
ATOM 4764 C C . GLU B 1 233 ? -3.318 -11.117 -29.953 1 89.94 233 GLU B C 1
ATOM 4766 O O . GLU B 1 233 ? -2.814 -12 -30.656 1 89.94 233 GLU B O 1
ATOM 4771 N N . GLU B 1 234 ? -3.141 -11.062 -28.703 1 92.38 234 GLU B N 1
ATOM 4772 C CA . GLU B 1 234 ? -2.328 -12.055 -28.016 1 92.38 234 GLU B CA 1
ATOM 4773 C C . GLU B 1 234 ? -3.014 -13.422 -28.016 1 92.38 234 GLU B C 1
ATOM 4775 O O . GLU B 1 234 ? -2.365 -14.445 -28.234 1 92.38 234 GLU B O 1
ATOM 4780 N N . ILE B 1 235 ? -4.254 -13.398 -27.781 1 90.88 235 ILE B N 1
ATOM 4781 C CA . ILE B 1 235 ? -5.012 -14.648 -27.781 1 90.88 235 ILE B CA 1
ATOM 4782 C C . ILE B 1 235 ? -4.918 -15.312 -29.156 1 90.88 235 ILE B C 1
ATOM 4784 O O . ILE B 1 235 ? -4.75 -16.531 -29.25 1 90.88 235 ILE B O 1
ATOM 4788 N N . ASP B 1 236 ? -4.941 -14.492 -30.156 1 90.94 236 ASP B N 1
ATOM 4789 C CA . ASP B 1 236 ? -4.867 -14.984 -31.531 1 90.94 236 ASP B CA 1
ATOM 4790 C C . ASP B 1 236 ? -3.51 -15.617 -31.812 1 90.94 236 ASP B C 1
ATOM 4792 O O . ASP B 1 236 ? -3.365 -16.375 -32.75 1 90.94 236 ASP B O 1
ATOM 4796 N N . LYS B 1 237 ? -2.588 -15.312 -30.984 1 92.19 237 LYS B N 1
ATOM 4797 C CA . LYS B 1 237 ? -1.239 -15.828 -31.203 1 92.19 237 LYS B CA 1
ATOM 4798 C C . LYS B 1 237 ? -1.028 -17.156 -30.484 1 92.19 237 LYS B C 1
ATOM 4800 O O . LYS B 1 237 ? -0.051 -17.859 -30.734 1 92.19 237 LYS B O 1
ATOM 4805 N N . VAL B 1 238 ? -1.93 -17.562 -29.656 1 91.88 238 VAL B N 1
ATOM 4806 C CA . VAL B 1 238 ? -1.767 -18.75 -28.844 1 91.88 238 VAL B CA 1
ATOM 4807 C C . VAL B 1 238 ? -1.703 -19.984 -29.734 1 91.88 238 VAL B C 1
ATOM 4809 O O . VAL B 1 238 ? -0.851 -20.859 -29.547 1 91.88 238 VAL B O 1
ATOM 4812 N N . PRO B 1 239 ? -2.525 -20.047 -30.812 1 90.62 239 PRO B N 1
ATOM 4813 C CA . PRO B 1 239 ? -2.395 -21.203 -31.719 1 90.62 239 PRO B CA 1
ATOM 4814 C C . PRO B 1 239 ? -1.034 -21.25 -32.406 1 90.62 239 PRO B C 1
ATOM 4816 O O . PRO B 1 239 ? -0.489 -22.344 -32.625 1 90.62 239 PRO B O 1
ATOM 4819 N N . GLU B 1 240 ? -0.585 -20.094 -32.75 1 91.62 240 GLU B N 1
ATOM 4820 C CA . GLU B 1 240 ? 0.749 -20.047 -33.344 1 91.62 240 GLU B CA 1
ATOM 4821 C C . GLU B 1 240 ? 1.81 -20.5 -32.344 1 91.62 240 GLU B C 1
ATOM 4823 O O . GLU B 1 240 ? 2.791 -21.156 -32.719 1 91.62 240 GLU B O 1
ATOM 4828 N N . LEU B 1 241 ? 1.621 -20.156 -31.172 1 93.5 241 LEU B N 1
ATOM 4829 C CA . LEU B 1 241 ? 2.51 -20.609 -30.109 1 93.5 241 LEU B CA 1
ATOM 4830 C C . LEU B 1 241 ? 2.498 -22.125 -29.984 1 93.5 241 LEU B C 1
ATOM 4832 O O . LEU B 1 241 ? 3.553 -22.75 -29.859 1 93.5 241 LEU B O 1
ATOM 4836 N N . ILE B 1 242 ? 1.367 -22.688 -30.047 1 93.62 242 ILE B N 1
ATOM 4837 C CA . ILE B 1 242 ? 1.22 -24.141 -29.984 1 93.62 242 ILE B CA 1
ATOM 4838 C C . ILE B 1 242 ? 1.959 -24.797 -31.141 1 93.62 242 ILE B C 1
ATOM 4840 O O . ILE B 1 242 ? 2.709 -25.75 -30.953 1 93.62 242 ILE B O 1
ATOM 4844 N N . ASN B 1 243 ? 1.78 -24.219 -32.312 1 92.06 243 ASN B N 1
ATOM 4845 C CA . ASN B 1 243 ? 2.473 -24.734 -33.469 1 92.06 243 ASN B CA 1
ATOM 4846 C C . ASN B 1 243 ? 3.986 -24.672 -33.312 1 92.06 243 ASN B C 1
ATOM 4848 O O . ASN B 1 243 ? 4.699 -25.594 -33.688 1 92.06 243 ASN B O 1
ATOM 4852 N N . ALA B 1 244 ? 4.391 -23.609 -32.812 1 91.81 244 ALA B N 1
ATOM 4853 C CA . ALA B 1 244 ? 5.82 -23.438 -32.562 1 91.81 244 ALA B CA 1
ATOM 4854 C C . ALA B 1 244 ? 6.352 -24.484 -31.594 1 91.81 244 ALA B C 1
ATOM 4856 O O . ALA B 1 244 ? 7.453 -25 -31.781 1 91.81 244 ALA B O 1
ATOM 4857 N N . ILE B 1 245 ? 5.621 -24.781 -30.594 1 92.5 245 ILE B N 1
ATOM 4858 C CA . ILE B 1 245 ? 6.004 -25.766 -29.594 1 92.5 245 ILE B CA 1
ATOM 4859 C C . ILE B 1 245 ? 6.059 -27.156 -30.234 1 92.5 245 ILE B C 1
ATOM 4861 O O . ILE B 1 245 ? 6.996 -27.922 -29.984 1 92.5 245 ILE B O 1
ATOM 4865 N N . GLU B 1 246 ? 5.066 -27.422 -31.047 1 90 246 GLU B N 1
ATOM 4866 C CA . GLU B 1 246 ? 5.023 -28.719 -31.734 1 90 246 GLU B CA 1
ATOM 4867 C C . GLU B 1 246 ? 6.223 -28.891 -32.656 1 90 246 GLU B C 1
ATOM 4869 O O . GLU B 1 246 ? 6.742 -30 -32.812 1 90 246 GLU B O 1
ATOM 4874 N N . GLN B 1 247 ? 6.582 -27.766 -33.25 1 89.25 247 GLN B N 1
ATOM 4875 C CA . GLN B 1 247 ? 7.754 -27.812 -34.094 1 89.25 247 GLN B CA 1
ATOM 4876 C C . GLN B 1 247 ? 9.039 -27.938 -33.281 1 89.25 247 GLN B C 1
ATOM 4878 O O . GLN B 1 247 ? 9.984 -28.609 -33.719 1 89.25 247 GLN B O 1
ATOM 4883 N N . ARG B 1 248 ? 9.039 -27.344 -32.188 1 89.19 248 ARG B N 1
ATOM 4884 C CA . ARG B 1 248 ? 10.203 -27.344 -31.297 1 89.19 248 ARG B CA 1
ATOM 4885 C C . ARG B 1 248 ? 10.43 -28.719 -30.672 1 89.19 248 ARG B C 1
ATOM 4887 O O . ARG B 1 248 ? 11.57 -29.125 -30.453 1 89.19 248 ARG B O 1
ATOM 4894 N N . TYR B 1 249 ? 9.367 -29.359 -30.344 1 90.38 249 TYR B N 1
ATOM 4895 C CA . TYR B 1 249 ? 9.398 -30.688 -29.719 1 90.38 249 TYR B CA 1
ATOM 4896 C C . TYR B 1 249 ? 8.586 -31.688 -30.547 1 90.38 249 TYR B C 1
ATOM 4898 O O . TYR B 1 249 ? 7.559 -32.188 -30.078 1 90.38 249 TYR B O 1
ATOM 4906 N N . PRO B 1 250 ? 9.203 -32.094 -31.656 1 89.38 250 PRO B N 1
ATOM 4907 C CA . PRO B 1 250 ? 8.453 -32.969 -32.531 1 89.38 250 PRO B CA 1
ATOM 4908 C C . PRO B 1 250 ? 8.078 -34.281 -31.844 1 89.38 250 PRO B C 1
ATOM 4910 O O . PRO B 1 250 ? 8.922 -34.906 -31.188 1 89.38 250 PRO B O 1
ATOM 4913 N N . GLY B 1 251 ? 6.785 -34.594 -31.969 1 90.12 251 GLY B N 1
ATOM 4914 C CA . GLY B 1 251 ? 6.312 -35.875 -31.422 1 90.12 251 GLY B CA 1
ATOM 4915 C C . GLY B 1 251 ? 5.746 -35.719 -30.016 1 90.12 251 GLY B C 1
ATOM 4916 O O . GLY B 1 251 ? 5.07 -36.656 -29.531 1 90.12 251 GLY B O 1
ATOM 4917 N N . GLU B 1 252 ? 6.09 -34.688 -29.406 1 92.12 252 GLU B N 1
ATOM 4918 C CA . GLU B 1 252 ? 5.52 -34.469 -28.078 1 92.12 252 GLU B CA 1
ATOM 4919 C C . GLU B 1 252 ? 4.043 -34.094 -28.156 1 92.12 252 GLU B C 1
ATOM 4921 O O . GLU B 1 252 ? 3.684 -33.125 -28.812 1 92.12 252 GLU B O 1
ATOM 4926 N N . GLU B 1 253 ? 3.227 -34.844 -27.469 1 93.88 253 GLU B N 1
ATOM 4927 C CA . GLU B 1 253 ? 1.784 -34.656 -27.562 1 93.88 253 GLU B CA 1
ATOM 4928 C C . GLU B 1 253 ? 1.2 -34.125 -26.25 1 93.88 253 GLU B C 1
ATOM 4930 O O . GLU B 1 253 ? 0.033 -33.75 -26.203 1 93.88 253 GLU B O 1
ATOM 4935 N N . ASP B 1 254 ? 1.981 -34.188 -25.219 1 96.38 254 ASP B N 1
ATOM 4936 C CA . ASP B 1 254 ? 1.521 -33.719 -23.922 1 96.38 254 ASP B CA 1
ATOM 4937 C C . ASP B 1 254 ? 1.931 -32.25 -23.672 1 96.38 254 ASP B C 1
ATOM 4939 O O . ASP B 1 254 ? 2.998 -32 -23.125 1 96.38 254 ASP B O 1
ATOM 4943 N N . ILE B 1 255 ? 1.032 -31.375 -24.047 1 96.75 255 ILE B N 1
ATOM 4944 C CA . ILE B 1 255 ? 1.25 -29.938 -23.906 1 96.75 255 ILE B CA 1
ATOM 4945 C C . ILE B 1 255 ? 0.213 -29.359 -22.953 1 96.75 255 ILE B C 1
ATOM 4947 O O . ILE B 1 255 ? -0.989 -29.562 -23.125 1 96.75 255 ILE B O 1
ATOM 4951 N N . ILE B 1 256 ? 0.678 -28.703 -21.922 1 98.44 256 ILE B N 1
ATOM 4952 C CA . ILE B 1 256 ? -0.158 -28.031 -20.938 1 98.44 256 ILE B CA 1
ATOM 4953 C C . ILE B 1 256 ? 0.095 -26.531 -20.984 1 98.44 256 ILE B C 1
ATOM 4955 O O . ILE B 1 256 ? 1.221 -26.078 -20.766 1 98.44 256 ILE B O 1
ATOM 4959 N N . ILE B 1 257 ? -0.906 -25.734 -21.297 1 98.5 257 ILE B N 1
ATOM 4960 C CA . ILE B 1 257 ? -0.826 -24.281 -21.281 1 98.5 257 ILE B CA 1
ATOM 4961 C C . ILE B 1 257 ? -1.621 -23.734 -20.109 1 98.5 257 ILE B C 1
ATOM 4963 O O . ILE B 1 257 ? -2.824 -23.969 -19.984 1 98.5 257 ILE B O 1
ATOM 4967 N N . LEU B 1 258 ? -0.93 -23.031 -19.219 1 98.75 258 LEU B N 1
ATOM 4968 C CA . LEU B 1 258 ? -1.594 -22.562 -18.016 1 98.75 258 LEU B CA 1
ATOM 4969 C C . LEU B 1 258 ? -1.147 -21.141 -17.672 1 98.75 258 LEU B C 1
ATOM 4971 O O . LEU B 1 258 ? -0.102 -20.688 -18.141 1 98.75 258 LEU B O 1
ATOM 4975 N N . GLY B 1 259 ? -1.992 -20.438 -16.891 1 98.69 259 GLY B N 1
ATOM 4976 C CA . GLY B 1 259 ? -1.612 -19.109 -16.422 1 98.69 259 GLY B CA 1
ATOM 4977 C C . GLY B 1 259 ? -2.771 -18.141 -16.391 1 98.69 259 GLY B C 1
ATOM 4978 O O . GLY B 1 259 ? -3.916 -18.531 -16.156 1 98.69 259 GLY B O 1
ATOM 4979 N N . ASP B 1 260 ? -2.398 -16.891 -16.469 1 98.25 260 ASP B N 1
ATOM 4980 C CA . ASP B 1 260 ? -3.336 -15.766 -16.453 1 98.25 260 ASP B CA 1
ATOM 4981 C C . ASP B 1 260 ? -3.678 -15.336 -17.891 1 98.25 260 ASP B C 1
ATOM 4983 O O . ASP B 1 260 ? -2.889 -14.641 -18.531 1 98.25 260 ASP B O 1
ATOM 4987 N N . PHE B 1 261 ? -4.902 -15.68 -18.281 1 97 261 PHE B N 1
ATOM 4988 C CA . PHE B 1 261 ? -5.348 -15.391 -19.641 1 97 261 PHE B CA 1
ATOM 4989 C C . PHE B 1 261 ? -6.141 -14.094 -19.688 1 97 261 PHE B C 1
ATOM 4991 O O . PHE B 1 261 ? -6.418 -13.57 -20.766 1 97 261 PHE B O 1
ATOM 4998 N N . ASN B 1 262 ? -6.609 -13.609 -18.609 1 95.19 262 ASN B N 1
ATOM 4999 C CA . ASN B 1 262 ? -7.281 -12.336 -18.391 1 95.19 262 ASN B CA 1
ATOM 5000 C C . ASN B 1 262 ? -8.633 -12.281 -19.094 1 95.19 262 ASN B C 1
ATOM 5002 O O . ASN B 1 262 ? -9.164 -11.195 -19.344 1 95.19 262 ASN B O 1
ATOM 5006 N N . LEU B 1 263 ? -9.148 -13.383 -19.5 1 93.38 263 LEU B N 1
ATOM 5007 C CA . LEU B 1 263 ? -10.453 -13.484 -20.141 1 93.38 263 LEU B CA 1
ATOM 5008 C C . LEU B 1 263 ? -11.078 -14.852 -19.875 1 93.38 263 LEU B C 1
ATOM 5010 O O . LEU B 1 263 ? -10.375 -15.867 -19.828 1 93.38 263 LEU B O 1
ATOM 5014 N N . ASP B 1 264 ? -12.359 -14.859 -19.766 1 94.5 264 ASP B N 1
ATOM 5015 C CA . ASP B 1 264 ? -13.094 -16.078 -19.484 1 94.5 264 ASP B CA 1
ATOM 5016 C C . ASP B 1 264 ? -12.875 -17.125 -20.578 1 94.5 264 ASP B C 1
ATOM 5018 O O . ASP B 1 264 ? -12.984 -16.812 -21.766 1 94.5 264 ASP B O 1
ATOM 5022 N N . PRO B 1 265 ? -12.555 -18.328 -20.172 1 95.44 265 PRO B N 1
ATOM 5023 C CA . PRO B 1 265 ? -12.234 -19.375 -21.156 1 95.44 265 PRO B CA 1
ATOM 5024 C C . PRO B 1 265 ? -13.422 -19.734 -22.047 1 95.44 265 PRO B C 1
ATOM 5026 O O . PRO B 1 265 ? -13.25 -20.328 -23.109 1 95.44 265 PRO B O 1
ATOM 5029 N N . GLN B 1 266 ? -14.617 -19.391 -21.719 1 94.12 266 GLN B N 1
ATOM 5030 C CA . GLN B 1 266 ? -15.805 -19.719 -22.484 1 94.12 266 GLN B CA 1
ATOM 5031 C C . GLN B 1 266 ? -16.016 -18.734 -23.641 1 94.12 266 GLN B C 1
ATOM 5033 O O . GLN B 1 266 ? -16.812 -18.969 -24.531 1 94.12 266 GLN B O 1
ATOM 5038 N N . LYS B 1 267 ? -15.273 -17.688 -23.594 1 91.94 267 LYS B N 1
ATOM 5039 C CA . LYS B 1 267 ? -15.406 -16.688 -24.656 1 91.94 267 LYS B CA 1
ATOM 5040 C C . LYS B 1 267 ? -14.977 -17.25 -26 1 91.94 267 LYS B C 1
ATOM 5042 O O . LYS B 1 267 ? -14.117 -18.125 -26.062 1 91.94 267 LYS B O 1
ATOM 5047 N N . GLU B 1 268 ? -15.531 -16.703 -27.047 1 91.25 268 GLU B N 1
ATOM 5048 C CA . GLU B 1 268 ? -15.289 -17.172 -28.406 1 91.25 268 GLU B CA 1
ATOM 5049 C C . GLU B 1 268 ? -13.828 -17.016 -28.797 1 91.25 268 GLU B C 1
ATOM 5051 O O . GLU B 1 268 ? -13.32 -17.75 -29.641 1 91.25 268 GLU B O 1
ATOM 5056 N N . ASP B 1 269 ? -13.188 -16.141 -28.156 1 88.38 269 ASP B N 1
ATOM 5057 C CA . ASP B 1 269 ? -11.773 -15.891 -28.406 1 88.38 269 ASP B CA 1
ATOM 5058 C C . ASP B 1 269 ? -10.945 -17.156 -28.25 1 88.38 269 ASP B C 1
ATOM 5060 O O . ASP B 1 269 ? -9.922 -17.328 -28.906 1 88.38 269 ASP B O 1
ATOM 5064 N N . PHE B 1 270 ? -11.438 -18.062 -27.484 1 93.44 270 PHE B N 1
ATOM 5065 C CA . PHE B 1 270 ? -10.664 -19.266 -27.203 1 93.44 270 PHE B CA 1
ATOM 5066 C C . PHE B 1 270 ? -11.18 -20.438 -28.016 1 93.44 270 PHE B C 1
ATOM 5068 O O . PHE B 1 270 ? -10.75 -21.578 -27.812 1 93.44 270 PHE B O 1
ATOM 5075 N N . ASP B 1 271 ? -12.086 -20.156 -28.938 1 93.62 271 ASP B N 1
ATOM 5076 C CA . ASP B 1 271 ? -12.555 -21.203 -29.844 1 93.62 271 ASP B CA 1
ATOM 5077 C C . ASP B 1 271 ? -11.398 -21.812 -30.641 1 93.62 271 ASP B C 1
ATOM 5079 O O . ASP B 1 271 ? -11.43 -22.984 -30.984 1 93.62 271 ASP B O 1
ATOM 5083 N N . ILE B 1 272 ? -10.492 -21.016 -30.875 1 90.69 272 ILE B N 1
ATOM 5084 C CA . ILE B 1 272 ? -9.352 -21.453 -31.672 1 90.69 272 ILE B CA 1
ATOM 5085 C C . ILE B 1 272 ? -8.609 -22.562 -30.938 1 90.69 272 ILE B C 1
ATOM 5087 O O . ILE B 1 272 ? -8.102 -23.5 -31.578 1 90.69 272 ILE B O 1
ATOM 5091 N N . LEU B 1 273 ? -8.492 -22.547 -29.641 1 94.44 273 LEU B N 1
ATOM 5092 C CA . LEU B 1 273 ? -7.891 -23.625 -28.844 1 94.44 273 LEU B CA 1
ATOM 5093 C C . LEU B 1 273 ? -8.766 -24.875 -28.875 1 94.44 273 LEU B C 1
ATOM 5095 O O . LEU B 1 273 ? -8.258 -25.984 -29.016 1 94.44 273 LEU B O 1
ATOM 5099 N N . ARG B 1 274 ? -10 -24.641 -28.766 1 95.19 274 ARG B N 1
ATOM 5100 C CA . ARG B 1 274 ? -10.938 -25.75 -28.797 1 95.19 274 ARG B CA 1
ATOM 5101 C C . ARG B 1 274 ? -10.891 -26.453 -30.156 1 95.19 274 ARG B C 1
ATOM 5103 O O . ARG B 1 274 ? -10.945 -27.688 -30.219 1 95.19 274 ARG B O 1
ATOM 5110 N N . LYS B 1 275 ? -10.797 -25.703 -31.172 1 93.75 275 LYS B N 1
ATOM 5111 C CA . LYS B 1 275 ? -10.703 -26.266 -32.531 1 93.75 275 LYS B CA 1
ATOM 5112 C C . LYS B 1 275 ? -9.422 -27.078 -32.688 1 93.75 275 LYS B C 1
ATOM 5114 O O . LYS B 1 275 ? -9.383 -28.016 -33.5 1 93.75 275 LYS B O 1
ATOM 5119 N N . LYS B 1 276 ? -8.414 -26.734 -31.922 1 93.12 276 LYS B N 1
ATOM 5120 C CA . LYS B 1 276 ? -7.164 -27.484 -31.938 1 93.12 276 LYS B CA 1
ATOM 5121 C C . LYS B 1 276 ? -7.223 -28.656 -30.953 1 93.12 276 LYS B C 1
ATOM 5123 O O . LYS B 1 276 ? -6.191 -29.266 -30.641 1 93.12 276 LYS B O 1
ATOM 5128 N N . ASP B 1 277 ? -8.422 -28.938 -30.391 1 95 277 ASP B N 1
ATOM 5129 C CA . ASP B 1 277 ? -8.734 -30.062 -29.516 1 95 277 ASP B CA 1
ATOM 5130 C C . ASP B 1 277 ? -8.078 -29.906 -28.156 1 95 277 ASP B C 1
ATOM 5132 O O . ASP B 1 277 ? -7.578 -30.875 -27.578 1 95 277 ASP B O 1
ATOM 5136 N N . TYR B 1 278 ? -7.895 -28.688 -27.734 1 97.06 278 TYR B N 1
ATOM 5137 C CA . TYR B 1 278 ? -7.516 -28.422 -26.359 1 97.06 278 TYR B CA 1
ATOM 5138 C C . TYR B 1 278 ? -8.742 -28.281 -25.469 1 97.06 278 TYR B C 1
ATOM 5140 O O . TYR B 1 278 ? -9.773 -27.75 -25.891 1 97.06 278 TYR B O 1
ATOM 5148 N N . ASP B 1 279 ? -8.539 -28.75 -24.219 1 96.44 279 ASP B N 1
ATOM 5149 C CA . ASP B 1 279 ? -9.625 -28.641 -23.25 1 96.44 279 ASP B CA 1
ATOM 5150 C C . ASP B 1 279 ? -9.18 -27.859 -22.016 1 96.44 279 ASP B C 1
ATOM 5152 O O . ASP B 1 279 ? -8.078 -28.078 -21.5 1 96.44 279 ASP B O 1
ATOM 5156 N N . ASN B 1 280 ? -10.062 -26.984 -21.625 1 97.06 280 ASN B N 1
ATOM 5157 C CA . ASN B 1 280 ? -9.836 -26.359 -20.328 1 97.06 280 ASN B CA 1
ATOM 5158 C C . ASN B 1 280 ? -10.242 -27.281 -19.188 1 97.06 280 ASN B C 1
ATOM 5160 O O . ASN B 1 280 ? -11.375 -27.766 -19.141 1 97.06 280 ASN B O 1
ATOM 5164 N N . CYS B 1 281 ? -9.336 -27.453 -18.172 1 96.5 281 CYS B N 1
ATOM 5165 C CA . CYS B 1 281 ? -9.531 -28.438 -17.109 1 96.5 281 CYS B CA 1
ATOM 5166 C C . CYS B 1 281 ? -10.422 -27.859 -16.016 1 96.5 281 CYS B C 1
ATOM 5168 O O . CYS B 1 281 ? -11.008 -28.625 -15.227 1 96.5 281 CYS B O 1
ATOM 5170 N N . LEU B 1 282 ? -10.516 -26.578 -15.898 1 96.81 282 LEU B N 1
ATOM 5171 C CA . LEU B 1 282 ? -11.188 -25.984 -14.742 1 96.81 282 LEU B CA 1
ATOM 5172 C C . LEU B 1 282 ? -12.695 -26.047 -14.906 1 96.81 282 LEU B C 1
ATOM 5174 O O . LEU B 1 282 ? -13.211 -25.922 -16.016 1 96.81 282 LEU B O 1
ATOM 5178 N N . PRO B 1 283 ? -13.344 -26.25 -13.758 1 92.56 283 PRO B N 1
ATOM 5179 C CA . PRO B 1 283 ? -14.805 -26.25 -13.836 1 92.56 283 PRO B CA 1
ATOM 5180 C C . PRO B 1 283 ? -15.367 -24.938 -14.367 1 92.56 283 PRO B C 1
ATOM 5182 O O . PRO B 1 283 ? -14.867 -23.859 -14.023 1 92.56 283 PRO B O 1
ATOM 5185 N N . VAL B 1 284 ? -16.453 -25.109 -15.141 1 90.31 284 VAL B N 1
ATOM 5186 C CA . VAL B 1 284 ? -17.094 -23.938 -15.727 1 90.31 284 VAL B CA 1
ATOM 5187 C C . VAL B 1 284 ? -17.781 -23.125 -14.625 1 90.31 284 VAL B C 1
ATOM 5189 O O . VAL B 1 284 ? -18.406 -23.688 -13.727 1 90.31 284 VAL B O 1
ATOM 5192 N N . GLY B 1 285 ? -17.641 -21.828 -14.672 1 89.81 285 GLY B N 1
ATOM 5193 C CA . GLY B 1 285 ? -18.359 -20.953 -13.773 1 89.81 285 GLY B CA 1
ATOM 5194 C C . GLY B 1 285 ? -17.594 -20.609 -12.516 1 89.81 285 GLY B C 1
ATOM 5195 O O . GLY B 1 285 ? -18.016 -19.766 -11.727 1 89.81 285 GLY B O 1
ATOM 5196 N N . GLU B 1 286 ? -16.453 -21.266 -12.305 1 95.38 286 GLU B N 1
ATOM 5197 C CA . GLU B 1 286 ? -15.656 -20.938 -11.125 1 95.38 286 GLU B CA 1
ATOM 5198 C C . GLU B 1 286 ? -14.797 -19.703 -11.367 1 95.38 286 GLU B C 1
ATOM 5200 O O . GLU B 1 286 ? -14.031 -19.641 -12.328 1 95.38 286 GLU B O 1
ATOM 5205 N N . PHE B 1 287 ? -14.984 -18.75 -10.484 1 97.88 287 PHE B N 1
ATOM 5206 C CA . PHE B 1 287 ? -14.195 -17.531 -10.602 1 97.88 287 PHE B CA 1
ATOM 5207 C C . PHE B 1 287 ? -12.781 -17.734 -10.07 1 97.88 287 PHE B C 1
ATOM 5209 O O . PHE B 1 287 ? -12.57 -18.547 -9.156 1 97.88 287 PHE B O 1
ATOM 5216 N N . THR B 1 288 ? -11.781 -17 -10.641 1 98.44 288 THR B N 1
ATOM 5217 C CA . THR B 1 288 ? -10.391 -17.219 -10.266 1 98.44 288 THR B CA 1
ATOM 5218 C C . THR B 1 288 ? -9.766 -15.938 -9.711 1 98.44 288 THR B C 1
ATOM 5220 O O . THR B 1 288 ? -8.586 -15.922 -9.352 1 98.44 288 THR B O 1
ATOM 5223 N N . ASN B 1 289 ? -10.516 -14.844 -9.648 1 97.81 289 ASN B N 1
ATOM 5224 C CA . ASN B 1 289 ? -10.047 -13.648 -8.961 1 97.81 289 ASN B CA 1
ATOM 5225 C C . ASN B 1 289 ? -10.547 -13.602 -7.516 1 97.81 289 ASN B C 1
ATOM 5227 O O . ASN B 1 289 ? -11.508 -14.297 -7.168 1 97.81 289 ASN B O 1
ATOM 5231 N N . ILE B 1 290 ? -9.836 -12.828 -6.688 1 97.75 290 ILE B N 1
ATOM 5232 C CA . ILE B 1 290 ? -10.203 -12.719 -5.277 1 97.75 290 ILE B CA 1
ATOM 5233 C C . ILE B 1 290 ? -9.758 -11.359 -4.738 1 97.75 290 ILE B C 1
ATOM 5235 O O . ILE B 1 290 ? -8.812 -10.758 -5.25 1 97.75 290 ILE B O 1
ATOM 5239 N N . SER B 1 291 ? -10.5 -10.836 -3.805 1 95.81 291 SER B N 1
ATOM 5240 C CA . SER B 1 291 ? -10.148 -9.656 -3.031 1 95.81 291 SER B CA 1
ATOM 5241 C C . SER B 1 291 ? -10.773 -9.695 -1.64 1 95.81 291 SER B C 1
ATOM 5243 O O . SER B 1 291 ? -11.664 -10.508 -1.377 1 95.81 291 SER B O 1
ATOM 5245 N N . ASN B 1 292 ? -10.234 -8.859 -0.771 1 92.38 292 ASN B N 1
ATOM 5246 C CA . ASN B 1 292 ? -10.828 -8.789 0.558 1 92.38 292 ASN B CA 1
ATOM 5247 C C . ASN B 1 292 ? -12.297 -8.367 0.491 1 92.38 292 ASN B C 1
ATOM 5249 O O . ASN B 1 292 ? -13.125 -8.867 1.248 1 92.38 292 ASN B O 1
ATOM 5253 N N . SER B 1 293 ? -12.672 -7.469 -0.365 1 93 293 SER B N 1
ATOM 5254 C CA . SER B 1 293 ? -14.031 -6.949 -0.482 1 93 293 SER B CA 1
ATOM 5255 C C . SER B 1 293 ? -14.93 -7.918 -1.236 1 93 293 SER B C 1
ATOM 5257 O O . SER B 1 293 ? -16.156 -7.84 -1.141 1 93 293 SER B O 1
ATOM 5259 N N . ASN B 1 294 ? -14.344 -8.859 -2.041 1 95.38 294 ASN B N 1
ATOM 5260 C CA . ASN B 1 294 ? -15.078 -9.859 -2.807 1 95.38 294 ASN B CA 1
ATOM 5261 C C . ASN B 1 294 ? -14.367 -11.211 -2.801 1 95.38 294 ASN B C 1
ATOM 5263 O O . ASN B 1 294 ? -13.836 -11.641 -3.826 1 95.38 294 ASN B O 1
ATOM 5267 N N . PRO B 1 295 ? -14.492 -11.898 -1.708 1 93.25 295 PRO B N 1
ATOM 5268 C CA . PRO B 1 295 ? -13.75 -13.156 -1.555 1 93.25 295 PRO B CA 1
ATOM 5269 C C . PRO B 1 295 ? -14.234 -14.242 -2.516 1 93.25 295 PRO B C 1
ATOM 5271 O O . PRO B 1 295 ? -13.484 -15.172 -2.82 1 93.25 295 PRO B O 1
ATOM 5274 N N . LYS B 1 296 ? -15.43 -14.164 -3.07 1 95.38 296 LYS B N 1
ATOM 5275 C CA . LYS B 1 296 ? -15.969 -15.18 -3.973 1 95.38 296 LYS B CA 1
ATOM 5276 C C . LYS B 1 296 ? -15.531 -14.93 -5.41 1 95.38 296 LYS B C 1
ATOM 5278 O O . LYS B 1 296 ? -15.625 -15.812 -6.262 1 95.38 296 LYS B O 1
ATOM 5283 N N . GLY B 1 297 ? -15.078 -13.727 -5.645 1 96.44 297 GLY B N 1
ATOM 5284 C CA . GLY B 1 297 ? -14.625 -13.367 -6.98 1 96.44 297 GLY B CA 1
ATOM 5285 C C . GLY B 1 297 ? -15.758 -13.062 -7.938 1 96.44 297 GLY B C 1
ATOM 5286 O O . GLY B 1 297 ? -16.938 -13.219 -7.586 1 96.44 297 GLY B O 1
ATOM 5287 N N . SER B 1 298 ? -15.391 -12.562 -9.133 1 96.5 298 SER B N 1
ATOM 5288 C CA . SER B 1 298 ? -16.391 -12.195 -10.133 1 96.5 298 SER B CA 1
ATOM 5289 C C . SER B 1 298 ? -15.883 -12.461 -11.547 1 96.5 298 SER B C 1
ATOM 5291 O O . SER B 1 298 ? -16.625 -12.297 -12.523 1 96.5 298 SER B O 1
ATOM 5293 N N . GLN B 1 299 ? -14.633 -12.875 -11.664 1 95.94 299 GLN B N 1
ATOM 5294 C CA . GLN B 1 299 ? -14.023 -13.07 -12.977 1 95.94 299 GLN B CA 1
ATOM 5295 C C . GLN B 1 299 ? -13.227 -14.375 -13.023 1 95.94 299 GLN B C 1
ATOM 5297 O O . GLN B 1 299 ? -12.75 -14.852 -11.992 1 95.94 299 GLN B O 1
ATOM 5302 N N . THR B 1 300 ? -13.148 -14.898 -14.234 1 96.75 300 THR B N 1
ATOM 5303 C CA . THR B 1 300 ? -12.352 -16.094 -14.492 1 96.75 300 THR B CA 1
ATOM 5304 C C . THR B 1 300 ? -11.188 -15.773 -15.43 1 96.75 300 THR B C 1
ATOM 5306 O O . THR B 1 300 ? -11.328 -15.82 -16.656 1 96.75 300 THR B O 1
ATOM 5309 N N . TYR B 1 301 ? -10.016 -15.555 -14.805 1 97 301 TYR B N 1
ATOM 5310 C CA . TYR B 1 301 ? -8.875 -15.078 -15.586 1 97 301 TYR B CA 1
ATOM 5311 C C . TYR B 1 301 ? -7.863 -16.203 -15.812 1 97 301 TYR B C 1
ATOM 5313 O O . TYR B 1 301 ? -7.129 -16.188 -16.812 1 97 301 TYR B O 1
ATOM 5321 N N . ASP B 1 302 ? -7.789 -17.109 -14.891 1 98.5 302 ASP B N 1
ATOM 5322 C CA . ASP B 1 302 ? -6.754 -18.141 -14.875 1 98.5 302 ASP B CA 1
ATOM 5323 C C . ASP B 1 302 ? -7.301 -19.484 -15.367 1 98.5 302 ASP B C 1
ATOM 5325 O O . ASP B 1 302 ? -8.359 -19.922 -14.914 1 98.5 302 ASP B O 1
ATOM 5329 N N . HIS B 1 303 ? -6.488 -20.078 -16.359 1 97.38 303 HIS B N 1
ATOM 5330 C CA . HIS B 1 303 ? -6.91 -21.328 -16.984 1 97.38 303 HIS B CA 1
ATOM 5331 C C . HIS B 1 303 ? -5.785 -22.359 -16.969 1 97.38 303 HIS B C 1
ATOM 5333 O O . HIS B 1 303 ? -4.625 -22.016 -16.734 1 97.38 303 HIS B O 1
ATOM 5339 N N . ILE B 1 304 ? -6.223 -23.578 -17.188 1 98.75 304 ILE B N 1
ATOM 5340 C CA . ILE B 1 304 ? -5.316 -24.672 -17.547 1 98.75 304 ILE B CA 1
ATOM 5341 C C . ILE B 1 304 ? -5.863 -25.406 -18.766 1 98.75 304 ILE B C 1
ATOM 5343 O O . ILE B 1 304 ? -6.852 -26.141 -18.656 1 98.75 304 ILE B O 1
ATOM 5347 N N . TRP B 1 305 ? -5.227 -25.234 -19.938 1 98.38 305 TRP B N 1
ATOM 5348 C CA . TRP B 1 305 ? -5.59 -25.906 -21.172 1 98.38 305 TRP B CA 1
ATOM 5349 C C . TRP B 1 305 ? -4.68 -27.109 -21.438 1 98.38 305 TRP B C 1
ATOM 5351 O O . TRP B 1 305 ? -3.453 -26.984 -21.375 1 98.38 305 TRP B O 1
ATOM 5361 N N . ILE B 1 306 ? -5.242 -28.266 -21.688 1 98.31 306 ILE B N 1
ATOM 5362 C CA . ILE B 1 306 ? -4.445 -29.469 -21.938 1 98.31 306 ILE B CA 1
ATOM 5363 C C . ILE B 1 306 ? -4.727 -29.984 -23.344 1 98.31 306 ILE B C 1
ATOM 5365 O O . ILE B 1 306 ? -5.855 -29.906 -23.828 1 98.31 306 ILE B O 1
ATOM 5369 N N . SER B 1 307 ? -3.721 -30.484 -24 1 97.19 307 SER B N 1
ATOM 5370 C CA . SER B 1 307 ? -3.848 -31.062 -25.328 1 97.19 307 SER B CA 1
ATOM 5371 C C . SER B 1 307 ? -4.645 -32.375 -25.297 1 97.19 307 SER B C 1
ATOM 5373 O O . SER B 1 307 ? -4.895 -32.906 -24.219 1 97.19 307 SER B O 1
ATOM 5375 N N . ASN B 1 308 ? -5.051 -32.812 -26.5 1 94.94 308 ASN B N 1
ATOM 5376 C CA . ASN B 1 308 ? -5.734 -34.094 -26.625 1 94.94 308 ASN B CA 1
ATOM 5377 C C . ASN B 1 308 ? -4.891 -35.219 -26.062 1 94.94 308 ASN B C 1
ATOM 5379 O O . ASN B 1 308 ? -5.422 -36.156 -25.453 1 94.94 308 ASN B O 1
ATOM 5383 N N . GLY B 1 309 ? -3.611 -35.188 -26.328 1 93.25 309 GLY B N 1
ATOM 5384 C CA . GLY B 1 309 ? -2.707 -36.188 -25.766 1 93.25 309 GLY B CA 1
ATOM 5385 C C . GLY B 1 309 ? -2.703 -36.219 -24.25 1 93.25 309 GLY B C 1
ATOM 5386 O O . GLY B 1 309 ? -2.713 -37.281 -23.641 1 93.25 309 GLY B O 1
ATOM 5387 N N . THR B 1 310 ? -2.719 -35.062 -23.641 1 96.31 310 THR B N 1
ATOM 5388 C CA . THR B 1 310 ? -2.656 -34.906 -22.188 1 96.31 310 THR B CA 1
ATOM 5389 C C . THR B 1 310 ? -3.969 -35.344 -21.547 1 96.31 310 THR B C 1
ATOM 5391 O O . THR B 1 310 ? -4 -35.719 -20.375 1 96.31 310 THR B O 1
ATOM 5394 N N . ARG B 1 311 ? -5.07 -35.344 -22.281 1 96.19 311 ARG B N 1
ATOM 5395 C CA . ARG B 1 311 ? -6.387 -35.688 -21.75 1 96.19 311 ARG B CA 1
ATOM 5396 C C . ARG B 1 311 ? -6.395 -37.125 -21.219 1 96.19 311 ARG B C 1
ATOM 5398 O O . ARG B 1 311 ? -7.094 -37.438 -20.25 1 96.19 311 ARG B O 1
ATOM 5405 N N . LYS B 1 312 ? -5.602 -37.906 -21.812 1 95 312 LYS B N 1
ATOM 5406 C CA . LYS B 1 312 ? -5.512 -39.312 -21.391 1 95 312 LYS B CA 1
ATOM 5407 C C . LYS B 1 312 ? -4.941 -39.406 -19.969 1 95 312 LYS B C 1
ATOM 5409 O O . LYS B 1 312 ? -5.258 -40.344 -19.234 1 95 312 LYS B O 1
ATOM 5414 N N . ALA B 1 313 ? -4.152 -38.469 -19.625 1 97.25 313 ALA B N 1
ATOM 5415 C CA . ALA B 1 313 ? -3.512 -38.469 -18.312 1 97.25 313 ALA B CA 1
ATOM 5416 C C . ALA B 1 313 ? -4.363 -37.719 -17.281 1 97.25 313 ALA B C 1
ATOM 5418 O O . ALA B 1 313 ? -4.121 -37.812 -16.078 1 97.25 313 ALA B O 1
ATOM 5419 N N . PHE B 1 314 ? -5.367 -37.031 -17.719 1 98.12 314 PHE B N 1
ATOM 5420 C CA . PHE B 1 314 ? -6.199 -36.219 -16.844 1 98.12 314 PHE B CA 1
ATOM 5421 C C . PHE B 1 314 ? -7.074 -37.094 -15.961 1 98.12 314 PHE B C 1
ATOM 5423 O O . PHE B 1 314 ? -7.805 -37.969 -16.469 1 98.12 314 PHE B O 1
ATOM 5430 N N . SER B 1 315 ? -7.031 -36.844 -14.672 1 97.75 315 SER B N 1
ATOM 5431 C CA . SER B 1 315 ? -7.762 -37.688 -13.727 1 97.75 315 SER B CA 1
ATOM 5432 C C . SER B 1 315 ? -9.234 -37.312 -13.664 1 97.75 315 SER B C 1
ATOM 5434 O O . SER B 1 315 ? -10.055 -38.062 -13.141 1 97.75 315 SER B O 1
ATOM 5436 N N . GLY B 1 316 ? -9.57 -36.125 -14.078 1 97.31 316 GLY B N 1
ATOM 5437 C CA . GLY B 1 316 ? -10.898 -35.562 -13.914 1 97.31 316 GLY B CA 1
ATOM 5438 C C . GLY B 1 316 ? -10.992 -34.594 -12.75 1 97.31 316 GLY B C 1
ATOM 5439 O O . GLY B 1 316 ? -12 -33.906 -12.594 1 97.31 316 GLY B O 1
ATOM 5440 N N . ASN B 1 317 ? -9.906 -34.5 -12 1 97.62 317 ASN B N 1
ATOM 5441 C CA . ASN B 1 317 ? -9.906 -33.594 -10.852 1 97.62 317 ASN B CA 1
ATOM 5442 C C . ASN B 1 317 ? -9.125 -32.312 -11.141 1 97.62 317 ASN B C 1
ATOM 5444 O O . ASN B 1 317 ? -8.055 -32.375 -11.758 1 97.62 317 ASN B O 1
ATOM 5448 N N . SER B 1 318 ? -9.688 -31.234 -10.859 1 98.19 318 SER B N 1
ATOM 5449 C CA . SER B 1 318 ? -9.125 -29.891 -10.961 1 98.19 318 SER B CA 1
ATOM 5450 C C . SER B 1 318 ? -9.852 -28.906 -10.047 1 98.19 318 SER B C 1
ATOM 5452 O O . SER B 1 318 ? -10.867 -29.266 -9.438 1 98.19 318 SER B O 1
ATOM 5454 N N . GLY B 1 319 ? -9.203 -27.688 -9.859 1 97.62 319 GLY B N 1
ATOM 5455 C CA . GLY B 1 319 ? -9.93 -26.781 -8.992 1 97.62 319 GLY B CA 1
ATOM 5456 C C . GLY B 1 319 ? -9.258 -25.422 -8.852 1 97.62 319 GLY B C 1
ATOM 5457 O O . GLY B 1 319 ? -8.195 -25.188 -9.43 1 97.62 319 GLY B O 1
ATOM 5458 N N . VAL B 1 320 ? -10.055 -24.547 -8.172 1 98.25 320 VAL B N 1
ATOM 5459 C CA . VAL B 1 320 ? -9.602 -23.234 -7.746 1 98.25 320 VAL B CA 1
ATOM 5460 C C . VAL B 1 320 ? -9.43 -23.203 -6.23 1 98.25 320 VAL B C 1
ATOM 5462 O O . VAL B 1 320 ? -10.32 -23.625 -5.492 1 98.25 320 VAL B O 1
ATOM 5465 N N . ILE B 1 321 ? -8.242 -22.797 -5.77 1 96.81 321 ILE B N 1
ATOM 5466 C CA . ILE B 1 321 ? -7.996 -22.719 -4.332 1 96.81 321 ILE B CA 1
ATOM 5467 C C . ILE B 1 321 ? -8.383 -21.328 -3.826 1 96.81 321 ILE B C 1
ATOM 5469 O O . ILE B 1 321 ? -7.766 -20.328 -4.207 1 96.81 321 ILE B O 1
ATOM 5473 N N . ARG B 1 322 ? -9.359 -21.281 -2.939 1 94.75 322 ARG B N 1
ATOM 5474 C CA . ARG B 1 322 ? -9.844 -19.984 -2.477 1 94.75 322 ARG B CA 1
ATOM 5475 C C . ARG B 1 322 ? -9.641 -19.828 -0.974 1 94.75 322 ARG B C 1
ATOM 5477 O O . ARG B 1 322 ? -9.672 -18.703 -0.451 1 94.75 322 ARG B O 1
ATOM 5484 N N . GLY B 1 323 ? -9.492 -20.875 -0.338 1 91.06 323 GLY B N 1
ATOM 5485 C CA . GLY B 1 323 ? -9.367 -20.828 1.11 1 91.06 323 GLY B CA 1
ATOM 5486 C C . GLY B 1 323 ? -7.965 -20.5 1.582 1 91.06 323 GLY B C 1
ATOM 5487 O O . GLY B 1 323 ? -6.988 -20.859 0.918 1 91.06 323 GLY B O 1
ATOM 5488 N N . ASN B 1 324 ? -7.859 -19.797 2.699 1 90.62 324 ASN B N 1
ATOM 5489 C CA . ASN B 1 324 ? -6.617 -19.578 3.436 1 90.62 324 ASN B CA 1
ATOM 5490 C C . ASN B 1 324 ? -5.602 -18.812 2.605 1 90.62 324 ASN B C 1
ATOM 5492 O O . ASN B 1 324 ? -4.402 -19.078 2.662 1 90.62 324 ASN B O 1
ATOM 5496 N N . LEU B 1 325 ? -6.121 -17.891 1.846 1 95.81 325 LEU B N 1
ATOM 5497 C CA . LEU B 1 325 ? -5.223 -17.094 1.019 1 95.81 325 LEU B CA 1
ATOM 5498 C C . LEU B 1 325 ? -4.941 -15.734 1.671 1 95.81 325 LEU B C 1
ATOM 5500 O O . LEU B 1 325 ? -4.363 -14.852 1.041 1 95.81 325 LEU B O 1
ATOM 5504 N N . THR B 1 326 ? -5.359 -15.539 2.936 1 91.31 326 THR B N 1
ATOM 5505 C CA . THR B 1 326 ? -5.156 -14.305 3.688 1 91.31 326 THR B CA 1
ATOM 5506 C C . THR B 1 326 ? -4.281 -14.562 4.914 1 91.31 326 THR B C 1
ATOM 5508 O O . THR B 1 326 ? -4.066 -15.711 5.301 1 91.31 326 THR B O 1
ATOM 5511 N N . SER B 1 327 ? -3.701 -13.508 5.441 1 87.5 327 SER B N 1
ATOM 5512 C CA . SER B 1 327 ? -2.941 -13.539 6.688 1 87.5 327 SER B CA 1
ATOM 5513 C C . SER B 1 327 ? -3.053 -12.211 7.434 1 87.5 327 SER B C 1
ATOM 5515 O O . SER B 1 327 ? -3.061 -11.148 6.816 1 87.5 327 SER B O 1
ATOM 5517 N N . PRO B 1 328 ? -3.123 -12.281 8.758 1 81 328 PRO B N 1
ATOM 5518 C CA . PRO B 1 328 ? -3.145 -11.039 9.539 1 81 328 PRO B CA 1
ATOM 5519 C C . PRO B 1 328 ? -1.895 -10.188 9.328 1 81 328 PRO B C 1
ATOM 5521 O O . PRO B 1 328 ? -1.881 -9.008 9.68 1 81 328 PRO B O 1
ATOM 5524 N N . LEU B 1 329 ? -0.841 -10.75 8.75 1 81.56 329 LEU B N 1
ATOM 5525 C CA . LEU B 1 329 ? 0.42 -10.031 8.594 1 81.56 329 LEU B CA 1
ATOM 5526 C C . LEU B 1 329 ? 0.533 -9.438 7.191 1 81.56 329 LEU B C 1
ATOM 5528 O O . LEU B 1 329 ? 1.507 -8.75 6.883 1 81.56 329 LEU B O 1
ATOM 5532 N N . ILE B 1 330 ? -0.447 -9.719 6.367 1 89.06 330 ILE B N 1
ATOM 5533 C CA . ILE B 1 330 ? -0.457 -9.141 5.027 1 89.06 330 ILE B CA 1
ATOM 5534 C C . ILE B 1 330 ? -1.184 -7.793 5.051 1 89.06 330 ILE B C 1
ATOM 5536 O O . ILE B 1 330 ? -2.342 -7.715 5.469 1 89.06 330 ILE B O 1
ATOM 5540 N N . PRO B 1 331 ? -0.462 -6.805 4.605 1 86.38 331 PRO B N 1
ATOM 5541 C CA . PRO B 1 331 ? -1.101 -5.488 4.586 1 86.38 331 PRO B CA 1
ATOM 5542 C C . PRO B 1 331 ? -2.322 -5.438 3.672 1 86.38 331 PRO B C 1
ATOM 5544 O O . PRO B 1 331 ? -2.324 -6.055 2.604 1 86.38 331 PRO B O 1
ATOM 5547 N N . ASN B 1 332 ? -3.312 -4.762 4.078 1 89.44 332 ASN B N 1
ATOM 5548 C CA . ASN B 1 332 ? -4.523 -4.426 3.336 1 89.44 332 ASN B CA 1
ATOM 5549 C C . ASN B 1 332 ? -4.867 -2.943 3.473 1 89.44 332 ASN B C 1
ATOM 5551 O O . ASN B 1 332 ? -5.812 -2.586 4.176 1 89.44 332 ASN B O 1
ATOM 5555 N N . GLY B 1 333 ? -4.109 -2.174 2.643 1 88.19 333 GLY B N 1
ATOM 5556 C CA . GLY B 1 333 ? -4.195 -0.74 2.869 1 88.19 333 GLY B CA 1
ATOM 5557 C C . GLY B 1 333 ? -3.684 -0.32 4.234 1 88.19 333 GLY B C 1
ATOM 5558 O O . GLY B 1 333 ? -2.549 -0.632 4.602 1 88.19 333 GLY B O 1
ATOM 5559 N N . TRP B 1 334 ? -4.547 0.437 4.898 1 88.12 334 TRP B N 1
ATOM 5560 C CA . TRP B 1 334 ? -4.188 0.9 6.234 1 88.12 334 TRP B CA 1
ATOM 5561 C C . TRP B 1 334 ? -4.594 -0.121 7.289 1 88.12 334 TRP B C 1
ATOM 5563 O O . TRP B 1 334 ? -4.473 0.138 8.492 1 88.12 334 TRP B O 1
ATOM 5573 N N . SER B 1 335 ? -5.043 -1.294 6.844 1 81.5 335 SER B N 1
ATOM 5574 C CA . SER B 1 335 ? -5.441 -2.385 7.727 1 81.5 335 SER B CA 1
ATOM 5575 C C . SER B 1 335 ? -4.602 -3.633 7.48 1 81.5 335 SER B C 1
ATOM 5577 O O . SER B 1 335 ? -3.508 -3.549 6.914 1 81.5 335 SER B O 1
ATOM 5579 N N . TRP B 1 336 ? -5.09 -4.77 8.102 1 78.75 336 TRP B N 1
ATOM 5580 C CA . TRP B 1 336 ? -4.398 -6.051 8.008 1 78.75 336 TRP B CA 1
ATOM 5581 C C . TRP B 1 336 ? -5.355 -7.152 7.562 1 78.75 336 TRP B C 1
ATOM 5583 O O . TRP B 1 336 ? -6.547 -6.906 7.367 1 78.75 336 TRP B O 1
ATOM 5593 N N . GLY B 1 337 ? -4.711 -8.359 7.293 1 82.88 337 GLY B N 1
ATOM 5594 C CA . GLY B 1 337 ? -5.551 -9.469 6.852 1 82.88 337 GLY B CA 1
ATOM 5595 C C . GLY B 1 337 ? -5.734 -9.516 5.348 1 82.88 337 GLY B C 1
ATOM 5596 O O . GLY B 1 337 ? -6.781 -9.945 4.859 1 82.88 337 GLY B O 1
ATOM 5597 N N . GLY B 1 338 ? -4.82 -9.023 4.656 1 90.88 338 GLY B N 1
ATOM 5598 C CA . GLY B 1 338 ? -4.906 -8.961 3.205 1 90.88 338 GLY B CA 1
ATOM 5599 C C . GLY B 1 338 ? -4.734 -10.312 2.537 1 90.88 338 GLY B C 1
ATOM 5600 O O . GLY B 1 338 ? -4.418 -11.297 3.197 1 90.88 338 GLY B O 1
ATOM 5601 N N . VAL B 1 339 ? -5 -10.352 1.218 1 95.38 339 VAL B N 1
ATOM 5602 C CA . VAL B 1 339 ? -4.793 -11.531 0.388 1 95.38 339 VAL B CA 1
ATOM 5603 C C . VAL B 1 339 ? -3.424 -11.453 -0.288 1 95.38 339 VAL B C 1
ATOM 5605 O O . VAL B 1 339 ? -2.902 -10.359 -0.523 1 95.38 339 VAL B O 1
ATOM 5608 N N . VAL B 1 340 ? -2.855 -12.594 -0.612 1 96.88 340 VAL B N 1
ATOM 5609 C CA . VAL B 1 340 ? -1.537 -12.656 -1.236 1 96.88 340 VAL B CA 1
ATOM 5610 C C . VAL B 1 340 ? -1.598 -12.047 -2.635 1 96.88 340 VAL B C 1
ATOM 5612 O O . VAL B 1 340 ? -0.672 -11.344 -3.053 1 96.88 340 VAL B O 1
ATOM 5615 N N . SER B 1 341 ? -2.605 -12.383 -3.326 1 98.12 341 SER B N 1
ATOM 5616 C CA . SER B 1 341 ? -2.803 -11.992 -4.719 1 98.12 341 SER B CA 1
ATOM 5617 C C . SER B 1 341 ? -4.285 -11.812 -5.039 1 98.12 341 SER B C 1
ATOM 5619 O O . SER B 1 341 ? -5.141 -12.406 -4.375 1 98.12 341 SER B O 1
ATOM 5621 N N . ASP B 1 342 ? -4.535 -10.992 -6.035 1 97.81 342 ASP B N 1
ATOM 5622 C CA . ASP B 1 342 ? -5.918 -10.891 -6.484 1 97.81 342 ASP B CA 1
ATOM 5623 C C . ASP B 1 342 ? -6.289 -12.055 -7.395 1 97.81 342 ASP B C 1
ATOM 5625 O O . ASP B 1 342 ? -7.387 -12.094 -7.953 1 97.81 342 ASP B O 1
ATOM 5629 N N . HIS B 1 343 ? -5.414 -13.023 -7.562 1 98.62 343 HIS B N 1
ATOM 5630 C CA . HIS B 1 343 ? -5.68 -14.266 -8.273 1 98.62 343 HIS B CA 1
ATOM 5631 C C . HIS B 1 343 ? -5.652 -15.461 -7.324 1 98.62 343 HIS B C 1
ATOM 5633 O O . HIS B 1 343 ? -4.82 -15.516 -6.414 1 98.62 343 HIS B O 1
ATOM 5639 N N . CYS B 1 344 ? -6.48 -16.391 -7.629 1 98.62 344 CYS B N 1
ATOM 5640 C CA . CYS B 1 344 ? -6.434 -17.688 -6.945 1 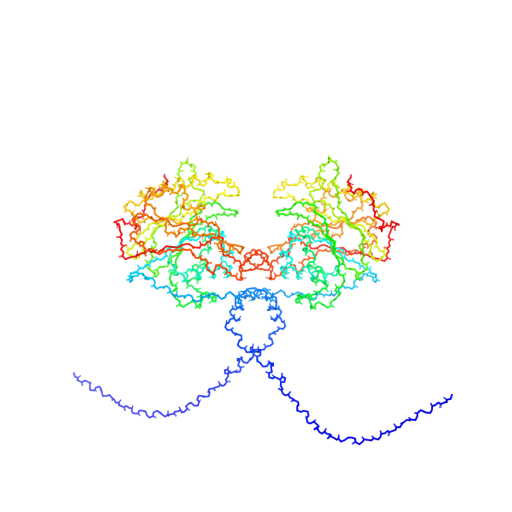98.62 344 CYS B CA 1
ATOM 5641 C C . CYS B 1 344 ? -5.543 -18.672 -7.699 1 98.62 344 CYS B C 1
ATOM 5643 O O . CYS B 1 344 ? -5.516 -18.672 -8.93 1 98.62 344 CYS B O 1
ATOM 5645 N N . PRO B 1 345 ? -4.824 -19.547 -6.902 1 98.62 345 PRO B N 1
ATOM 5646 C CA . PRO B 1 345 ? -4.195 -20.672 -7.594 1 98.62 345 PRO B CA 1
ATOM 5647 C C . PRO B 1 345 ? -5.211 -21.609 -8.234 1 98.62 345 PRO B C 1
ATOM 5649 O O . PRO B 1 345 ? -6.277 -21.859 -7.66 1 98.62 345 PRO B O 1
ATOM 5652 N N . VAL B 1 346 ? -4.883 -22.094 -9.438 1 98.88 346 VAL B N 1
ATOM 5653 C CA . VAL B 1 346 ? -5.676 -23.125 -10.094 1 98.88 346 VAL B CA 1
ATOM 5654 C C . VAL B 1 346 ? -4.824 -24.375 -10.312 1 98.88 346 VAL B C 1
ATOM 5656 O O . VAL B 1 346 ? -3.598 -24.281 -10.422 1 98.88 346 VAL B O 1
ATOM 5659 N N . TRP B 1 347 ? -5.477 -25.547 -10.297 1 98.69 347 TRP B N 1
ATOM 5660 C CA . TRP B 1 347 ? -4.676 -26.75 -10.398 1 98.69 347 TRP B CA 1
ATOM 5661 C C . TRP B 1 347 ? -5.426 -27.844 -11.164 1 98.69 347 TRP B C 1
ATOM 5663 O O . TRP B 1 347 ? -6.648 -27.766 -11.312 1 98.69 347 TRP B O 1
ATOM 5673 N N . THR B 1 348 ? -4.711 -28.75 -11.773 1 98.69 348 THR B N 1
ATOM 5674 C CA . THR B 1 348 ? -5.199 -29.953 -12.422 1 98.69 348 THR B CA 1
ATOM 5675 C C . THR B 1 348 ? -4.406 -31.172 -11.953 1 98.69 348 THR B C 1
ATOM 5677 O O . THR B 1 348 ? -3.26 -31.047 -11.523 1 98.69 348 THR B O 1
ATOM 5680 N N . GLU B 1 349 ? -5.051 -32.281 -11.984 1 98.75 349 GLU B N 1
ATOM 5681 C CA . GLU B 1 349 ? -4.461 -33.531 -11.516 1 98.75 349 GLU B CA 1
ATOM 5682 C C . GLU B 1 349 ? -4.227 -34.5 -12.672 1 98.75 349 GLU B C 1
ATOM 5684 O O . GLU B 1 349 ? -5.133 -34.75 -13.469 1 98.75 349 GLU B O 1
ATOM 5689 N N . LEU B 1 350 ? -3.023 -35.031 -12.812 1 98.62 350 LEU B N 1
ATOM 5690 C CA . LEU B 1 350 ? -2.668 -35.906 -13.922 1 98.62 350 LEU B CA 1
ATOM 5691 C C . LEU B 1 350 ? -2.113 -37.25 -13.406 1 98.62 350 LEU B C 1
ATOM 5693 O O . LEU B 1 350 ? -1.358 -37.25 -12.43 1 98.62 350 LEU B O 1
ATOM 5697 N N . TYR B 1 351 ? -2.488 -38.281 -14.031 1 98.44 351 TYR B N 1
ATOM 5698 C CA . TYR B 1 351 ? -1.856 -39.562 -13.781 1 98.44 351 TYR B CA 1
ATOM 5699 C C . TYR B 1 351 ? -0.426 -39.594 -14.305 1 98.44 351 TYR B C 1
ATOM 5701 O O . TYR B 1 351 ? -0.144 -39.031 -15.375 1 98.44 351 TYR B O 1
ATOM 5709 N N . THR B 1 352 ? 0.483 -40.312 -13.609 1 97.75 352 THR B N 1
ATOM 5710 C CA . THR B 1 352 ? 1.898 -40.219 -13.945 1 97.75 352 THR B CA 1
ATOM 5711 C C . THR B 1 352 ? 2.455 -41.562 -14.344 1 97.75 352 THR B C 1
ATOM 5713 O O . THR B 1 352 ? 3.668 -41.719 -14.5 1 97.75 352 THR B O 1
ATOM 5716 N N . GLY B 1 353 ? 1.638 -42.531 -14.469 1 95.56 353 GLY B N 1
ATOM 5717 C CA . GLY B 1 353 ? 2.092 -43.906 -14.609 1 95.56 353 GLY B CA 1
ATOM 5718 C C . GLY B 1 353 ? 2.426 -44.281 -16.047 1 95.56 353 GLY B C 1
ATOM 5719 O O . GLY B 1 353 ? 2.947 -45.344 -16.297 1 95.56 353 GLY B O 1
ATOM 5720 N N . LYS B 1 354 ? 2.172 -43.375 -16.938 1 93.25 354 LYS B N 1
ATOM 5721 C CA . LYS B 1 354 ? 2.381 -43.719 -18.344 1 93.25 354 LYS B CA 1
ATOM 5722 C C . LYS B 1 354 ? 2.828 -42.5 -19.156 1 93.25 354 LYS B C 1
ATOM 5724 O O . LYS B 1 354 ? 2.477 -41.375 -18.812 1 93.25 354 LYS B O 1
ATOM 5729 N N . ASP B 1 355 ? 3.641 -42.781 -20.141 1 90 355 ASP B N 1
ATOM 5730 C CA . ASP B 1 355 ? 3.936 -41.812 -21.188 1 90 355 ASP B CA 1
ATOM 5731 C C . ASP B 1 355 ? 3.062 -42.062 -22.422 1 90 355 ASP B C 1
ATOM 5733 O O . ASP B 1 355 ? 2.926 -43.188 -22.875 1 90 355 ASP B O 1
ATOM 5737 N N . TYR B 1 356 ? 2.533 -41.094 -22.969 1 88.81 356 TYR B N 1
ATOM 5738 C CA . TYR B 1 356 ? 1.515 -41.281 -24 1 88.81 356 TYR B CA 1
ATOM 5739 C C . TYR B 1 356 ? 2.061 -40.969 -25.391 1 88.81 356 TYR B C 1
ATOM 5741 O O . TYR B 1 356 ? 1.301 -40.875 -26.344 1 88.81 356 TYR B O 1
ATOM 5749 N N . ASP B 1 357 ? 3.375 -40.625 -25.5 1 88.38 357 ASP B N 1
ATOM 5750 C CA . ASP B 1 357 ? 3.998 -40.406 -26.797 1 88.38 357 ASP B CA 1
ATOM 5751 C C . ASP B 1 357 ? 5.461 -40.844 -26.797 1 88.38 357 ASP B C 1
ATOM 5753 O O . ASP B 1 357 ? 5.953 -41.344 -25.781 1 88.38 357 ASP B O 1
ATOM 5757 N N . SER B 1 358 ? 6.055 -40.719 -27.953 1 82.12 358 SER B N 1
ATOM 5758 C CA . SER B 1 358 ? 7.387 -41.312 -28.078 1 82.12 358 SER B CA 1
ATOM 5759 C C . SER B 1 358 ? 8.461 -40.219 -28.078 1 82.12 358 SER B C 1
ATOM 5761 O O . SER B 1 358 ? 9.648 -40.531 -28.234 1 82.12 358 SER B O 1
ATOM 5763 N N . ALA B 1 359 ? 8.039 -39 -27.891 1 86.69 359 ALA B N 1
ATOM 5764 C CA . ALA B 1 359 ? 9.023 -37.938 -27.953 1 86.69 359 ALA B CA 1
ATOM 5765 C C . ALA B 1 359 ? 9.977 -38 -26.766 1 86.69 359 ALA B C 1
ATOM 5767 O O . ALA B 1 359 ? 9.578 -38.375 -25.656 1 86.69 359 ALA B O 1
ATOM 5768 N N . ASP B 1 360 ? 11.227 -37.688 -27.031 1 81.31 360 ASP B N 1
ATOM 5769 C CA . ASP B 1 360 ? 12.234 -37.594 -25.984 1 81.31 360 ASP B CA 1
ATOM 5770 C C . ASP B 1 360 ? 12.547 -36.156 -25.641 1 81.31 360 ASP B C 1
ATOM 5772 O O . ASP B 1 360 ? 13.32 -35.5 -26.344 1 81.31 360 ASP B O 1
ATOM 5776 N N . LEU B 1 361 ? 12.133 -35.719 -24.531 1 86.31 361 LEU B N 1
ATOM 5777 C CA . LEU B 1 361 ? 12.234 -34.312 -24.156 1 86.31 361 LEU B CA 1
ATOM 5778 C C . LEU B 1 361 ? 13.586 -34.031 -23.5 1 86.31 361 LEU B C 1
ATOM 5780 O O . LEU B 1 361 ? 13.875 -32.875 -23.156 1 86.31 361 LEU B O 1
ATOM 5784 N N . SER B 1 362 ? 14.391 -34.969 -23.328 1 80.12 362 SER B N 1
ATOM 5785 C CA . SER B 1 362 ? 15.719 -34.75 -22.766 1 80.12 362 SER B CA 1
ATOM 5786 C C . SER B 1 362 ? 16.656 -34.094 -23.781 1 80.12 362 SER B C 1
ATOM 5788 O O . SER B 1 362 ? 17.719 -33.562 -23.406 1 80.12 362 SER B O 1
ATOM 5790 N N . VAL B 1 363 ? 16.203 -34.062 -25.016 1 77.56 363 VAL B N 1
ATOM 5791 C CA . VAL B 1 363 ? 17 -33.469 -26.078 1 77.56 363 VAL B CA 1
ATOM 5792 C C . VAL B 1 363 ? 16.656 -31.969 -26.172 1 77.56 363 VAL B C 1
ATOM 5794 O O . VAL B 1 363 ? 15.508 -31.609 -26.391 1 77.56 363 VAL B O 1
ATOM 5797 N N . ILE B 1 364 ? 17.656 -31.094 -25.984 1 76.88 364 ILE B N 1
ATOM 5798 C CA . ILE B 1 364 ? 17.469 -29.656 -26.031 1 76.88 364 ILE B CA 1
ATOM 5799 C C . ILE B 1 364 ? 17.594 -29.172 -27.469 1 76.88 364 ILE B C 1
ATOM 5801 O O . ILE B 1 364 ? 18.609 -29.406 -28.125 1 76.88 364 ILE B O 1
ATOM 5805 N N . PRO B 1 365 ? 16.578 -28.5 -27.891 1 76.88 365 PRO B N 1
ATOM 5806 C CA . PRO B 1 365 ? 16.656 -28 -29.266 1 76.88 365 PRO B CA 1
ATOM 5807 C C . PRO B 1 365 ? 17.734 -26.938 -29.422 1 76.88 365 PRO B C 1
ATOM 5809 O O . PRO B 1 365 ? 17.969 -26.141 -28.516 1 76.88 365 PRO B O 1
ATOM 5812 N N . ASP B 1 366 ? 18.438 -26.891 -30.469 1 73.81 366 ASP B N 1
ATOM 5813 C CA . ASP B 1 366 ? 19.578 -26.016 -30.703 1 73.81 366 ASP B CA 1
ATOM 5814 C C . ASP B 1 366 ? 19.156 -24.766 -31.484 1 73.81 366 ASP B C 1
ATOM 5816 O O . ASP B 1 366 ? 20.016 -23.953 -31.859 1 73.81 366 ASP B O 1
ATOM 5820 N N . THR B 1 367 ? 17.922 -24.594 -31.703 1 73.38 367 THR B N 1
ATOM 5821 C CA . THR B 1 367 ? 17.469 -23.438 -32.469 1 73.38 367 THR B CA 1
ATOM 5822 C C . THR B 1 367 ? 16.719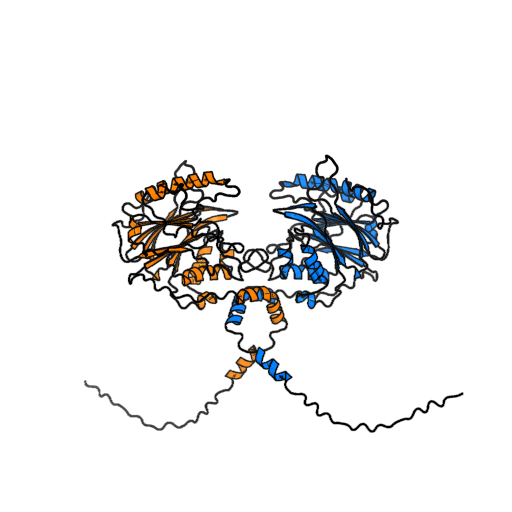 -22.453 -31.562 1 73.38 367 THR B C 1
ATOM 5824 O O . THR B 1 367 ? 16.375 -22.781 -30.422 1 73.38 367 THR B O 1
ATOM 5827 N N . ASN B 1 368 ? 16.578 -21.172 -32.219 1 78.06 368 ASN B N 1
ATOM 5828 C CA . ASN B 1 368 ? 15.805 -20.172 -31.516 1 78.06 368 ASN B CA 1
ATOM 5829 C C . ASN B 1 368 ? 14.312 -20.5 -31.516 1 78.06 368 ASN B C 1
ATOM 5831 O O . ASN B 1 368 ? 13.797 -21.016 -32.5 1 78.06 368 ASN B O 1
ATOM 5835 N N . PHE B 1 369 ? 13.758 -20.344 -30.359 1 83.94 369 PHE B N 1
ATOM 5836 C CA . PHE B 1 369 ? 12.328 -20.609 -30.219 1 83.94 369 PHE B CA 1
ATOM 5837 C C . PHE B 1 369 ? 11.516 -19.359 -30.562 1 83.94 369 PHE B C 1
ATOM 5839 O O . PHE B 1 369 ? 11.406 -18.453 -29.734 1 83.94 369 PHE B O 1
ATOM 5846 N N . THR B 1 370 ? 11.023 -19.234 -31.75 1 80.56 370 THR B N 1
ATOM 5847 C CA . THR B 1 370 ? 10.234 -18.109 -32.25 1 80.56 370 THR B CA 1
ATOM 5848 C C . THR B 1 370 ? 8.914 -18.594 -32.844 1 80.56 370 THR B C 1
ATOM 5850 O O . THR B 1 370 ? 8.727 -19.797 -33.062 1 80.56 370 THR B O 1
ATOM 5853 N N . LEU B 1 371 ? 8.023 -17.688 -33 1 85.44 371 LEU B N 1
ATOM 5854 C CA . LEU B 1 371 ? 6.754 -18.031 -33.625 1 85.44 371 LEU B CA 1
ATOM 5855 C C . LEU B 1 371 ? 6.945 -18.281 -35.125 1 85.44 371 LEU B C 1
ATOM 5857 O O . LEU B 1 371 ? 7.789 -17.656 -35.75 1 85.44 371 LEU B O 1
#

Nearest PDB structures (foldseek):
  3dni-assembly1_A-2  TM=7.849E-01  e=4.088E-17  Bos taurus
  3teb-assembly1_A  TM=6.797E-01  e=4.528E-10  Leptotrichia buccalis C-1013-b
  6rvz-assembly1_A  TM=5.917E-01  e=1.100E-09  Homo sapiens
  5okm-assembly5_E  TM=4.992E-01  e=2.837E-09  Homo sapiens
  5okn-assembly7_G  TM=5.419E-01  e=4.072E-08  Homo sapiens

Organism: Mytilus edulis (NCBI:txid6550)